Protein AF-0000000078080839 (afdb_homodimer)

InterPro domains:
  IPR000836 Phosphoribosyltransferase domain [cd06223] (186-315)
  IPR000842 Phosphoribosyl pyrophosphate synthetase, conserved site [PS00114] (167-182)
  IPR005946 Ribose-phosphate pyrophosphokinase [PF14572] (250-354)
  IPR005946 Ribose-phosphate pyrophosphokinase [PTHR10210] (42-354)
  IPR005946 Ribose-phosphate pyrophosphokinase [TIGR01251] (40-354)
  IPR029057 Phosphoribosyltransferase-like [G3DSA:3.40.50.2020] (42-343)
  IPR029057 Phosphoribosyltransferase-like [G3DSA:3.40.50.2020] (186-331)
  IPR029057 Phosphoribosyltransferase-like [SSF53271] (111-326)
  IPR029099 Ribose-phosphate pyrophosphokinase, N-terminal domain [PF13793] (40-159)

Structure (mmCIF, N/CA/C/O backbone):
data_AF-0000000078080839-model_v1
#
loop_
_entity.id
_entity.type
_entity.pdbx_description
1 polymer 'ribose-phosphate diphosphokinase'
#
loop_
_atom_site.group_PDB
_atom_site.id
_atom_site.type_symbol
_atom_site.label_atom_id
_atom_site.label_alt_id
_atom_site.label_comp_id
_atom_site.label_asym_id
_atom_site.label_entity_id
_atom_site.label_seq_id
_atom_site.pdbx_PDB_ins_code
_atom_site.Cartn_x
_atom_site.Cartn_y
_atom_site.Cartn_z
_atom_site.occupancy
_atom_site.B_iso_or_equiv
_atom_site.auth_seq_id
_atom_site.auth_comp_id
_atom_site.auth_asym_id
_atom_site.auth_atom_id
_atom_site.pdbx_PDB_model_num
ATOM 1 N N . MET A 1 1 ? 21.75 -36.938 -69.188 1 49.94 1 MET A N 1
ATOM 2 C CA . MET A 1 1 ? 20.797 -35.906 -68.812 1 49.94 1 MET A CA 1
ATOM 3 C C . MET A 1 1 ? 20.391 -36.031 -67.375 1 49.94 1 MET A C 1
ATOM 5 O O . MET A 1 1 ? 20.266 -35 -66.688 1 49.94 1 MET A O 1
ATOM 9 N N . ASN A 1 2 ? 20.297 -37.312 -66.875 1 67.62 2 ASN A N 1
ATOM 10 C CA . ASN A 1 2 ? 19.75 -37.594 -65.562 1 67.62 2 ASN A CA 1
ATOM 11 C C . ASN A 1 2 ? 20.75 -37.312 -64.438 1 67.62 2 ASN A C 1
ATOM 13 O O . ASN A 1 2 ? 20.375 -36.844 -63.375 1 67.62 2 ASN A O 1
ATOM 17 N N . SER A 1 3 ? 21.969 -37.281 -64.812 1 78.44 3 SER A N 1
ATOM 18 C CA . SER A 1 3 ? 23.031 -37.125 -63.812 1 78.44 3 SER A CA 1
ATOM 19 C C . SER A 1 3 ? 23.266 -35.656 -63.5 1 78.44 3 SER A C 1
ATOM 21 O O . SER A 1 3 ? 23.547 -35.312 -62.344 1 78.44 3 SER A O 1
ATOM 23 N N . SER A 1 4 ? 22.984 -34.875 -64.438 1 73.12 4 SER A N 1
ATOM 24 C CA . SER A 1 4 ? 23.188 -33.438 -64.25 1 73.12 4 SER A CA 1
ATOM 25 C C . SER A 1 4 ? 22.109 -32.844 -63.344 1 73.12 4 SER A C 1
ATOM 27 O O . SER A 1 4 ? 22.391 -32.031 -62.469 1 73.12 4 SER A O 1
ATOM 29 N N . ILE A 1 5 ? 20.984 -33.281 -63.562 1 73.06 5 ILE A N 1
ATOM 30 C CA . ILE A 1 5 ? 19.844 -32.812 -62.781 1 73.06 5 ILE A CA 1
ATOM 31 C C . ILE A 1 5 ? 19.969 -33.312 -61.344 1 73.06 5 ILE A C 1
ATOM 33 O O . ILE A 1 5 ? 19.672 -32.594 -60.406 1 73.06 5 ILE A O 1
ATOM 37 N N . GLU A 1 6 ? 20.484 -34.531 -61.281 1 68.25 6 GLU A N 1
ATOM 38 C CA . GLU A 1 6 ? 20.672 -35.094 -59.938 1 68.25 6 GLU A CA 1
ATOM 39 C C . GLU A 1 6 ? 21.719 -34.312 -59.156 1 68.25 6 GLU A C 1
ATOM 41 O O . GLU A 1 6 ? 21.531 -34.062 -57.969 1 68.25 6 GLU A O 1
ATOM 46 N N . LYS A 1 7 ? 22.656 -33.844 -59.719 1 74.5 7 LYS A N 1
ATOM 47 C CA . LYS A 1 7 ? 23.703 -33.062 -59.062 1 74.5 7 LYS A CA 1
ATOM 48 C C . LYS A 1 7 ? 23.188 -31.703 -58.656 1 74.5 7 LYS A C 1
ATOM 50 O O . LYS A 1 7 ? 23.531 -31.203 -57.562 1 74.5 7 LYS A O 1
ATOM 55 N N . GLU A 1 8 ? 22.422 -31.312 -59.656 1 69.75 8 GLU A N 1
ATOM 56 C CA . GLU A 1 8 ? 21.844 -30 -59.375 1 69.75 8 GLU A CA 1
ATOM 57 C C . GLU A 1 8 ? 20.891 -30.062 -58.188 1 69.75 8 GLU A C 1
ATOM 59 O O . GLU A 1 8 ? 20.859 -29.172 -57.344 1 69.75 8 GLU A O 1
ATOM 64 N N . ILE A 1 9 ? 20.203 -31.078 -58.094 1 73.62 9 ILE A N 1
ATOM 65 C CA . ILE A 1 9 ? 19.266 -31.297 -57 1 73.62 9 ILE A CA 1
ATOM 66 C C . ILE A 1 9 ? 20.031 -31.484 -55.688 1 73.62 9 ILE A C 1
ATOM 68 O O . ILE A 1 9 ? 19.672 -30.906 -54.656 1 73.62 9 ILE A O 1
ATOM 72 N N . ILE A 1 10 ? 21.047 -32.188 -55.75 1 73.94 10 ILE A N 1
ATOM 73 C CA . ILE A 1 10 ? 21.875 -32.406 -54.562 1 73.94 10 ILE A CA 1
ATOM 74 C C . ILE A 1 10 ? 22.516 -31.109 -54.125 1 73.94 10 ILE A C 1
ATOM 76 O O . ILE A 1 10 ? 22.562 -30.812 -52.906 1 73.94 10 ILE A O 1
ATOM 80 N N . ALA A 1 11 ? 22.984 -30.375 -55.031 1 70.38 11 ALA A N 1
ATOM 81 C CA . ALA A 1 11 ? 23.594 -29.078 -54.719 1 70.38 11 ALA A CA 1
ATOM 82 C C . ALA A 1 11 ? 22.578 -28.141 -54.094 1 70.38 11 ALA A C 1
ATOM 84 O O . ALA A 1 11 ? 22.891 -27.422 -53.125 1 70.38 11 ALA A O 1
ATOM 85 N N . LEU A 1 12 ? 21.406 -28.156 -54.594 1 71.56 12 LEU A N 1
ATOM 86 C CA . LEU A 1 12 ? 20.344 -27.344 -54.031 1 71.56 12 LEU A CA 1
ATOM 87 C C . LEU A 1 12 ? 20 -27.797 -52.594 1 71.56 12 LEU A C 1
ATOM 89 O O . LEU A 1 12 ? 19.734 -26.984 -51.719 1 71.56 12 LEU A O 1
ATOM 93 N N . TYR A 1 13 ? 20.016 -29.078 -52.406 1 71.31 13 TYR A N 1
ATOM 94 C CA . TYR A 1 13 ? 19.766 -29.641 -51.062 1 71.31 13 TYR A CA 1
ATOM 95 C C . TYR A 1 13 ? 20.844 -29.234 -50.094 1 71.31 13 TYR A C 1
ATOM 97 O O . TYR A 1 13 ? 20.547 -28.891 -48.938 1 71.31 13 TYR A O 1
ATOM 105 N N . GLU A 1 14 ? 22.016 -29.297 -50.562 1 72.75 14 GLU A N 1
ATOM 106 C CA . GLU A 1 14 ? 23.141 -28.906 -49.719 1 72.75 14 GLU A CA 1
ATOM 107 C C . GLU A 1 14 ? 23.109 -27.422 -49.375 1 72.75 14 GLU A C 1
ATOM 109 O O . GLU A 1 14 ? 23.359 -27.031 -48.25 1 72.75 14 GLU A O 1
ATOM 114 N N . GLU A 1 15 ? 22.766 -26.688 -50.344 1 72.88 15 GLU A N 1
ATOM 115 C CA . GLU A 1 15 ? 22.609 -25.25 -50.125 1 72.88 15 GLU A CA 1
ATOM 116 C C . GLU A 1 15 ? 21.484 -24.953 -49.156 1 72.88 15 GLU A C 1
ATOM 118 O O . GLU A 1 15 ? 21.625 -24.109 -48.25 1 72.88 15 GLU A O 1
ATOM 123 N N . ASN A 1 16 ? 20.375 -25.656 -49.375 1 73.81 16 ASN A N 1
ATOM 124 C CA . ASN A 1 16 ? 19.234 -25.5 -48.469 1 73.81 16 ASN A CA 1
ATOM 125 C C . ASN A 1 16 ? 19.594 -25.922 -47.062 1 73.81 16 ASN A C 1
ATOM 127 O O . ASN A 1 16 ? 19.172 -25.281 -46.094 1 73.81 16 ASN A O 1
ATOM 131 N N . ASN A 1 17 ? 20.375 -26.984 -46.969 1 75 17 ASN A N 1
ATOM 132 C CA . ASN A 1 17 ? 20.812 -27.438 -45.656 1 75 17 ASN A CA 1
ATOM 133 C C . ASN A 1 17 ? 21.75 -26.438 -44.969 1 75 17 ASN A C 1
ATOM 135 O O . ASN A 1 17 ? 21.672 -26.219 -43.75 1 75 17 ASN A O 1
ATOM 139 N N . GLU A 1 18 ? 22.578 -25.891 -45.781 1 74.44 18 GLU A N 1
ATOM 140 C CA . GLU A 1 18 ? 23.484 -24.859 -45.25 1 74.44 18 GLU A CA 1
ATOM 141 C C . GLU A 1 18 ? 22.703 -23.625 -44.812 1 74.44 18 GLU A C 1
ATOM 143 O O . GLU A 1 18 ? 22.984 -23.047 -43.75 1 74.44 18 GLU A O 1
ATOM 148 N N . LEU A 1 19 ? 21.703 -23.234 -45.625 1 76.25 19 LEU A N 1
ATOM 149 C CA . LEU A 1 19 ? 20.844 -22.109 -45.281 1 76.25 19 LEU A CA 1
ATOM 150 C C . LEU A 1 19 ? 20.047 -22.422 -44 1 76.25 19 LEU A C 1
ATOM 152 O O . LEU A 1 19 ? 19.906 -21.562 -43.125 1 76.25 19 LEU A O 1
ATOM 156 N N . LEU A 1 20 ? 19.531 -23.625 -43.844 1 77.25 20 LEU A N 1
ATOM 157 C CA . LEU A 1 20 ? 18.797 -24.031 -42.656 1 77.25 20 LEU A CA 1
ATOM 158 C C . LEU A 1 20 ? 19.688 -24.016 -41.438 1 77.25 20 LEU A C 1
ATOM 160 O O . LEU A 1 20 ? 19.266 -23.594 -40.344 1 77.25 20 LEU A O 1
ATOM 164 N N . ASN A 1 21 ? 20.891 -24.516 -41.688 1 76 21 ASN A N 1
ATOM 165 C CA . ASN A 1 21 ? 21.859 -24.469 -40.625 1 76 21 ASN A CA 1
ATOM 166 C C . ASN A 1 21 ? 22.188 -23.047 -40.188 1 76 21 ASN A C 1
ATOM 168 O O . ASN A 1 21 ? 22.312 -22.75 -39 1 76 21 ASN A O 1
ATOM 172 N N . ARG A 1 22 ? 22.25 -22.203 -41.156 1 74.31 22 ARG A N 1
ATOM 173 C CA . ARG A 1 22 ? 22.5 -20.797 -40.875 1 74.31 22 ARG A CA 1
ATOM 174 C C . ARG A 1 22 ? 21.328 -20.172 -40.156 1 74.31 22 ARG A C 1
ATOM 176 O O . ARG A 1 22 ? 21.5 -19.375 -39.219 1 74.31 22 ARG A O 1
ATOM 183 N N . ILE A 1 23 ? 20.188 -20.516 -40.594 1 73.31 23 ILE A N 1
ATOM 184 C CA . ILE A 1 23 ? 18.969 -20 -39.969 1 73.31 23 ILE A CA 1
ATOM 185 C C . ILE A 1 23 ? 18.891 -20.484 -38.531 1 73.31 23 ILE A C 1
ATOM 187 O O . ILE A 1 23 ? 18.594 -19.703 -37.625 1 73.31 23 ILE A O 1
ATOM 191 N N . THR A 1 24 ? 19.188 -21.75 -38.344 1 75.12 24 THR A N 1
ATOM 192 C CA . THR A 1 24 ? 19.172 -22.328 -37 1 75.12 24 THR A CA 1
ATOM 193 C C . THR A 1 24 ? 20.203 -21.641 -36.125 1 75.12 24 THR A C 1
ATOM 195 O O . THR A 1 24 ? 19.938 -21.375 -34.938 1 75.12 24 THR A O 1
ATOM 198 N N . ASN A 1 25 ? 21.344 -21.406 -36.75 1 74.25 25 ASN A N 1
ATOM 199 C CA . ASN A 1 25 ? 22.391 -20.719 -36 1 74.25 25 ASN A CA 1
ATOM 200 C C . ASN A 1 25 ? 21.984 -19.281 -35.656 1 74.25 25 ASN A C 1
ATOM 202 O O . ASN A 1 25 ? 22.25 -18.797 -34.562 1 74.25 25 ASN A O 1
ATOM 206 N N . LEU A 1 26 ? 21.375 -18.672 -36.625 1 70.88 26 LEU A N 1
ATOM 207 C CA . LEU A 1 26 ? 20.906 -17.312 -36.406 1 70.88 26 LEU A CA 1
ATOM 208 C C . LEU A 1 26 ? 19.812 -17.297 -35.312 1 70.88 26 LEU A C 1
ATOM 210 O O . LEU A 1 26 ? 19.797 -16.391 -34.469 1 70.88 26 LEU A O 1
ATOM 214 N N . GLU A 1 27 ? 18.953 -18.234 -35.344 1 69.56 27 GLU A N 1
ATOM 215 C CA . GLU A 1 27 ? 17.922 -18.344 -34.344 1 69.56 27 GLU A CA 1
ATOM 216 C C . GLU A 1 27 ? 18.531 -18.531 -32.938 1 69.56 27 GLU A C 1
ATOM 218 O O . GLU A 1 27 ? 18.047 -17.938 -31.969 1 69.56 27 GLU A O 1
ATOM 223 N N . LYS A 1 28 ? 19.5 -19.297 -32.938 1 72.94 28 LYS A N 1
ATOM 224 C CA . LYS A 1 28 ? 20.219 -19.5 -31.672 1 72.94 28 LYS A CA 1
ATOM 225 C C . LYS A 1 28 ? 20.875 -18.203 -31.203 1 72.94 28 LYS A C 1
ATOM 227 O O . LYS A 1 28 ? 20.859 -17.891 -30.016 1 72.94 28 LYS A O 1
ATOM 232 N N . ILE A 1 29 ? 21.422 -17.562 -32.094 1 69.81 29 ILE A N 1
ATOM 233 C CA . ILE A 1 29 ? 22.078 -16.312 -31.766 1 69.81 29 ILE A CA 1
ATOM 234 C C . ILE A 1 29 ? 21.047 -15.297 -31.266 1 69.81 29 ILE A C 1
ATOM 236 O O . ILE A 1 29 ? 21.25 -14.633 -30.25 1 69.81 29 ILE A O 1
ATOM 240 N N . VAL A 1 30 ? 20 -15.219 -31.969 1 67.5 30 VAL A N 1
ATOM 241 C CA . VAL A 1 30 ? 18.938 -14.297 -31.594 1 67.5 30 VAL A CA 1
ATOM 242 C C . VAL A 1 30 ? 18.391 -14.656 -30.203 1 67.5 30 VAL A C 1
ATOM 244 O O . VAL A 1 30 ? 18.188 -13.773 -29.375 1 67.5 30 VAL A O 1
ATOM 247 N N . LYS A 1 31 ? 18.234 -15.852 -30.062 1 72.25 31 LYS A N 1
ATOM 248 C CA . LYS A 1 31 ? 17.766 -16.344 -28.766 1 72.25 31 LYS A CA 1
ATOM 249 C C . LYS A 1 31 ? 18.75 -15.961 -27.656 1 72.25 31 LYS A C 1
ATOM 251 O O . LYS A 1 31 ? 18.328 -15.516 -26.578 1 72.25 31 LYS A O 1
ATOM 256 N N . ASN A 1 32 ? 19.938 -16.141 -27.953 1 72.94 32 ASN A N 1
ATOM 257 C CA . ASN A 1 32 ? 20.969 -15.812 -26.969 1 72.94 32 ASN A CA 1
ATOM 258 C C . ASN A 1 32 ? 21.016 -14.32 -26.672 1 72.94 32 ASN A C 1
ATOM 260 O O . ASN A 1 32 ? 21.203 -13.914 -25.531 1 72.94 32 ASN A O 1
ATOM 264 N N . ILE A 1 33 ? 20.828 -13.609 -27.688 1 71.5 33 ILE A N 1
ATOM 265 C CA . ILE A 1 33 ? 20.828 -12.156 -27.531 1 71.5 33 ILE A CA 1
ATOM 266 C C . ILE A 1 33 ? 19.625 -11.734 -26.672 1 71.5 33 ILE A C 1
ATOM 268 O O . ILE A 1 33 ? 19.781 -10.922 -25.75 1 71.5 33 ILE A O 1
ATOM 272 N N . LYS A 1 34 ? 18.547 -12.289 -26.953 1 76.25 34 LYS A N 1
ATOM 273 C CA . LYS A 1 34 ? 17.344 -11.953 -26.188 1 76.25 34 LYS A CA 1
ATOM 274 C C . LYS A 1 34 ? 17.5 -12.336 -24.719 1 76.25 34 LYS A C 1
ATOM 276 O O . LYS A 1 34 ? 17.109 -11.578 -23.828 1 76.25 34 LYS A O 1
ATOM 281 N N . GLN A 1 35 ? 18.047 -13.43 -24.641 1 79.5 35 GLN A N 1
ATOM 282 C CA . GLN A 1 35 ? 18.281 -13.898 -23.281 1 79.5 35 GLN A CA 1
ATOM 283 C C . GLN A 1 35 ? 19.281 -13 -22.547 1 79.5 35 GLN A C 1
ATOM 285 O O . GLN A 1 35 ? 19.109 -12.703 -21.375 1 79.5 35 GLN A O 1
ATOM 290 N N . ASN A 1 36 ? 20.203 -12.523 -23.344 1 80.06 36 ASN A N 1
ATOM 291 C CA . ASN A 1 36 ? 21.203 -11.641 -22.75 1 80.06 36 ASN A CA 1
ATOM 292 C C . ASN A 1 36 ? 20.625 -10.266 -22.438 1 80.06 36 ASN A C 1
ATOM 294 O O . ASN A 1 36 ? 21.156 -9.555 -21.578 1 80.06 36 ASN A O 1
ATOM 298 N N . ASP A 1 37 ? 19.562 -10.062 -23.047 1 91.31 37 ASP A N 1
ATOM 299 C CA . ASP A 1 37 ? 18.953 -8.758 -22.844 1 91.31 37 ASP A CA 1
ATOM 300 C C . ASP A 1 37 ? 17.766 -8.852 -21.875 1 91.31 37 ASP A C 1
ATOM 302 O O . ASP A 1 37 ? 16.953 -7.926 -21.781 1 91.31 37 ASP A O 1
ATOM 306 N N . SER A 1 38 ? 17.703 -9.953 -21.203 1 96.19 38 SER A N 1
ATOM 307 C CA . SER A 1 38 ? 16.641 -10.164 -20.234 1 96.19 38 SER A CA 1
ATOM 308 C C . SER A 1 38 ? 17.219 -10.422 -18.844 1 96.19 38 SER A C 1
ATOM 310 O O . SER A 1 38 ? 18.234 -11.094 -18.703 1 96.19 38 SER A O 1
ATOM 312 N N . VAL A 1 39 ? 16.547 -9.844 -17.891 1 97.81 39 VAL A N 1
ATOM 313 C CA . VAL A 1 39 ? 17.016 -10.039 -16.516 1 97.81 39 VAL A CA 1
ATOM 314 C C . VAL A 1 39 ? 15.828 -10.406 -15.625 1 97.81 39 VAL A C 1
ATOM 316 O O . VAL A 1 39 ? 14.672 -10.117 -15.953 1 97.81 39 VAL A O 1
ATOM 319 N N . VAL A 1 40 ? 16.172 -11.078 -14.516 1 98.31 40 VAL A N 1
ATOM 320 C CA . VAL A 1 40 ? 15.156 -11.445 -13.539 1 98.31 40 VAL A CA 1
ATOM 321 C C . VAL A 1 40 ? 15.492 -10.828 -12.18 1 98.31 40 VAL A C 1
ATOM 323 O O . VAL A 1 40 ? 16.656 -10.797 -11.773 1 98.31 40 VAL A O 1
ATOM 326 N N . ILE A 1 41 ? 14.508 -10.195 -11.578 1 98.5 41 ILE A N 1
ATOM 327 C CA . ILE A 1 41 ? 14.609 -9.617 -10.242 1 98.5 41 ILE A CA 1
ATOM 328 C C . ILE A 1 41 ? 13.633 -10.328 -9.305 1 98.5 41 ILE A C 1
ATOM 330 O O . ILE A 1 41 ? 12.453 -10.484 -9.625 1 98.5 41 ILE A O 1
ATOM 334 N N . VAL A 1 42 ? 14.164 -10.75 -8.172 1 98.38 42 VAL A N 1
ATOM 335 C CA . VAL A 1 42 ? 13.344 -11.445 -7.18 1 98.38 42 VAL A CA 1
ATOM 336 C C . VAL A 1 42 ? 13.117 -10.539 -5.969 1 98.38 42 VAL A C 1
ATOM 338 O O . VAL A 1 42 ? 14.078 -10.008 -5.398 1 98.38 42 VAL A O 1
ATOM 341 N N . LEU A 1 43 ? 11.867 -10.312 -5.629 1 98.25 43 LEU A N 1
ATOM 342 C CA . LEU A 1 43 ? 11.555 -9.508 -4.449 1 98.25 43 LEU A CA 1
ATOM 343 C C . LEU A 1 43 ? 11.586 -10.359 -3.186 1 98.25 43 LEU A C 1
ATOM 345 O O . LEU A 1 43 ? 11.477 -11.586 -3.256 1 98.25 43 LEU A O 1
ATOM 349 N N . ASP A 1 44 ? 11.656 -9.695 -2.057 1 95.44 44 ASP A N 1
ATOM 350 C CA . ASP A 1 44 ? 11.773 -10.375 -0.77 1 95.44 44 ASP A CA 1
ATOM 351 C C . ASP A 1 44 ? 10.484 -11.109 -0.413 1 95.44 44 ASP A C 1
ATOM 353 O O . ASP A 1 44 ? 10.5 -12.078 0.346 1 95.44 44 ASP A O 1
ATOM 357 N N . SER A 1 45 ? 9.383 -10.672 -0.933 1 96 45 SER A N 1
ATOM 358 C CA . SER A 1 45 ? 8.07 -11.211 -0.593 1 96 45 SER A CA 1
ATOM 359 C C . SER A 1 45 ? 7.973 -12.688 -0.946 1 96 45 SER A C 1
ATOM 361 O O . SER A 1 45 ? 7.09 -13.391 -0.453 1 96 45 SER A O 1
ATOM 363 N N . CYS A 1 46 ? 8.867 -13.172 -1.889 1 96.44 46 CYS A N 1
ATOM 364 C CA . CYS A 1 46 ? 8.758 -14.539 -2.391 1 96.44 46 CYS A CA 1
ATOM 365 C C . CYS A 1 46 ? 10.141 -15.148 -2.613 1 96.44 46 CYS A C 1
ATOM 367 O O . CYS A 1 46 ? 10.391 -15.758 -3.652 1 96.44 46 CYS A O 1
ATOM 369 N N . LYS A 1 47 ? 10.953 -15.031 -1.704 1 93.44 47 LYS A N 1
ATOM 370 C CA . LYS A 1 47 ? 12.352 -15.414 -1.871 1 93.44 47 LYS A CA 1
ATOM 371 C C . LYS A 1 47 ? 12.484 -16.875 -2.287 1 93.44 47 LYS A C 1
ATOM 373 O O . LYS A 1 47 ? 13.203 -17.203 -3.23 1 93.44 47 LYS A O 1
ATOM 378 N N . GLU A 1 48 ? 11.789 -17.797 -1.631 1 95.38 48 GLU A N 1
ATOM 379 C CA . GLU A 1 48 ? 11.883 -19.219 -1.938 1 95.38 48 GLU A CA 1
ATOM 380 C C . GLU A 1 48 ? 11.445 -19.5 -3.371 1 95.38 48 GLU A C 1
ATOM 382 O O . GLU A 1 48 ? 12.164 -20.156 -4.125 1 95.38 48 GLU A O 1
ATOM 387 N N . LEU A 1 49 ? 10.297 -19.047 -3.709 1 97.94 49 LEU A N 1
ATOM 388 C CA . LEU A 1 49 ? 9.805 -19.203 -5.074 1 97.94 49 LEU A CA 1
ATOM 389 C C . LEU A 1 49 ? 10.758 -18.562 -6.074 1 97.94 49 LEU A C 1
ATOM 391 O O . LEU A 1 49 ? 11.109 -19.172 -7.09 1 97.94 49 LEU A O 1
ATOM 395 N N . GLY A 1 50 ? 11.102 -17.297 -5.828 1 97.75 50 GLY A N 1
ATOM 396 C CA . GLY A 1 50 ? 11.969 -16.547 -6.727 1 97.75 50 GLY A CA 1
ATOM 397 C C . GLY A 1 50 ? 13.297 -17.234 -6.977 1 97.75 50 GLY A C 1
ATOM 398 O O . GLY A 1 50 ? 13.766 -17.281 -8.117 1 97.75 50 GLY A O 1
ATOM 399 N N . ASP A 1 51 ? 13.891 -17.734 -5.902 1 96.25 51 ASP A N 1
ATOM 400 C CA . ASP A 1 51 ? 15.148 -18.469 -6.039 1 96.25 51 ASP A CA 1
ATOM 401 C C . ASP A 1 51 ? 14.961 -19.734 -6.875 1 96.25 51 ASP A C 1
ATOM 403 O O . ASP A 1 51 ? 15.828 -20.078 -7.68 1 96.25 51 ASP A O 1
ATOM 407 N N . GLY A 1 52 ? 13.852 -20.422 -6.633 1 98.06 52 GLY A N 1
ATOM 408 C CA . GLY A 1 52 ? 13.531 -21.578 -7.461 1 98.06 52 GLY A CA 1
ATOM 409 C C . GLY A 1 52 ? 13.406 -21.234 -8.93 1 98.06 52 GLY A C 1
ATOM 410 O O . GLY A 1 52 ? 13.883 -21.984 -9.789 1 98.06 52 GLY A O 1
ATOM 411 N N . VAL A 1 53 ? 12.781 -20.125 -9.227 1 98.31 53 VAL A N 1
ATOM 412 C CA . VAL A 1 53 ? 12.625 -19.672 -10.602 1 98.31 53 VAL A CA 1
ATOM 413 C C . VAL A 1 53 ? 14 -19.422 -11.227 1 98.31 53 VAL A C 1
ATOM 415 O O . VAL A 1 53 ? 14.273 -19.891 -12.336 1 98.31 53 VAL A O 1
ATOM 418 N N . VAL A 1 54 ? 14.852 -18.703 -10.492 1 97.62 54 VAL A N 1
ATOM 419 C CA . VAL A 1 54 ? 16.188 -18.391 -10.969 1 97.62 54 VAL A CA 1
ATOM 420 C C . VAL A 1 54 ? 16.969 -19.672 -11.242 1 97.62 54 VAL A C 1
ATOM 422 O O . VAL A 1 54 ? 17.656 -19.797 -12.258 1 97.62 54 VAL A O 1
ATOM 425 N N . ASP A 1 55 ? 16.859 -20.625 -10.352 1 97.44 55 ASP A N 1
ATOM 426 C CA . ASP A 1 55 ? 17.531 -21.906 -10.516 1 97.44 55 ASP A CA 1
ATOM 427 C C . ASP A 1 55 ? 17.078 -22.625 -11.781 1 97.44 55 ASP A C 1
ATOM 429 O O . ASP A 1 55 ? 17.875 -23.219 -12.492 1 97.44 55 ASP A O 1
ATOM 433 N N . CYS A 1 56 ? 15.758 -22.594 -12.039 1 96.69 56 CYS A N 1
ATOM 434 C CA . CYS A 1 56 ? 15.18 -23.25 -13.203 1 96.69 56 CYS A CA 1
ATOM 435 C C . CYS A 1 56 ? 15.625 -22.578 -14.5 1 96.69 56 CYS A C 1
ATOM 437 O O . CYS A 1 56 ? 15.719 -23.219 -15.539 1 96.69 56 CYS A O 1
ATOM 439 N N . LEU A 1 57 ? 15.938 -21.297 -14.43 1 95.06 57 LEU A N 1
ATOM 440 C CA . LEU A 1 57 ? 16.359 -20.547 -15.609 1 95.06 57 LEU A CA 1
ATOM 441 C C . LEU A 1 57 ? 17.797 -20.859 -15.984 1 95.06 57 LEU A C 1
ATOM 443 O O . LEU A 1 57 ? 18.219 -20.609 -17.109 1 95.06 57 LEU A O 1
ATOM 447 N N . LYS A 1 58 ? 18.594 -21.562 -15.211 1 86.44 58 LYS A N 1
ATOM 448 C CA . LYS A 1 58 ? 19.922 -22.125 -15.477 1 86.44 58 LYS A CA 1
ATOM 449 C C . LYS A 1 58 ? 20.828 -21.078 -16.125 1 86.44 58 LYS A C 1
ATOM 451 O O . LYS A 1 58 ? 21.453 -21.344 -17.156 1 86.44 58 LYS A O 1
ATOM 456 N N . GLU A 1 59 ? 20.953 -19.938 -15.719 1 80.75 59 GLU A N 1
ATOM 457 C CA . GLU A 1 59 ? 21.844 -18.859 -16.125 1 80.75 59 GLU A CA 1
ATOM 458 C C . GLU A 1 59 ? 21.453 -18.312 -17.5 1 80.75 59 GLU A C 1
ATOM 460 O O . GLU A 1 59 ? 22.219 -17.578 -18.109 1 80.75 59 GLU A O 1
ATOM 465 N N . LYS A 1 60 ? 20.312 -18.781 -17.906 1 86.56 60 LYS A N 1
ATOM 466 C CA . LYS A 1 60 ? 19.828 -18.234 -19.172 1 86.56 60 LYS A CA 1
ATOM 467 C C . LYS A 1 60 ? 19.516 -16.75 -19.047 1 86.56 60 LYS A C 1
ATOM 469 O O . LYS A 1 60 ? 19.672 -15.992 -20 1 86.56 60 LYS A O 1
ATOM 474 N N . LEU A 1 61 ? 19.078 -16.391 -17.906 1 92.62 61 LEU A N 1
ATOM 475 C CA . LEU A 1 61 ? 18.875 -14.984 -17.609 1 92.62 61 LEU A CA 1
ATOM 476 C C . LEU A 1 61 ? 19.719 -14.547 -16.422 1 92.62 61 LEU A C 1
ATOM 478 O O . LEU A 1 61 ? 19.906 -15.305 -15.469 1 92.62 61 LEU A O 1
ATOM 482 N N . GLU A 1 62 ? 20.156 -13.336 -16.531 1 94.62 62 GLU A N 1
ATOM 483 C CA . GLU A 1 62 ? 20.875 -12.742 -15.422 1 94.62 62 GLU A CA 1
ATOM 484 C C . GLU A 1 62 ? 19.938 -12.383 -14.273 1 94.62 62 GLU A C 1
ATOM 486 O O . GLU A 1 62 ? 18.859 -11.82 -14.5 1 94.62 62 GLU A O 1
ATOM 491 N N . LYS A 1 63 ? 20.359 -12.742 -13.102 1 96.75 63 LYS A N 1
ATOM 492 C CA . LYS A 1 63 ? 19.641 -12.289 -11.906 1 96.75 63 LYS A CA 1
ATOM 493 C C . LYS A 1 63 ? 20.203 -10.953 -11.414 1 96.75 63 LYS A C 1
ATOM 495 O O . LYS A 1 63 ? 21.422 -10.812 -11.25 1 96.75 63 LYS A O 1
ATOM 500 N N . ILE A 1 64 ? 19.391 -10.023 -11.234 1 96.69 64 ILE A N 1
ATOM 501 C CA . ILE A 1 64 ? 19.766 -8.766 -10.594 1 96.69 64 ILE A CA 1
ATOM 502 C C . ILE A 1 64 ? 19.188 -8.719 -9.18 1 96.69 64 ILE A C 1
ATOM 504 O O . ILE A 1 64 ? 18 -8.977 -8.977 1 96.69 64 ILE A O 1
ATOM 508 N N . ASN A 1 65 ? 19.984 -8.375 -8.258 1 96.25 65 ASN A N 1
ATOM 509 C CA . ASN A 1 65 ? 19.562 -8.359 -6.859 1 96.25 65 ASN A CA 1
ATOM 510 C C . ASN A 1 65 ? 18.672 -7.152 -6.559 1 96.25 65 ASN A C 1
ATOM 512 O O . ASN A 1 65 ? 18.797 -6.105 -7.203 1 96.25 65 ASN A O 1
ATOM 516 N N . THR A 1 66 ? 17.844 -7.344 -5.574 1 96.88 66 THR A N 1
ATOM 517 C CA . THR A 1 66 ? 16.969 -6.285 -5.074 1 96.88 66 THR A CA 1
ATOM 518 C C . THR A 1 66 ? 17.656 -5.504 -3.957 1 96.88 66 THR A C 1
ATOM 520 O O . THR A 1 66 ? 18.172 -6.094 -3.002 1 96.88 66 THR A O 1
ATOM 523 N N . THR A 1 67 ? 17.719 -4.234 -4.102 1 96.75 67 THR A N 1
ATOM 524 C CA . THR A 1 67 ? 18.016 -3.373 -2.965 1 96.75 67 THR A CA 1
ATOM 525 C C . THR A 1 67 ? 16.734 -2.959 -2.248 1 96.75 67 THR A C 1
ATOM 527 O O . THR A 1 67 ? 15.836 -2.389 -2.861 1 96.75 67 THR A O 1
ATOM 530 N N . TYR A 1 68 ? 16.703 -3.289 -0.987 1 96.19 68 TYR A N 1
ATOM 531 C CA . TYR A 1 68 ? 15.492 -3.066 -0.191 1 96.19 68 TYR A CA 1
ATOM 532 C C . TYR A 1 68 ? 15.805 -2.227 1.042 1 96.19 68 TYR A C 1
ATOM 534 O O . TYR A 1 68 ? 16.672 -2.584 1.844 1 96.19 68 TYR A O 1
ATOM 542 N N . PHE A 1 69 ? 15.062 -1.079 1.201 1 94.69 69 PHE A N 1
ATOM 543 C CA . PHE A 1 69 ? 15.156 -0.238 2.389 1 94.69 69 PHE A CA 1
ATOM 544 C C . PHE A 1 69 ? 13.797 -0.075 3.047 1 94.69 69 PHE A C 1
ATOM 546 O O . PHE A 1 69 ? 12.805 0.23 2.375 1 94.69 69 PHE A O 1
ATOM 553 N N . ARG A 1 70 ? 13.734 -0.339 4.27 1 95.56 70 ARG A N 1
ATOM 554 C CA . ARG A 1 70 ? 12.594 0.029 5.098 1 95.56 70 ARG A CA 1
ATOM 555 C C . ARG A 1 70 ? 12.977 1.095 6.121 1 95.56 70 ARG A C 1
ATOM 557 O O . ARG A 1 70 ? 13.867 0.882 6.941 1 95.56 70 ARG A O 1
ATOM 564 N N . PHE A 1 71 ? 12.281 2.168 6.109 1 94.44 71 PHE A N 1
ATOM 565 C CA . PHE A 1 71 ? 12.586 3.277 7.004 1 94.44 71 PHE A CA 1
ATOM 566 C C . PHE A 1 71 ? 11.859 3.115 8.336 1 94.44 71 PHE A C 1
ATOM 568 O O . PHE A 1 71 ? 11 2.242 8.477 1 94.44 71 PHE A O 1
ATOM 575 N N . GLY A 1 72 ? 12.273 3.932 9.266 1 92.06 72 GLY A N 1
ATOM 576 C CA . GLY A 1 72 ? 11.727 3.848 10.617 1 92.06 72 GLY A CA 1
ATOM 577 C C . GLY A 1 72 ? 10.219 4.031 10.656 1 92.06 72 GLY A C 1
ATOM 578 O O . GLY A 1 72 ? 9.547 3.475 11.531 1 92.06 72 GLY A O 1
ATOM 579 N N . ASN A 1 73 ? 9.695 4.766 9.75 1 94.56 73 ASN A N 1
ATOM 580 C CA . ASN A 1 73 ? 8.25 4.992 9.703 1 94.56 73 ASN A CA 1
ATOM 581 C C . ASN A 1 73 ? 7.551 3.977 8.805 1 94.56 73 ASN A C 1
ATOM 583 O O . ASN A 1 73 ? 6.395 4.168 8.43 1 94.56 73 ASN A O 1
ATOM 587 N N . ASN A 1 74 ? 8.281 2.945 8.289 1 96.69 74 ASN A N 1
ATOM 588 C CA . ASN A 1 74 ? 7.805 1.795 7.531 1 96.69 74 ASN A CA 1
ATOM 589 C C . ASN A 1 74 ? 7.617 2.137 6.055 1 96.69 74 ASN A C 1
ATOM 591 O O . ASN A 1 74 ? 7.047 1.349 5.297 1 96.69 74 ASN A O 1
ATOM 595 N N . GLU A 1 75 ? 8.023 3.334 5.664 1 97.88 75 GLU A N 1
ATOM 596 C CA . GLU A 1 75 ? 8.133 3.562 4.227 1 97.88 75 GLU A CA 1
ATOM 597 C C . GLU A 1 75 ? 9.172 2.637 3.596 1 97.88 75 GLU A C 1
ATOM 599 O O . GLU A 1 75 ? 10.133 2.24 4.25 1 97.88 75 GLU A O 1
ATOM 604 N N . ILE A 1 76 ? 8.93 2.295 2.361 1 97.81 76 ILE A N 1
ATOM 605 C CA . ILE A 1 76 ? 9.758 1.279 1.718 1 97.81 76 ILE A CA 1
ATOM 606 C C . ILE A 1 76 ? 10.289 1.812 0.39 1 97.81 76 ILE A C 1
ATOM 608 O O . ILE A 1 76 ? 9.57 2.508 -0.337 1 97.81 76 ILE A O 1
ATOM 612 N N . ASN A 1 77 ? 11.562 1.537 0.152 1 96.75 77 ASN A N 1
ATOM 613 C CA . ASN A 1 77 ? 12.188 1.807 -1.137 1 96.75 77 ASN A CA 1
ATOM 614 C C . ASN A 1 77 ? 12.844 0.555 -1.714 1 96.75 77 ASN A C 1
ATOM 616 O O . ASN A 1 77 ? 13.578 -0.145 -1.015 1 96.75 77 ASN A O 1
ATOM 620 N N . THR A 1 78 ? 12.516 0.239 -2.912 1 97.88 78 THR A N 1
ATOM 621 C CA . THR A 1 78 ? 13.078 -0.919 -3.592 1 97.88 78 THR A CA 1
ATOM 622 C C . THR A 1 78 ? 13.602 -0.533 -4.977 1 97.88 78 THR A C 1
ATOM 624 O O . THR A 1 78 ? 12.93 0.191 -5.715 1 97.88 78 THR A O 1
ATOM 627 N N . PHE A 1 79 ? 14.781 -0.98 -5.34 1 97.94 79 PHE A N 1
ATOM 628 C CA . PHE A 1 79 ? 15.336 -0.714 -6.66 1 97.94 79 PHE A CA 1
ATOM 629 C C . PHE A 1 79 ? 16.391 -1.752 -7.016 1 97.94 79 PHE A C 1
ATOM 631 O O . PHE A 1 79 ? 16.891 -2.477 -6.148 1 97.94 79 PHE A O 1
ATOM 638 N N . PRO A 1 80 ? 16.703 -1.921 -8.305 1 98.19 80 PRO A N 1
ATOM 639 C CA . PRO A 1 80 ? 17.688 -2.928 -8.711 1 98.19 80 PRO A CA 1
ATOM 640 C C . PRO A 1 80 ? 19.125 -2.545 -8.328 1 98.19 80 PRO A C 1
ATOM 642 O O . PRO A 1 80 ? 19.484 -1.364 -8.367 1 98.19 80 PRO A O 1
ATOM 645 N N . SER A 1 81 ? 19.922 -3.504 -8.07 1 97.06 81 SER A N 1
ATOM 646 C CA . SER A 1 81 ? 21.312 -3.295 -7.648 1 97.06 81 SER A CA 1
ATOM 647 C C . SER A 1 81 ? 22.188 -2.92 -8.836 1 97.06 81 SER A C 1
ATOM 649 O O . SER A 1 81 ? 23.297 -2.406 -8.648 1 97.06 81 SER A O 1
ATOM 651 N N . LYS A 1 82 ? 21.75 -3.281 -10.031 1 96.38 82 LYS A N 1
ATOM 652 C CA . LYS A 1 82 ? 22.484 -2.992 -11.258 1 96.38 82 LYS A CA 1
ATOM 653 C C . LYS A 1 82 ? 21.578 -2.332 -12.297 1 96.38 82 LYS A C 1
ATOM 655 O O . LYS A 1 82 ? 20.359 -2.305 -12.133 1 96.38 82 LYS A O 1
ATOM 660 N N . SER A 1 83 ? 22.219 -1.818 -13.32 1 96.06 83 SER A N 1
ATOM 661 C CA . SER A 1 83 ? 21.484 -1.151 -14.391 1 96.06 83 SER A CA 1
ATOM 662 C C . SER A 1 83 ? 20.578 -2.131 -15.141 1 96.06 83 SER A C 1
ATOM 664 O O . SER A 1 83 ? 20.984 -3.271 -15.391 1 96.06 83 SER A O 1
ATOM 666 N N . VAL A 1 84 ? 19.406 -1.598 -15.531 1 97.5 84 VAL A N 1
ATOM 667 C CA . VAL A 1 84 ? 18.469 -2.404 -16.297 1 97.5 84 VAL A CA 1
ATOM 668 C C . VAL A 1 84 ? 18.141 -1.704 -17.625 1 97.5 84 VAL A C 1
ATOM 670 O O . VAL A 1 84 ? 17.125 -1.993 -18.25 1 97.5 84 VAL A O 1
ATOM 673 N N . ARG A 1 85 ? 18.938 -0.729 -18 1 96.19 85 ARG A N 1
ATOM 674 C CA . ARG A 1 85 ? 18.703 0.075 -19.203 1 96.19 85 ARG A CA 1
ATOM 675 C C . ARG A 1 85 ? 18.594 -0.807 -20.438 1 96.19 85 ARG A C 1
ATOM 677 O O . ARG A 1 85 ? 19.453 -1.659 -20.688 1 96.19 85 ARG A O 1
ATOM 684 N N . SER A 1 86 ? 17.516 -0.677 -21.172 1 96.31 86 SER A N 1
ATOM 685 C CA . SER A 1 86 ? 17.25 -1.319 -22.453 1 96.31 86 SER A CA 1
ATOM 686 C C . SER A 1 86 ? 17.078 -2.826 -22.297 1 96.31 86 SER A C 1
ATOM 688 O O . SER A 1 86 ? 17.219 -3.58 -23.25 1 96.31 86 SER A O 1
ATOM 690 N N . LYS A 1 87 ? 16.812 -3.262 -21.062 1 96.94 87 LYS A N 1
ATOM 691 C CA . LYS A 1 87 ? 16.609 -4.684 -20.797 1 96.94 87 LYS A CA 1
ATOM 692 C C . LYS A 1 87 ? 15.133 -5.016 -20.672 1 96.94 87 LYS A C 1
ATOM 694 O O . LYS A 1 87 ? 14.328 -4.16 -20.281 1 96.94 87 LYS A O 1
ATOM 699 N N . ASP A 1 88 ? 14.82 -6.273 -21.031 1 97.5 88 ASP A N 1
ATOM 700 C CA . ASP A 1 88 ? 13.562 -6.863 -20.594 1 97.5 88 ASP A CA 1
ATOM 701 C C . ASP A 1 88 ? 13.648 -7.367 -19.156 1 97.5 88 ASP A C 1
ATOM 703 O O . ASP A 1 88 ? 14.484 -8.219 -18.844 1 97.5 88 ASP A O 1
ATOM 707 N N . VAL A 1 89 ? 12.781 -6.809 -18.312 1 98.62 89 VAL A N 1
ATOM 708 C CA . VAL A 1 89 ? 12.914 -7.082 -16.891 1 98.62 89 VAL A CA 1
ATOM 709 C C . VAL A 1 89 ? 11.719 -7.914 -16.406 1 98.62 89 VAL A C 1
ATOM 711 O O . VAL A 1 89 ? 10.57 -7.562 -16.672 1 98.62 89 VAL A O 1
ATOM 714 N N . TYR A 1 90 ? 12 -9.016 -15.766 1 98.75 90 TYR A N 1
ATOM 715 C CA . TYR A 1 90 ? 11.008 -9.859 -15.117 1 98.75 90 TYR A CA 1
ATOM 716 C C . TYR A 1 90 ? 11.117 -9.758 -13.594 1 98.75 90 TYR A C 1
ATOM 718 O O . TYR A 1 90 ? 12.125 -10.172 -13.016 1 98.75 90 TYR A O 1
ATOM 726 N N . ILE A 1 91 ? 10.109 -9.18 -12.984 1 98.88 91 ILE A N 1
ATOM 727 C CA . ILE A 1 91 ? 10.102 -8.984 -11.539 1 98.88 91 ILE A CA 1
ATOM 728 C C . ILE A 1 91 ? 9.195 -10.031 -10.883 1 98.88 91 ILE A C 1
ATOM 730 O O . ILE A 1 91 ? 7.988 -10.055 -11.125 1 98.88 91 ILE A O 1
ATOM 734 N N . VAL A 1 92 ? 9.797 -10.906 -10.039 1 98.81 92 VAL A N 1
ATOM 735 C CA . VAL A 1 92 ? 9.047 -11.977 -9.383 1 98.81 92 VAL A CA 1
ATOM 736 C C . VAL A 1 92 ? 8.695 -11.562 -7.957 1 98.81 92 VAL A C 1
ATOM 738 O O . VAL A 1 92 ? 9.594 -11.273 -7.152 1 98.81 92 VAL A O 1
ATOM 741 N N . GLY A 1 93 ? 7.449 -11.438 -7.688 1 98.56 93 GLY A N 1
ATOM 742 C CA . GLY A 1 93 ? 6.922 -11.141 -6.363 1 98.56 93 GLY A CA 1
ATOM 743 C C . GLY A 1 93 ? 5.621 -11.867 -6.062 1 98.56 93 GLY A C 1
ATOM 744 O O . GLY A 1 93 ? 5.188 -12.719 -6.844 1 98.56 93 GLY A O 1
ATOM 745 N N . THR A 1 94 ? 5.062 -11.648 -4.871 1 98.5 94 THR A N 1
ATOM 746 C CA . THR A 1 94 ? 3.785 -12.242 -4.492 1 98.5 94 THR A CA 1
ATOM 747 C C . THR A 1 94 ? 3.092 -11.398 -3.424 1 98.5 94 THR A C 1
ATOM 749 O O . THR A 1 94 ? 3.74 -10.625 -2.719 1 98.5 94 THR A O 1
ATOM 752 N N . GLY A 1 95 ? 1.772 -11.445 -3.428 1 97.62 95 GLY A N 1
ATOM 753 C CA . GLY A 1 95 ? 0.995 -10.781 -2.393 1 97.62 95 GLY A CA 1
ATOM 754 C C . GLY A 1 95 ? 1.037 -11.508 -1.061 1 97.62 95 GLY A C 1
ATOM 755 O O . GLY A 1 95 ? 0.058 -12.148 -0.662 1 97.62 95 GLY A O 1
ATOM 756 N N . SER A 1 96 ? 2.109 -11.359 -0.32 1 97.25 96 SER A N 1
ATOM 757 C CA . SER A 1 96 ? 2.295 -12.07 0.941 1 97.25 96 SER A CA 1
ATOM 758 C C . SER A 1 96 ? 2.479 -11.102 2.102 1 97.25 96 SER A C 1
ATOM 760 O O . SER A 1 96 ? 2.594 -9.891 1.896 1 97.25 96 SER A O 1
ATOM 762 N N . ASN A 1 97 ? 2.48 -11.664 3.305 1 96.62 97 ASN A N 1
ATOM 763 C CA . ASN A 1 97 ? 2.732 -10.898 4.523 1 96.62 97 ASN A CA 1
ATOM 764 C C . ASN A 1 97 ? 4.168 -11.078 5.012 1 96.62 97 ASN A C 1
ATOM 766 O O . ASN A 1 97 ? 4.449 -10.906 6.199 1 96.62 97 ASN A O 1
ATOM 770 N N . TYR A 1 98 ? 4.996 -11.469 4.133 1 94.75 98 TYR A N 1
ATOM 771 C CA . TYR A 1 98 ? 6.383 -11.688 4.523 1 94.75 98 TYR A CA 1
ATOM 772 C C . TYR A 1 98 ? 7.039 -10.375 4.945 1 94.75 98 TYR A C 1
ATOM 774 O O . TYR A 1 98 ? 6.98 -9.383 4.223 1 94.75 98 TYR A O 1
ATOM 782 N N . ASN A 1 99 ? 7.715 -10.391 6.094 1 93.38 99 ASN A N 1
ATOM 783 C CA . ASN A 1 99 ? 8.438 -9.242 6.617 1 93.38 99 ASN A CA 1
ATOM 784 C C . ASN A 1 99 ? 7.602 -7.969 6.547 1 93.38 99 ASN A C 1
ATOM 786 O O . ASN A 1 99 ? 8.086 -6.922 6.117 1 93.38 99 ASN A O 1
ATOM 790 N N . GLY A 1 100 ? 6.387 -8.031 6.84 1 96.19 100 GLY A N 1
ATOM 791 C CA . GLY A 1 100 ? 5.426 -6.941 6.801 1 96.19 100 GLY A CA 1
ATOM 792 C C . GLY A 1 100 ? 4.027 -7.395 6.418 1 96.19 100 GLY A C 1
ATOM 793 O O . GLY A 1 100 ? 3.623 -8.516 6.742 1 96.19 100 GLY A O 1
ATOM 794 N N . THR A 1 101 ? 3.248 -6.527 5.875 1 97.75 101 THR A N 1
ATOM 795 C CA . THR A 1 101 ? 1.903 -6.852 5.414 1 97.75 101 THR A CA 1
ATOM 796 C C . THR A 1 101 ? 1.878 -7.023 3.896 1 97.75 101 THR A C 1
ATOM 798 O O . THR A 1 101 ? 2.857 -6.711 3.215 1 97.75 101 THR A O 1
ATOM 801 N N . ILE A 1 102 ? 0.785 -7.535 3.422 1 98.31 102 ILE A N 1
ATOM 802 C CA . ILE A 1 102 ? 0.589 -7.664 1.982 1 98.31 102 ILE A CA 1
ATOM 803 C C . ILE A 1 102 ? 0.706 -6.293 1.321 1 98.31 102 ILE A C 1
ATOM 805 O O . ILE A 1 102 ? 1.212 -6.176 0.203 1 98.31 102 ILE A O 1
ATOM 809 N N . ASN A 1 103 ? 0.344 -5.227 2.025 1 98.69 103 ASN A N 1
ATOM 810 C CA . ASN A 1 103 ? 0.387 -3.873 1.483 1 98.69 103 ASN A CA 1
ATOM 811 C C . ASN A 1 103 ? 1.813 -3.334 1.435 1 98.69 103 ASN A C 1
ATOM 813 O O . ASN A 1 103 ? 2.17 -2.594 0.516 1 98.69 103 ASN A O 1
ATOM 817 N N . ASP A 1 104 ? 2.627 -3.693 2.414 1 98.62 104 ASP A N 1
ATOM 818 C CA . ASP A 1 104 ? 4.051 -3.373 2.346 1 98.62 104 ASP A CA 1
ATOM 819 C C . ASP A 1 104 ? 4.691 -3.979 1.099 1 98.62 104 ASP A C 1
ATOM 821 O O . ASP A 1 104 ? 5.418 -3.295 0.375 1 98.62 104 ASP A O 1
ATOM 825 N N . ASN A 1 105 ? 4.383 -5.223 0.887 1 98.5 105 ASN A N 1
ATOM 826 C CA . ASN A 1 105 ? 4.996 -5.941 -0.228 1 98.5 105 ASN A CA 1
ATOM 827 C C . ASN A 1 105 ? 4.461 -5.449 -1.57 1 98.5 105 ASN A C 1
ATOM 829 O O . ASN A 1 105 ? 5.184 -5.453 -2.568 1 98.5 105 ASN A O 1
ATOM 833 N N . LEU A 1 106 ? 3.238 -5.016 -1.58 1 98.62 106 LEU A N 1
ATOM 834 C CA . LEU A 1 106 ? 2.662 -4.414 -2.779 1 98.62 106 LEU A CA 1
ATOM 835 C C . LEU A 1 106 ? 3.371 -3.111 -3.131 1 98.62 106 LEU A C 1
ATOM 837 O O . LEU A 1 106 ? 3.729 -2.889 -4.289 1 98.62 106 LEU A O 1
ATOM 841 N N . ILE A 1 107 ? 3.613 -2.283 -2.131 1 98.75 107 ILE A N 1
ATOM 842 C CA . ILE A 1 107 ? 4.309 -1.02 -2.359 1 98.75 107 ILE A CA 1
ATOM 843 C C . ILE A 1 107 ? 5.742 -1.293 -2.811 1 98.75 107 ILE A C 1
ATOM 845 O O . ILE A 1 107 ? 6.266 -0.604 -3.689 1 98.75 107 ILE A O 1
ATOM 849 N N . ALA A 1 108 ? 6.387 -2.289 -2.221 1 98.62 108 ALA A N 1
ATOM 850 C CA . ALA A 1 108 ? 7.73 -2.676 -2.641 1 98.62 108 ALA A CA 1
ATOM 851 C C . ALA A 1 108 ? 7.754 -3.072 -4.113 1 98.62 108 ALA A C 1
ATOM 853 O O . ALA A 1 108 ? 8.68 -2.707 -4.848 1 98.62 108 ALA A O 1
ATOM 854 N N . MET A 1 109 ? 6.773 -3.805 -4.539 1 98.69 109 MET A N 1
ATOM 855 C CA . MET A 1 109 ? 6.66 -4.219 -5.934 1 98.69 109 MET A CA 1
ATOM 856 C C . MET A 1 109 ? 6.492 -3.014 -6.848 1 98.69 109 MET A C 1
ATOM 858 O O . MET A 1 109 ? 7.184 -2.898 -7.863 1 98.69 109 MET A O 1
ATOM 862 N N . PHE A 1 110 ? 5.629 -2.111 -6.465 1 98.88 110 PHE A N 1
ATOM 863 C CA . PHE A 1 110 ? 5.406 -0.913 -7.266 1 98.88 110 PHE A CA 1
ATOM 864 C C . PHE A 1 110 ? 6.672 -0.067 -7.34 1 98.88 110 PHE A C 1
ATOM 866 O O . PHE A 1 110 ? 6.996 0.483 -8.391 1 98.88 110 PHE A O 1
ATOM 873 N N . GLY A 1 111 ? 7.32 0.024 -6.191 1 98.69 111 GLY A N 1
ATOM 874 C CA . GLY A 1 111 ? 8.57 0.763 -6.18 1 98.69 111 GLY A CA 1
ATOM 875 C C . GLY A 1 111 ? 9.609 0.2 -7.133 1 98.69 111 GLY A C 1
ATOM 876 O O . GLY A 1 111 ? 10.25 0.949 -7.871 1 98.69 111 GLY A O 1
ATOM 877 N N . MET A 1 112 ? 9.734 -1.077 -7.164 1 98.81 112 MET A N 1
ATOM 878 C CA . MET A 1 112 ? 10.68 -1.733 -8.055 1 98.81 112 MET A CA 1
ATOM 879 C C . MET A 1 112 ? 10.305 -1.499 -9.516 1 98.81 112 MET A C 1
ATOM 881 O O . MET A 1 112 ? 11.164 -1.169 -10.336 1 98.81 112 MET A O 1
ATOM 885 N N . ILE A 1 113 ? 9.055 -1.655 -9.844 1 98.88 113 ILE A N 1
ATOM 886 C CA . ILE A 1 113 ? 8.578 -1.451 -11.203 1 98.88 113 ILE A CA 1
ATOM 887 C C . ILE A 1 113 ? 8.883 -0.024 -11.656 1 98.88 113 ILE A C 1
ATOM 889 O O . ILE A 1 113 ? 9.422 0.189 -12.742 1 98.88 113 ILE A O 1
ATOM 893 N N . ARG A 1 114 ? 8.555 0.894 -10.789 1 98.81 114 ARG A N 1
ATOM 894 C CA . ARG A 1 114 ? 8.781 2.299 -11.117 1 98.81 114 ARG A CA 1
ATOM 895 C C . ARG A 1 114 ? 10.266 2.59 -11.297 1 98.81 114 ARG A C 1
ATOM 897 O O . ARG A 1 114 ? 10.656 3.309 -12.219 1 98.81 114 ARG A O 1
ATOM 904 N N . SER A 1 115 ? 11.07 2.062 -10.422 1 98.56 115 SER A N 1
ATOM 905 C CA . SER A 1 115 ? 12.516 2.24 -10.531 1 98.56 115 SER A CA 1
ATOM 906 C C . SER A 1 115 ? 13.031 1.733 -11.867 1 98.56 115 SER A C 1
ATOM 908 O O . SER A 1 115 ? 13.836 2.402 -12.523 1 98.56 115 SER A O 1
ATOM 910 N N . CYS A 1 116 ? 12.555 0.574 -12.266 1 98.62 116 CYS A N 1
ATOM 911 C CA . CYS A 1 116 ? 12.977 -0.001 -13.547 1 98.62 116 CYS A CA 1
ATOM 912 C C . CYS A 1 116 ? 12.523 0.87 -14.711 1 98.62 116 CYS A C 1
ATOM 914 O O . CYS A 1 116 ? 13.281 1.099 -15.648 1 98.62 116 CYS A O 1
ATOM 916 N N . ARG A 1 117 ? 11.312 1.324 -14.656 1 98.31 117 ARG A N 1
ATOM 917 C CA . ARG A 1 117 ? 10.789 2.193 -15.703 1 98.31 117 ARG A CA 1
ATOM 918 C C . ARG A 1 117 ? 11.641 3.455 -15.844 1 98.31 117 ARG A C 1
ATOM 920 O O . ARG A 1 117 ? 12.062 3.801 -16.953 1 98.31 117 ARG A O 1
ATOM 927 N N . ASP A 1 118 ? 11.891 4.07 -14.703 1 97.19 118 ASP A N 1
ATOM 928 C CA . ASP A 1 118 ? 12.641 5.324 -14.703 1 97.19 118 ASP A CA 1
ATOM 929 C C . ASP A 1 118 ? 14.094 5.102 -15.117 1 97.19 118 ASP A C 1
ATOM 931 O O . ASP A 1 118 ? 14.766 6.035 -15.555 1 97.19 118 ASP A O 1
ATOM 935 N N . ALA A 1 119 ? 14.547 3.889 -14.984 1 96.94 119 ALA A N 1
ATOM 936 C CA . ALA A 1 119 ? 15.906 3.531 -15.383 1 96.94 119 ALA A CA 1
ATOM 937 C C . ALA A 1 119 ? 15.945 3.055 -16.828 1 96.94 119 ALA A C 1
ATOM 939 O O . ALA A 1 119 ? 16.922 2.424 -17.25 1 96.94 119 ALA A O 1
ATOM 940 N N . SER A 1 120 ? 14.852 3.219 -17.578 1 96.94 120 SER A N 1
ATOM 941 C CA . SER A 1 120 ? 14.758 3.023 -19.016 1 96.94 120 SER A CA 1
ATOM 942 C C . SER A 1 120 ? 14.773 1.542 -19.375 1 96.94 120 SER A C 1
ATOM 944 O O . SER A 1 120 ? 15.375 1.146 -20.375 1 96.94 120 SER A O 1
ATOM 946 N N . ALA A 1 121 ? 14.211 0.705 -18.5 1 98.19 121 ALA A N 1
ATOM 947 C CA . ALA A 1 121 ? 13.953 -0.67 -18.922 1 98.19 121 ALA A CA 1
ATOM 948 C C . ALA A 1 121 ? 13.102 -0.708 -20.188 1 98.19 121 ALA A C 1
ATOM 950 O O . ALA A 1 121 ? 12.242 0.151 -20.391 1 98.19 121 ALA A O 1
ATOM 951 N N . LYS A 1 122 ? 13.383 -1.661 -21.062 1 97.12 122 LYS A N 1
ATOM 952 C CA . LYS A 1 122 ? 12.656 -1.771 -22.328 1 97.12 122 LYS A CA 1
ATOM 953 C C . LYS A 1 122 ? 11.234 -2.273 -22.094 1 97.12 122 LYS A C 1
ATOM 955 O O . LYS A 1 122 ? 10.266 -1.635 -22.516 1 97.12 122 LYS A O 1
ATOM 960 N N . HIS A 1 123 ? 11.094 -3.439 -21.484 1 97.62 123 HIS A N 1
ATOM 961 C CA . HIS A 1 123 ? 9.82 -4.031 -21.109 1 97.62 123 HIS A CA 1
ATOM 962 C C . HIS A 1 123 ? 9.859 -4.57 -19.688 1 97.62 123 HIS A C 1
ATOM 964 O O . HIS A 1 123 ? 10.859 -5.176 -19.281 1 97.62 123 HIS A O 1
ATOM 970 N N . ILE A 1 124 ? 8.805 -4.27 -18.938 1 98.81 124 ILE A N 1
ATOM 971 C CA . ILE A 1 124 ? 8.734 -4.719 -17.547 1 98.81 124 ILE A CA 1
ATOM 972 C C . ILE A 1 124 ? 7.559 -5.684 -17.375 1 98.81 124 ILE A C 1
ATOM 974 O O . ILE A 1 124 ? 6.402 -5.305 -17.578 1 98.81 124 ILE A O 1
ATOM 978 N N . THR A 1 125 ? 7.844 -6.914 -17.016 1 98.81 125 THR A N 1
ATOM 979 C CA . THR A 1 125 ? 6.844 -7.922 -16.688 1 98.81 125 THR A CA 1
ATOM 980 C C . THR A 1 125 ? 6.805 -8.164 -15.18 1 98.81 125 THR A C 1
ATOM 982 O O . THR A 1 125 ? 7.809 -8.555 -14.586 1 98.81 125 THR A O 1
ATOM 985 N N . ALA A 1 126 ? 5.664 -7.871 -14.602 1 98.88 126 ALA A N 1
ATOM 986 C CA . ALA A 1 126 ? 5.469 -8.164 -13.18 1 98.88 126 ALA A CA 1
ATOM 987 C C . ALA A 1 126 ? 4.824 -9.539 -12.992 1 98.88 126 ALA A C 1
ATOM 989 O O . ALA A 1 126 ? 3.746 -9.805 -13.523 1 98.88 126 ALA A O 1
ATOM 990 N N . ILE A 1 127 ? 5.5 -10.391 -12.305 1 98.81 127 ILE A N 1
ATOM 991 C CA . ILE A 1 127 ? 5 -11.711 -11.945 1 98.81 127 ILE A CA 1
ATOM 992 C C . ILE A 1 127 ? 4.555 -11.711 -10.484 1 98.81 127 ILE A C 1
ATOM 994 O O . ILE A 1 127 ? 5.367 -11.508 -9.578 1 98.81 127 ILE A O 1
ATOM 998 N N . THR A 1 128 ? 3.318 -11.836 -10.258 1 98.5 128 THR A N 1
ATOM 999 C CA . THR A 1 128 ? 2.744 -11.93 -8.922 1 98.5 128 THR A CA 1
ATOM 1000 C C . THR A 1 128 ? 2.139 -13.312 -8.688 1 98.5 128 THR A C 1
ATOM 1002 O O . THR A 1 128 ? 0.99 -13.562 -9.062 1 98.5 128 THR A O 1
ATOM 1005 N N . ALA A 1 129 ? 2.824 -14.164 -7.984 1 98.62 129 ALA A N 1
ATOM 1006 C CA . ALA A 1 129 ? 2.406 -15.555 -7.812 1 98.62 129 ALA A CA 1
ATOM 1007 C C . ALA A 1 129 ? 1.035 -15.633 -7.145 1 98.62 129 ALA A C 1
ATOM 1009 O O . ALA A 1 129 ? 0.154 -16.359 -7.613 1 98.62 129 ALA A O 1
ATOM 1010 N N . TYR A 1 130 ? 0.832 -15.023 -6.082 1 98.75 130 TYR A N 1
ATOM 1011 C CA . TYR A 1 130 ? -0.484 -14.719 -5.531 1 98.75 130 TYR A CA 1
ATOM 1012 C C . TYR A 1 130 ? -0.876 -13.281 -5.824 1 98.75 130 TYR A C 1
ATOM 1014 O O . TYR A 1 130 ? -0.214 -12.344 -5.367 1 98.75 130 TYR A O 1
ATOM 1022 N N . TYR A 1 131 ? -1.884 -13.055 -6.602 1 98.69 131 TYR A N 1
ATOM 1023 C CA . TYR A 1 131 ? -2.309 -11.711 -6.984 1 98.69 131 TYR A CA 1
ATOM 1024 C C . TYR A 1 131 ? -3.041 -11.023 -5.84 1 98.69 131 TYR A C 1
ATOM 1026 O O . TYR A 1 131 ? -4.129 -11.453 -5.445 1 98.69 131 TYR A O 1
ATOM 1034 N N . PRO A 1 132 ? -2.498 -9.922 -5.332 1 98.06 132 PRO A N 1
ATOM 1035 C CA . PRO A 1 132 ? -3.117 -9.227 -4.199 1 98.06 132 PRO A CA 1
ATOM 1036 C C . PRO A 1 132 ? -4.516 -8.711 -4.516 1 98.06 132 PRO A C 1
ATOM 1038 O O . PRO A 1 132 ? -4.754 -8.203 -5.617 1 98.06 132 PRO A O 1
ATOM 1041 N N . TYR A 1 133 ? -5.457 -8.891 -3.557 1 98.19 133 TYR A N 1
ATOM 1042 C CA . TYR A 1 133 ? -6.824 -8.383 -3.625 1 98.19 133 TYR A CA 1
ATOM 1043 C C . TYR A 1 133 ? -7.621 -9.094 -4.711 1 98.19 133 TYR A C 1
ATOM 1045 O O . TYR A 1 133 ? -8.586 -8.539 -5.246 1 98.19 133 TYR A O 1
ATOM 1053 N N . SER A 1 134 ? -7.246 -10.289 -5.082 1 97.31 134 SER A N 1
ATOM 1054 C CA . SER A 1 134 ? -7.914 -11.039 -6.141 1 97.31 134 SER A CA 1
ATOM 1055 C C . SER A 1 134 ? -9.352 -11.383 -5.758 1 97.31 134 SER A C 1
ATOM 1057 O O . SER A 1 134 ? -10.211 -11.523 -6.629 1 97.31 134 SER A O 1
ATOM 1059 N N . ARG A 1 135 ? -9.664 -11.438 -4.445 1 95.56 135 ARG A N 1
ATOM 1060 C CA . ARG A 1 135 ? -11.008 -11.805 -4.004 1 95.56 135 ARG A CA 1
ATOM 1061 C C . ARG A 1 135 ? -11.922 -10.578 -3.982 1 95.56 135 ARG A C 1
ATOM 1063 O O . ARG A 1 135 ? -13.133 -10.711 -3.775 1 95.56 135 ARG A O 1
ATOM 1070 N N . SER A 1 136 ? -11.359 -9.383 -4.148 1 96.56 136 SER A N 1
ATOM 1071 C CA . SER A 1 136 ? -12.125 -8.148 -4.285 1 96.56 136 SER A CA 1
ATOM 1072 C C . SER A 1 136 ? -12.32 -7.781 -5.754 1 96.56 136 SER A C 1
ATOM 1074 O O . SER A 1 136 ? -11.961 -6.68 -6.176 1 96.56 136 SER A O 1
ATOM 1076 N N . ASP A 1 137 ? -12.93 -8.719 -6.574 1 95.06 137 ASP A N 1
ATOM 1077 C CA . ASP A 1 137 ? -13.008 -8.602 -8.023 1 95.06 137 ASP A CA 1
ATOM 1078 C C . ASP A 1 137 ? -14.391 -8.102 -8.453 1 95.06 137 ASP A C 1
ATOM 1080 O O . ASP A 1 137 ? -14.617 -7.828 -9.641 1 95.06 137 ASP A O 1
ATOM 1084 N N . LYS A 1 138 ? -15.273 -8 -7.512 1 92.38 138 LYS A N 1
ATOM 1085 C CA . LYS A 1 138 ? -16.625 -7.488 -7.75 1 92.38 138 LYS A CA 1
ATOM 1086 C C . LYS A 1 138 ? -17.141 -6.73 -6.531 1 92.38 138 LYS A C 1
ATOM 1088 O O . LYS A 1 138 ? -16.531 -6.758 -5.465 1 92.38 138 LYS A O 1
ATOM 1093 N N . LYS A 1 139 ? -18.234 -6.008 -6.742 1 89.25 139 LYS A N 1
ATOM 1094 C CA . LYS A 1 139 ? -18.906 -5.348 -5.621 1 89.25 139 LYS A CA 1
ATOM 1095 C C . LYS A 1 139 ? -19.75 -6.336 -4.832 1 89.25 139 LYS A C 1
ATOM 1097 O O . LYS A 1 139 ? -20.75 -6.852 -5.34 1 89.25 139 LYS A O 1
ATOM 1102 N N . ASP A 1 140 ? -19.328 -6.625 -3.625 1 82.81 140 ASP A N 1
ATOM 1103 C CA . ASP A 1 140 ? -20.094 -7.547 -2.785 1 82.81 140 ASP A CA 1
ATOM 1104 C C . ASP A 1 140 ? -21.188 -6.809 -2.014 1 82.81 140 ASP A C 1
ATOM 1106 O O . ASP A 1 140 ? -22.188 -7.41 -1.621 1 82.81 140 ASP A O 1
ATOM 1110 N N . GLN A 1 141 ? -20.906 -5.598 -1.73 1 86.62 141 GLN A N 1
ATOM 1111 C CA . GLN A 1 141 ? -21.891 -4.734 -1.089 1 86.62 141 GLN A CA 1
ATOM 1112 C C . GLN A 1 141 ? -21.891 -3.34 -1.706 1 86.62 141 GLN A C 1
ATOM 1114 O O . GLN A 1 141 ? -20.984 -2.992 -2.459 1 86.62 141 GLN A O 1
ATOM 1119 N N . SER A 1 142 ? -22.875 -2.619 -1.261 1 86.75 142 SER A N 1
ATOM 1120 C CA . SER A 1 142 ? -23.016 -1.277 -1.815 1 86.75 142 SER A CA 1
ATOM 1121 C C . SER A 1 142 ? -21.812 -0.404 -1.467 1 86.75 142 SER A C 1
ATOM 1123 O O . SER A 1 142 ? -21.328 -0.427 -0.333 1 86.75 142 SER A O 1
ATOM 1125 N N . ARG A 1 143 ? -21.203 0.261 -2.475 1 90.25 143 ARG A N 1
ATOM 1126 C CA . ARG A 1 143 ? -20.188 1.305 -2.355 1 90.25 143 ARG A CA 1
ATOM 1127 C C . ARG A 1 143 ? -18.812 0.702 -2.148 1 90.25 143 ARG A C 1
ATOM 1129 O O . ARG A 1 143 ? -17.812 1.43 -2.039 1 90.25 143 ARG A O 1
ATOM 1136 N N . THR A 1 144 ? -18.703 -0.586 -2.109 1 93.5 144 THR A N 1
ATOM 1137 C CA . THR A 1 144 ? -17.391 -1.189 -1.969 1 93.5 144 THR A CA 1
ATOM 1138 C C . THR A 1 144 ? -16.578 -1.021 -3.25 1 93.5 144 THR A C 1
ATOM 1140 O O . THR A 1 144 ? -17.109 -1.181 -4.352 1 93.5 144 THR A O 1
ATOM 1143 N N . PRO A 1 145 ? -15.352 -0.725 -3.061 1 95.88 145 PRO A N 1
ATOM 1144 C CA . PRO A 1 145 ? -14.516 -0.631 -4.258 1 95.88 145 PRO A CA 1
ATOM 1145 C C . PRO A 1 145 ? -14.102 -1.999 -4.797 1 95.88 145 PRO A C 1
ATOM 1147 O O . PRO A 1 145 ? -14.055 -2.975 -4.043 1 95.88 145 PRO A O 1
ATOM 1150 N N . ILE A 1 146 ? -13.898 -2.062 -6.094 1 97.69 146 ILE A N 1
ATOM 1151 C CA . ILE A 1 146 ? -13.258 -3.227 -6.699 1 97.69 146 ILE A CA 1
ATOM 1152 C C . ILE A 1 146 ? -11.734 -3.092 -6.59 1 97.69 146 ILE A C 1
ATOM 1154 O O . ILE A 1 146 ? -11.078 -2.623 -7.523 1 97.69 146 ILE A O 1
ATOM 1158 N N . MET A 1 147 ? -11.242 -3.553 -5.523 1 98.31 147 MET A N 1
ATOM 1159 C CA . MET A 1 147 ? -9.828 -3.334 -5.207 1 98.31 147 MET A CA 1
ATOM 1160 C C . MET A 1 147 ? -8.93 -4.023 -6.227 1 98.31 147 MET A C 1
ATOM 1162 O O . MET A 1 147 ? -7.848 -3.525 -6.539 1 98.31 147 MET A O 1
ATOM 1166 N N . SER A 1 148 ? -9.383 -5.18 -6.742 1 98.38 148 SER A N 1
ATOM 1167 C CA . SER A 1 148 ? -8.578 -5.879 -7.738 1 98.38 148 SER A CA 1
ATOM 1168 C C . SER A 1 148 ? -8.336 -5.008 -8.969 1 98.38 148 SER A C 1
ATOM 1170 O O . SER A 1 148 ? -7.258 -5.043 -9.555 1 98.38 148 SER A O 1
ATOM 1172 N N . LYS A 1 149 ? -9.344 -4.262 -9.359 1 98.38 149 LYS A N 1
ATOM 1173 C CA . LYS A 1 149 ? -9.203 -3.338 -10.477 1 98.38 149 LYS A CA 1
ATOM 1174 C C . LYS A 1 149 ? -8.266 -2.189 -10.125 1 98.38 149 LYS A C 1
ATOM 1176 O O . LYS A 1 149 ? -7.398 -1.815 -10.922 1 98.38 149 LYS A O 1
ATOM 1181 N N . LEU A 1 150 ? -8.438 -1.634 -8.945 1 98.69 150 LEU A N 1
ATOM 1182 C CA . LEU A 1 150 ? -7.57 -0.546 -8.5 1 98.69 150 LEU A CA 1
ATOM 1183 C C . LEU A 1 150 ? -6.113 -0.987 -8.484 1 98.69 150 LEU A C 1
ATOM 1185 O O . LEU A 1 150 ? -5.234 -0.264 -8.969 1 98.69 150 LEU A O 1
ATOM 1189 N N . VAL A 1 151 ? -5.867 -2.156 -7.969 1 98.81 151 VAL A N 1
ATOM 1190 C CA . VAL A 1 151 ? -4.516 -2.701 -7.902 1 98.81 151 VAL A CA 1
ATOM 1191 C C . VAL A 1 151 ? -3.961 -2.887 -9.312 1 98.81 151 VAL A C 1
ATOM 1193 O O . VAL A 1 151 ? -2.799 -2.566 -9.578 1 98.81 151 VAL A O 1
ATOM 1196 N N . SER A 1 152 ? -4.785 -3.387 -10.203 1 98.75 152 SER A N 1
ATOM 1197 C CA . SER A 1 152 ? -4.387 -3.514 -11.602 1 98.75 152 SER A CA 1
ATOM 1198 C C . SER A 1 152 ? -3.986 -2.162 -12.188 1 98.75 152 SER A C 1
ATOM 1200 O O . SER A 1 152 ? -2.969 -2.055 -12.875 1 98.75 152 SER A O 1
ATOM 1202 N N . ASP A 1 153 ? -4.773 -1.131 -11.898 1 98.81 153 ASP A N 1
ATOM 1203 C CA . ASP A 1 153 ? -4.465 0.224 -12.352 1 98.81 153 ASP A CA 1
ATOM 1204 C C . ASP A 1 153 ? -3.133 0.703 -11.781 1 98.81 153 ASP A C 1
ATOM 1206 O O . ASP A 1 153 ? -2.375 1.396 -12.461 1 98.81 153 ASP A O 1
ATOM 1210 N N . PHE A 1 154 ? -2.863 0.344 -10.586 1 98.88 154 PHE A N 1
ATOM 1211 C CA . PHE A 1 154 ? -1.617 0.747 -9.945 1 98.88 154 PHE A CA 1
ATOM 1212 C C . PHE A 1 154 ? -0.424 0.079 -10.617 1 98.88 154 PHE A C 1
ATOM 1214 O O . PHE A 1 154 ? 0.626 0.701 -10.789 1 98.88 154 PHE A O 1
ATOM 1221 N N . PHE A 1 155 ? -0.58 -1.21 -10.977 1 98.88 155 PHE A N 1
ATOM 1222 C CA . PHE A 1 155 ? 0.498 -1.884 -11.688 1 98.88 155 PHE A CA 1
ATOM 1223 C C . PHE A 1 155 ? 0.844 -1.139 -12.969 1 98.88 155 PHE A C 1
ATOM 1225 O O . PHE A 1 155 ? 2.02 -0.905 -13.266 1 98.88 155 PHE A O 1
ATOM 1232 N N . LYS A 1 156 ? -0.156 -0.755 -13.711 1 98.81 156 LYS A N 1
ATOM 1233 C CA . LYS A 1 156 ? 0.05 -0.016 -14.953 1 98.81 156 LYS A CA 1
ATOM 1234 C C . LYS A 1 156 ? 0.685 1.346 -14.68 1 98.81 156 LYS A C 1
ATOM 1236 O O . LYS A 1 156 ? 1.64 1.735 -15.359 1 98.81 156 LYS A O 1
ATOM 1241 N N . THR A 1 157 ? 0.205 2.025 -13.672 1 98.75 157 THR A N 1
ATOM 1242 C CA . THR A 1 157 ? 0.693 3.35 -13.305 1 98.75 157 THR A CA 1
ATOM 1243 C C . THR A 1 157 ? 2.158 3.289 -12.875 1 98.75 157 THR A C 1
ATOM 1245 O O . THR A 1 157 ? 2.938 4.191 -13.188 1 98.75 157 THR A O 1
ATOM 1248 N N . ALA A 1 158 ? 2.473 2.225 -12.188 1 98.81 158 ALA A N 1
ATOM 1249 C CA . ALA A 1 158 ? 3.854 2.057 -11.734 1 98.81 158 ALA A CA 1
ATOM 1250 C C . ALA A 1 158 ? 4.789 1.834 -12.922 1 98.81 158 ALA A C 1
ATOM 1252 O O . ALA A 1 158 ? 5.973 2.172 -12.852 1 98.81 158 ALA A O 1
ATOM 1253 N N . GLY A 1 159 ? 4.266 1.141 -14 1 98.81 159 GLY A N 1
ATOM 1254 C CA . GLY A 1 159 ? 5.082 1.033 -15.203 1 98.81 159 GLY A CA 1
ATOM 1255 C C . GLY A 1 159 ? 5.102 -0.366 -15.789 1 98.81 159 GLY A C 1
ATOM 1256 O O . GLY A 1 159 ? 5.797 -0.624 -16.766 1 98.81 159 GLY A O 1
ATOM 1257 N N . ALA A 1 160 ? 4.32 -1.285 -15.25 1 98.88 160 ALA A N 1
ATOM 1258 C CA . ALA A 1 160 ? 4.309 -2.652 -15.766 1 98.88 160 ALA A CA 1
ATOM 1259 C C . ALA A 1 160 ? 3.721 -2.703 -17.172 1 98.88 160 ALA A C 1
ATOM 1261 O O . ALA A 1 160 ? 2.713 -2.055 -17.453 1 98.88 160 ALA A O 1
ATOM 1262 N N . ASN A 1 161 ? 4.34 -3.518 -18.016 1 98.69 161 ASN A N 1
ATOM 1263 C CA . ASN A 1 161 ? 3.85 -3.73 -19.375 1 98.69 161 ASN A CA 1
ATOM 1264 C C . ASN A 1 161 ? 3.02 -5.008 -19.469 1 98.69 161 ASN A C 1
ATOM 1266 O O . ASN A 1 161 ? 2.15 -5.117 -20.344 1 98.69 161 ASN A O 1
ATOM 1270 N N . ARG A 1 162 ? 3.312 -5.93 -18.625 1 98.56 162 ARG A N 1
ATOM 1271 C CA . ARG A 1 162 ? 2.689 -7.25 -18.625 1 98.56 162 ARG A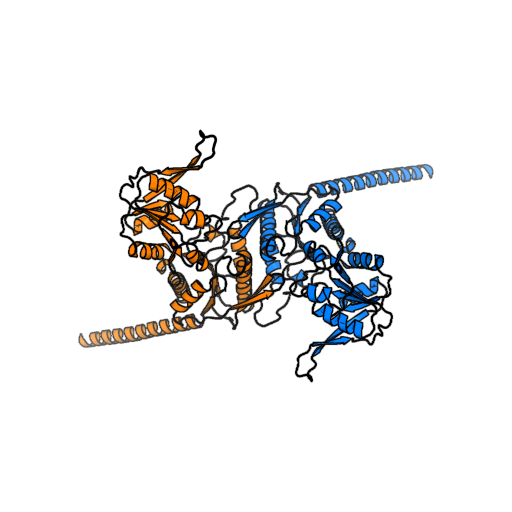 CA 1
ATOM 1272 C C . ARG A 1 162 ? 2.574 -7.797 -17.203 1 98.56 162 ARG A C 1
ATOM 1274 O O . ARG A 1 162 ? 3.445 -7.555 -16.359 1 98.56 162 ARG A O 1
ATOM 1281 N N . LEU A 1 163 ? 1.478 -8.492 -16.953 1 98.69 163 LEU A N 1
ATOM 1282 C CA . LEU A 1 163 ? 1.302 -9.211 -15.695 1 98.69 163 LEU A CA 1
ATOM 1283 C C . LEU A 1 163 ? 1.233 -10.711 -15.93 1 98.69 163 LEU A C 1
ATOM 1285 O O . LEU A 1 163 ? 0.641 -11.164 -16.922 1 98.69 163 LEU A O 1
ATOM 1289 N N . ILE A 1 164 ? 1.882 -11.477 -15.062 1 98.5 164 ILE A N 1
ATOM 1290 C CA . ILE A 1 164 ? 1.76 -12.93 -15.023 1 98.5 164 ILE A CA 1
ATOM 1291 C C . ILE A 1 164 ? 1.398 -13.383 -13.609 1 98.5 164 ILE A C 1
ATOM 1293 O O . ILE A 1 164 ? 1.983 -12.906 -12.633 1 98.5 164 ILE A O 1
ATOM 1297 N N . THR A 1 165 ? 0.437 -14.188 -13.492 1 98.5 165 THR A N 1
ATOM 1298 C CA . THR A 1 165 ? 0.031 -14.75 -12.211 1 98.5 165 THR A CA 1
ATOM 1299 C C . THR A 1 165 ? -0.377 -16.219 -12.375 1 98.5 165 THR A C 1
ATOM 1301 O O . THR A 1 165 ? -0.111 -16.828 -13.406 1 98.5 165 THR A O 1
ATOM 1304 N N . VAL A 1 166 ? -0.825 -16.844 -11.297 1 98.31 166 VAL A N 1
ATOM 1305 C CA . VAL A 1 166 ? -1.254 -18.234 -11.352 1 98.31 166 VAL A CA 1
ATOM 1306 C C . VAL A 1 166 ? -2.559 -18.406 -10.57 1 98.31 166 VAL A C 1
ATOM 1308 O O . VAL A 1 166 ? -2.723 -17.844 -9.492 1 98.31 166 VAL A O 1
ATOM 1311 N N . ASP A 1 167 ? -3.504 -19.062 -11.203 1 97.06 167 ASP A N 1
ATOM 1312 C CA . ASP A 1 167 ? -4.785 -19.438 -10.617 1 97.06 167 ASP A CA 1
ATOM 1313 C C . ASP A 1 167 ? -5.465 -18.234 -9.961 1 97.06 167 ASP A C 1
ATOM 1315 O O . ASP A 1 167 ? -5.762 -18.266 -8.766 1 97.06 167 ASP A O 1
ATOM 1319 N N . LEU A 1 168 ? -5.777 -17.25 -10.805 1 96.69 168 LEU A N 1
ATOM 1320 C CA . LEU A 1 168 ? -6.559 -16.109 -10.344 1 96.69 168 LEU A CA 1
ATOM 1321 C C . LEU A 1 168 ? -7.887 -16.562 -9.75 1 96.69 168 LEU A C 1
ATOM 1323 O O . LEU A 1 168 ? -8.523 -17.484 -10.273 1 96.69 168 LEU A O 1
ATOM 1327 N N . HIS A 1 169 ? -8.297 -15.898 -8.695 1 95.75 169 HIS A N 1
ATOM 1328 C CA . HIS A 1 169 ? -9.586 -16.203 -8.078 1 95.75 169 HIS A CA 1
ATOM 1329 C C . HIS A 1 169 ? -10.727 -16.078 -9.094 1 95.75 169 HIS A C 1
ATOM 1331 O O . HIS A 1 169 ? -11.656 -16.875 -9.078 1 95.75 169 HIS A O 1
ATOM 1337 N N . ALA A 1 170 ? -10.625 -15.117 -9.922 1 94.75 170 ALA A N 1
ATOM 1338 C CA . ALA A 1 170 ? -11.562 -14.898 -11.031 1 94.75 170 ALA A CA 1
ATOM 1339 C C . ALA A 1 170 ? -10.812 -14.508 -12.305 1 94.75 170 ALA A C 1
ATOM 1341 O O . ALA A 1 170 ? -10.109 -13.492 -12.328 1 94.75 170 ALA A O 1
ATOM 1342 N N . ALA A 1 171 ? -11.062 -15.219 -13.344 1 92.75 171 ALA A N 1
ATOM 1343 C CA . ALA A 1 171 ? -10.336 -15 -14.594 1 92.75 171 ALA A CA 1
ATOM 1344 C C . ALA A 1 171 ? -10.641 -13.625 -15.172 1 92.75 171 ALA A C 1
ATOM 1346 O O . ALA A 1 171 ? -9.828 -13.047 -15.898 1 92.75 171 ALA A O 1
ATOM 1347 N N . GLN A 1 172 ? -11.805 -13.07 -14.852 1 94.12 172 GLN A N 1
ATOM 1348 C CA . GLN A 1 172 ? -12.25 -11.781 -15.375 1 94.12 172 GLN A CA 1
ATOM 1349 C C . GLN A 1 172 ? -11.305 -10.656 -14.953 1 94.12 172 GLN A C 1
ATOM 1351 O O . GLN A 1 172 ? -11.266 -9.602 -15.586 1 94.12 172 GLN A O 1
ATOM 1356 N N . ILE A 1 173 ? -10.531 -10.898 -13.906 1 97.12 173 ILE A N 1
ATOM 1357 C CA . ILE A 1 173 ? -9.602 -9.906 -13.383 1 97.12 173 ILE A CA 1
ATOM 1358 C C . ILE A 1 173 ? -8.578 -9.547 -14.461 1 97.12 173 ILE A C 1
ATOM 1360 O O . ILE A 1 173 ? -8.078 -8.422 -14.5 1 97.12 173 ILE A O 1
ATOM 1364 N N . GLN A 1 174 ? -8.281 -10.484 -15.336 1 97.25 174 GLN A N 1
ATOM 1365 C CA . GLN A 1 174 ? -7.344 -10.242 -16.438 1 97.25 174 GLN A CA 1
ATOM 1366 C C . GLN A 1 174 ? -7.777 -9.047 -17.266 1 97.25 174 GLN A C 1
ATOM 1368 O O . GLN A 1 174 ? -6.938 -8.344 -17.844 1 97.25 174 GLN A O 1
ATOM 1373 N N . GLY A 1 175 ? -9.023 -8.75 -17.344 1 97.81 175 GLY A N 1
ATOM 1374 C CA . GLY A 1 175 ? -9.555 -7.645 -18.125 1 97.81 175 GLY A CA 1
ATOM 1375 C C . GLY A 1 175 ? -9.336 -6.293 -17.469 1 97.81 175 GLY A C 1
ATOM 1376 O O . GLY A 1 175 ? -9.508 -5.254 -18.109 1 97.81 175 GLY A O 1
ATOM 1377 N N . PHE A 1 176 ? -9 -6.305 -16.188 1 98.12 176 PHE A N 1
ATOM 1378 C CA . PHE A 1 176 ? -8.812 -5.051 -15.469 1 98.12 176 PHE A CA 1
ATOM 1379 C C . PHE A 1 176 ? -7.512 -4.371 -15.898 1 98.12 176 PHE A C 1
ATOM 1381 O O . PHE A 1 176 ? -7.395 -3.146 -15.836 1 98.12 176 PHE A O 1
ATOM 1388 N N . PHE A 1 177 ? -6.516 -5.148 -16.297 1 98.62 177 PHE A N 1
ATOM 1389 C CA . PHE A 1 177 ? -5.195 -4.613 -16.609 1 98.62 177 PHE A CA 1
ATOM 1390 C C . PHE A 1 177 ? -5.148 -4.105 -18.047 1 98.62 177 PHE A C 1
ATOM 1392 O O . PHE A 1 177 ? -5.605 -4.789 -18.969 1 98.62 177 PHE A O 1
ATOM 1399 N N . LYS A 1 178 ? -4.68 -2.891 -18.266 1 97.06 178 LYS A N 1
ATOM 1400 C CA . LYS A 1 178 ? -4.492 -2.328 -19.609 1 97.06 178 LYS A CA 1
ATOM 1401 C C . LYS A 1 178 ? -3.193 -2.828 -20.234 1 97.06 178 LYS A C 1
ATOM 1403 O O . LYS A 1 178 ? -2.256 -2.053 -20.438 1 97.06 178 LYS A O 1
ATOM 1408 N N . GLY A 1 179 ? -3.064 -4.062 -20.656 1 97.5 179 GLY A N 1
ATOM 1409 C CA . GLY A 1 179 ? -1.946 -4.805 -21.219 1 97.5 179 GLY A CA 1
ATOM 1410 C C . GLY A 1 179 ? -2.115 -6.309 -21.109 1 97.5 179 GLY A C 1
ATOM 1411 O O . GLY A 1 179 ? -3.137 -6.789 -20.625 1 97.5 179 GLY A O 1
ATOM 1412 N N . PRO A 1 180 ? -1.17 -7.039 -21.641 1 97.19 180 PRO A N 1
ATOM 1413 C CA . PRO A 1 180 ? -1.245 -8.5 -21.516 1 97.19 180 PRO A CA 1
ATOM 1414 C C . PRO A 1 180 ? -1.226 -8.977 -20.078 1 97.19 180 PRO A C 1
ATOM 1416 O O . PRO A 1 180 ? -0.438 -8.477 -19.266 1 97.19 180 PRO A O 1
ATOM 1419 N N . PHE A 1 181 ? -2.102 -9.789 -19.75 1 98.06 181 PHE A N 1
ATOM 1420 C CA . PHE A 1 181 ? -2.221 -10.383 -18.422 1 98.06 181 PHE A CA 1
ATOM 1421 C C . PHE A 1 181 ? -2.406 -11.898 -18.531 1 98.06 181 PHE A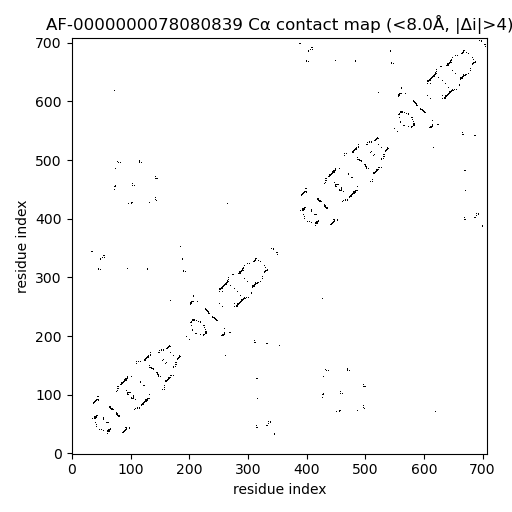 C 1
ATOM 1423 O O . PHE A 1 181 ? -3.488 -12.367 -18.875 1 98.06 181 PHE A O 1
ATOM 1430 N N . ASP A 1 182 ? -1.397 -12.695 -18.156 1 97.12 182 ASP A N 1
ATOM 1431 C CA . ASP A 1 182 ? -1.421 -14.148 -18.281 1 97.12 182 ASP A CA 1
ATOM 1432 C C . ASP A 1 182 ? -1.743 -14.82 -16.953 1 97.12 182 ASP A C 1
ATOM 1434 O O . ASP A 1 182 ? -1.105 -14.531 -15.938 1 97.12 182 ASP A O 1
ATOM 1438 N N . ASN A 1 183 ? -2.719 -15.633 -16.953 1 97.12 183 ASN A N 1
ATOM 1439 C CA . ASN A 1 183 ? -3.084 -16.453 -15.805 1 97.12 183 ASN A CA 1
ATOM 1440 C C . ASN A 1 183 ? -2.639 -17.906 -15.992 1 97.12 183 ASN A C 1
ATOM 1442 O O . ASN A 1 183 ? -3.27 -18.656 -16.734 1 97.12 183 ASN A O 1
ATOM 1446 N N . LEU A 1 184 ? -1.616 -18.281 -15.312 1 96.94 184 LEU A N 1
ATOM 1447 C CA . LEU A 1 184 ? -1.117 -19.656 -15.383 1 96.94 184 LEU A CA 1
ATOM 1448 C C . LEU A 1 184 ? -1.933 -20.578 -14.477 1 96.94 184 LEU A C 1
ATOM 1450 O O . LEU A 1 184 ? -2.791 -20.109 -13.719 1 96.94 184 LEU A O 1
ATOM 1454 N N . TYR A 1 185 ? -1.686 -21.906 -14.609 1 95.94 185 TYR A N 1
ATOM 1455 C CA . TYR A 1 185 ? -2.416 -22.891 -13.812 1 95.94 185 TYR A CA 1
ATOM 1456 C C . TYR A 1 185 ? -1.464 -23.891 -13.172 1 95.94 185 TYR A C 1
ATOM 1458 O O . TYR A 1 185 ? -0.609 -24.469 -13.844 1 95.94 185 TYR A O 1
ATOM 1466 N N . ALA A 1 186 ? -1.667 -24.094 -11.922 1 96.94 186 ALA A N 1
ATOM 1467 C CA . ALA A 1 186 ? -0.769 -24.953 -11.164 1 96.94 186 ALA A CA 1
ATOM 1468 C C . ALA A 1 186 ? -1.319 -26.375 -11.086 1 96.94 186 ALA A C 1
ATOM 1470 O O . ALA A 1 186 ? -0.715 -27.25 -10.453 1 96.94 186 ALA A O 1
ATOM 1471 N N . THR A 1 187 ? -2.408 -26.703 -11.703 1 96.06 187 THR A N 1
ATOM 1472 C CA . THR A 1 187 ? -3.152 -27.953 -11.578 1 96.06 187 THR A CA 1
ATOM 1473 C C . THR A 1 187 ? -2.24 -29.141 -11.836 1 96.06 187 THR A C 1
ATOM 1475 O O . THR A 1 187 ? -2.197 -30.078 -11.031 1 96.06 187 THR A O 1
ATOM 1478 N N . LYS A 1 188 ? -1.478 -29.141 -12.867 1 95.06 188 LYS A N 1
ATOM 1479 C CA . LYS A 1 188 ? -0.641 -30.266 -13.25 1 95.06 188 LYS A CA 1
ATOM 1480 C C . LYS A 1 188 ? 0.387 -30.578 -12.164 1 95.06 188 LYS A C 1
ATOM 1482 O O . LYS A 1 188 ? 0.707 -31.75 -11.93 1 95.06 188 LYS A O 1
ATOM 1487 N N . TYR A 1 189 ? 0.906 -29.531 -11.531 1 97.06 189 TYR A N 1
ATOM 1488 C CA . TYR A 1 189 ? 1.91 -29.719 -10.484 1 97.06 189 TYR A CA 1
ATOM 1489 C C . TYR A 1 189 ? 1.289 -30.312 -9.234 1 97.06 189 TYR A C 1
ATOM 1491 O O . TYR A 1 189 ? 1.843 -31.25 -8.648 1 97.06 189 TYR A O 1
ATOM 1499 N N . LEU A 1 190 ? 0.161 -29.781 -8.852 1 98.19 190 LEU A N 1
ATOM 1500 C CA . LEU A 1 190 ? -0.546 -30.297 -7.688 1 98.19 190 LEU A CA 1
ATOM 1501 C C . LEU A 1 190 ? -0.999 -31.734 -7.914 1 98.19 190 LEU A C 1
ATOM 1503 O O . LEU A 1 190 ? -0.803 -32.594 -7.055 1 98.19 190 LEU A O 1
ATOM 1507 N N . LEU A 1 191 ? -1.536 -32.031 -9.086 1 96.88 191 LEU A N 1
ATOM 1508 C CA . LEU A 1 191 ? -2.021 -33.344 -9.43 1 96.88 191 LEU A CA 1
ATOM 1509 C C . LEU A 1 191 ? -0.88 -34.375 -9.438 1 96.88 191 LEU A C 1
ATOM 1511 O O . LEU A 1 191 ? -1.021 -35.469 -8.906 1 96.88 191 LEU A O 1
ATOM 1515 N N . LYS A 1 192 ? 0.188 -33.969 -10.055 1 96.94 192 LYS A N 1
ATOM 1516 C CA . LYS A 1 192 ? 1.345 -34.844 -10.109 1 96.94 192 LYS A CA 1
ATOM 1517 C C . LYS A 1 192 ? 1.768 -35.281 -8.703 1 96.94 192 LYS A C 1
ATOM 1519 O O . LYS A 1 192 ? 1.979 -36.469 -8.453 1 96.94 192 LYS A O 1
ATOM 1524 N N . LYS A 1 193 ? 1.872 -34.344 -7.809 1 98.19 193 LYS A N 1
ATOM 1525 C CA . LYS A 1 193 ? 2.305 -34.656 -6.449 1 98.19 193 LYS A CA 1
ATOM 1526 C C . LYS A 1 193 ? 1.276 -35.531 -5.73 1 98.19 193 LYS A C 1
ATOM 1528 O O . LYS A 1 193 ? 1.638 -36.469 -5.035 1 98.19 193 LYS A O 1
ATOM 1533 N N . ILE A 1 194 ? 0.013 -35.219 -5.84 1 97.94 194 ILE A N 1
ATOM 1534 C CA . ILE A 1 194 ? -1.059 -35.969 -5.191 1 97.94 194 ILE A CA 1
ATOM 1535 C C . ILE A 1 194 ? -1.056 -37.406 -5.684 1 97.94 194 ILE A C 1
ATOM 1537 O O . ILE A 1 194 ? -1.16 -38.344 -4.887 1 97.94 194 ILE A O 1
ATOM 1541 N N . LEU A 1 195 ? -0.833 -37.625 -6.965 1 96.56 195 LEU A N 1
ATOM 1542 C CA . LEU A 1 195 ? -0.885 -38.938 -7.566 1 96.56 195 LEU A CA 1
ATOM 1543 C C . LEU A 1 195 ? 0.395 -39.719 -7.277 1 96.56 195 LEU A C 1
ATOM 1545 O O . LEU A 1 195 ? 0.429 -40.938 -7.426 1 96.56 195 LEU A O 1
ATOM 1549 N N . GLU A 1 196 ? 1.418 -39.031 -6.914 1 97.38 196 GLU A N 1
ATOM 1550 C CA . GLU A 1 196 ? 2.604 -39.719 -6.395 1 97.38 196 GLU A CA 1
ATOM 1551 C C . GLU A 1 196 ? 2.344 -40.281 -5.004 1 97.38 196 GLU A C 1
ATOM 1553 O O . GLU A 1 196 ? 2.896 -41.344 -4.648 1 97.38 196 GLU A O 1
ATOM 1558 N N . ASP A 1 197 ? 1.476 -39.562 -4.277 1 96.81 197 ASP A N 1
ATOM 1559 C CA . ASP A 1 197 ? 1.25 -39.938 -2.881 1 96.81 197 ASP A CA 1
ATOM 1560 C C . ASP A 1 197 ? 0.062 -40.875 -2.744 1 96.81 197 ASP A C 1
ATOM 1562 O O . ASP A 1 197 ? -0.007 -41.656 -1.796 1 96.81 197 ASP A O 1
ATOM 1566 N N . TYR A 1 198 ? -0.9 -40.781 -3.693 1 95.31 198 TYR A N 1
ATOM 1567 C CA . TYR A 1 198 ? -2.133 -41.562 -3.6 1 95.31 198 TYR A CA 1
ATOM 1568 C C . TYR A 1 198 ? -2.465 -42.219 -4.934 1 95.31 198 TYR A C 1
ATOM 1570 O O . TYR A 1 198 ? -2.221 -41.656 -5.996 1 95.31 198 TYR A O 1
ATOM 1578 N N . PRO A 1 199 ? -3.139 -43.438 -4.836 1 92.5 199 PRO A N 1
ATOM 1579 C CA . PRO A 1 199 ? -3.75 -43.938 -6.059 1 92.5 199 PRO A CA 1
ATOM 1580 C C . PRO A 1 199 ? -4.906 -43.094 -6.559 1 92.5 199 PRO A C 1
ATOM 1582 O O . PRO A 1 199 ? -5.582 -42.438 -5.762 1 92.5 199 PRO A O 1
ATOM 1585 N N . ASN A 1 200 ? -5.121 -43.125 -7.84 1 89.69 200 ASN A N 1
ATOM 1586 C CA . ASN A 1 200 ? -6.152 -42.312 -8.461 1 89.69 200 ASN A CA 1
ATOM 1587 C C . ASN A 1 200 ? -7.543 -42.906 -8.25 1 89.69 200 ASN A C 1
ATOM 1589 O O . ASN A 1 200 ? -8.195 -43.312 -9.211 1 89.69 200 ASN A O 1
ATOM 1593 N N . ASP A 1 201 ? -8.047 -42.938 -7.121 1 90.06 201 ASP A N 1
ATOM 1594 C CA . ASP A 1 201 ? -9.398 -43.375 -6.777 1 90.06 201 ASP A CA 1
ATOM 1595 C C . ASP A 1 201 ? -10.164 -42.281 -6.047 1 90.06 201 ASP A C 1
ATOM 1597 O O . ASP A 1 201 ? -10.742 -42.531 -4.984 1 90.06 201 ASP A O 1
ATOM 1601 N N . PHE A 1 202 ? -10.117 -41.094 -6.664 1 94.25 202 PHE A N 1
ATOM 1602 C CA . PHE A 1 202 ? -10.695 -39.938 -6.023 1 94.25 202 PHE A CA 1
ATOM 1603 C C . PHE A 1 202 ? -12.039 -39.562 -6.652 1 94.25 202 PHE A C 1
ATOM 1605 O O . PHE A 1 202 ? -12.297 -39.906 -7.812 1 94.25 202 PHE A O 1
ATOM 1612 N N . VAL A 1 203 ? -12.852 -39.031 -5.859 1 94.44 203 VAL A N 1
ATOM 1613 C CA . VAL A 1 203 ? -13.914 -38.156 -6.34 1 94.44 203 VAL A CA 1
ATOM 1614 C C . VAL A 1 203 ? -13.531 -36.688 -6.105 1 94.44 203 VAL A C 1
ATOM 1616 O O . VAL A 1 203 ? -13.188 -36.312 -4.984 1 94.44 203 VAL A O 1
ATOM 1619 N N . VAL A 1 204 ? -13.547 -35.875 -7.18 1 95.88 204 VAL A N 1
ATOM 1620 C CA . VAL A 1 204 ? -13.141 -34.469 -7.066 1 95.88 204 VAL A CA 1
ATOM 1621 C C . VAL A 1 204 ? -14.352 -33.625 -6.684 1 95.88 204 VAL A C 1
ATOM 1623 O O . VAL A 1 204 ? -15.422 -33.75 -7.266 1 95.88 204 VAL A O 1
ATOM 1626 N N . ILE A 1 205 ? -14.141 -32.781 -5.672 1 95.69 205 ILE A N 1
ATOM 1627 C CA . ILE A 1 205 ? -15.266 -32.031 -5.117 1 95.69 205 ILE A CA 1
ATOM 1628 C C . ILE A 1 205 ? -14.914 -30.547 -5.066 1 95.69 205 ILE A C 1
ATOM 1630 O O . ILE A 1 205 ? -13.805 -30.188 -4.676 1 95.69 205 ILE A O 1
ATOM 1634 N N . SER A 1 206 ? -15.828 -29.75 -5.5 1 95.44 206 SER A N 1
ATOM 1635 C CA . SER A 1 206 ? -15.75 -28.312 -5.227 1 95.44 206 SER A CA 1
ATOM 1636 C C . SER A 1 206 ? -16.547 -27.938 -3.979 1 95.44 206 SER A C 1
ATOM 1638 O O . SER A 1 206 ? -17.672 -28.422 -3.789 1 95.44 206 SER A O 1
ATOM 1640 N N . PRO A 1 207 ? -15.922 -27.125 -3.113 1 92.56 207 PRO A N 1
ATOM 1641 C CA . PRO A 1 207 ? -16.656 -26.766 -1.893 1 92.56 207 PRO A CA 1
ATOM 1642 C C . PRO A 1 207 ? -17.859 -25.875 -2.164 1 92.56 207 PRO A C 1
ATOM 1644 O O . PRO A 1 207 ? -18.766 -25.781 -1.32 1 92.56 207 PRO A O 1
ATOM 1647 N N . ASP A 1 208 ? -17.844 -25.172 -3.332 1 86.38 208 ASP A N 1
ATOM 1648 C CA . ASP A 1 208 ? -18.984 -24.344 -3.689 1 86.38 208 ASP A CA 1
ATOM 1649 C C . ASP A 1 208 ? -19.219 -24.344 -5.199 1 86.38 208 ASP A C 1
ATOM 1651 O O . ASP A 1 208 ? -18.453 -24.953 -5.949 1 86.38 208 ASP A O 1
ATOM 1655 N N . ALA A 1 209 ? -20.344 -23.766 -5.609 1 84.69 209 ALA A N 1
ATOM 1656 C CA . ALA A 1 209 ? -20.75 -23.797 -7.008 1 84.69 209 ALA A CA 1
ATOM 1657 C C . ALA A 1 209 ? -19.812 -22.969 -7.879 1 84.69 209 ALA A C 1
ATOM 1659 O O . ALA A 1 209 ? -19.688 -23.234 -9.078 1 84.69 209 ALA A O 1
ATOM 1660 N N . GLY A 1 210 ? -19.094 -22.078 -7.332 1 84.69 210 GLY A N 1
ATOM 1661 C CA . GLY A 1 210 ? -18.234 -21.188 -8.086 1 84.69 210 GLY A CA 1
ATOM 1662 C C . GLY A 1 210 ? -16.984 -21.875 -8.617 1 84.69 210 GLY A C 1
ATOM 1663 O O . GLY A 1 210 ? -16.375 -21.391 -9.57 1 84.69 210 GLY A O 1
ATOM 1664 N N . GLY A 1 211 ? -16.656 -23.047 -8.094 1 90.31 211 GLY A N 1
ATOM 1665 C CA . GLY A 1 211 ? -15.422 -23.719 -8.469 1 90.31 211 GLY A CA 1
ATOM 1666 C C . GLY A 1 211 ? -15.648 -24.891 -9.414 1 90.31 211 GLY A C 1
ATOM 1667 O O . GLY A 1 211 ? -14.75 -25.703 -9.641 1 90.31 211 GLY A O 1
ATOM 1668 N N . ILE A 1 212 ? -16.812 -24.953 -10 1 89.31 212 ILE A N 1
ATOM 1669 C CA . ILE A 1 212 ? -17.188 -26.109 -10.797 1 89.31 212 ILE A CA 1
ATOM 1670 C C . ILE A 1 212 ? -16.266 -26.234 -12.008 1 89.31 212 ILE A C 1
ATOM 1672 O O . ILE A 1 212 ? -15.773 -27.312 -12.32 1 89.31 212 ILE A O 1
ATOM 1676 N N . LYS A 1 213 ? -16.047 -25.141 -12.688 1 89.44 213 LYS A N 1
ATOM 1677 C CA . LYS A 1 213 ? -15.18 -25.188 -13.867 1 89.44 213 LYS A CA 1
ATOM 1678 C C . LYS A 1 213 ? -13.781 -25.688 -13.516 1 89.44 213 LYS A C 1
ATOM 1680 O O . LYS A 1 213 ? -13.188 -26.469 -14.266 1 89.44 213 LYS A O 1
ATOM 1685 N N . ARG A 1 214 ? -13.289 -25.266 -12.453 1 92.12 214 ARG A N 1
ATOM 1686 C CA . ARG A 1 214 ? -11.969 -25.672 -11.977 1 92.12 214 ARG A CA 1
ATOM 1687 C C . ARG A 1 214 ? -11.906 -27.188 -11.75 1 92.12 214 ARG A C 1
ATOM 1689 O O . ARG A 1 214 ? -10.977 -27.844 -12.211 1 92.12 214 ARG A O 1
ATOM 1696 N N . ILE A 1 215 ? -12.891 -27.75 -11.109 1 93.69 215 ILE A N 1
ATOM 1697 C CA . ILE A 1 215 ? -12.82 -29.156 -10.742 1 93.69 215 ILE A CA 1
ATOM 1698 C C . ILE A 1 215 ? -13.094 -30.031 -11.969 1 93.69 215 ILE A C 1
ATOM 1700 O O . ILE A 1 215 ? -12.656 -31.188 -12.031 1 93.69 215 ILE A O 1
ATOM 1704 N N . GLN A 1 216 ? -13.844 -29.469 -12.891 1 92.75 216 GLN A N 1
ATOM 1705 C CA . GLN A 1 216 ? -14.031 -30.203 -14.141 1 92.75 216 GLN A CA 1
ATOM 1706 C C . GLN A 1 216 ? -12.703 -30.438 -14.836 1 92.75 216 GLN A C 1
ATOM 1708 O O . GLN A 1 216 ? -12.461 -31.531 -15.375 1 92.75 216 GLN A O 1
ATOM 1713 N N . ASP A 1 217 ? -11.906 -29.469 -14.812 1 92 217 ASP A N 1
ATOM 1714 C CA . ASP A 1 217 ? -10.57 -29.609 -15.398 1 92 217 ASP A CA 1
ATOM 1715 C C . ASP A 1 217 ? -9.758 -30.672 -14.664 1 92 217 ASP A C 1
ATOM 1717 O O . ASP A 1 217 ? -9.102 -31.5 -15.289 1 92 217 ASP A O 1
ATOM 1721 N N . TRP A 1 218 ? -9.82 -30.641 -13.398 1 95.44 218 TRP A N 1
ATOM 1722 C CA . TRP A 1 218 ? -9.133 -31.625 -12.578 1 95.44 218 TRP A CA 1
ATOM 1723 C C . TRP A 1 218 ? -9.641 -33.031 -12.883 1 95.44 218 TRP A C 1
ATOM 1725 O O . TRP A 1 218 ? -8.844 -33.938 -13.125 1 95.44 218 TRP A O 1
ATOM 1735 N N . ALA A 1 219 ? -10.938 -33.188 -12.852 1 93.81 219 ALA A N 1
ATOM 1736 C CA . ALA A 1 219 ? -11.57 -34.469 -13.07 1 93.81 219 ALA A CA 1
ATOM 1737 C C . ALA A 1 219 ? -11.227 -35.031 -14.445 1 93.81 219 ALA A C 1
ATOM 1739 O O . ALA A 1 219 ? -11.008 -36.25 -14.602 1 93.81 219 ALA A O 1
ATOM 1740 N N . SER A 1 220 ? -11.211 -34.156 -15.359 1 94.19 220 SER A N 1
ATOM 1741 C CA . SER A 1 220 ? -10.875 -34.562 -16.719 1 94.19 220 SER A CA 1
ATOM 1742 C C . SER A 1 220 ? -9.453 -35.094 -16.797 1 94.19 220 SER A C 1
ATOM 1744 O O . SER A 1 220 ? -9.203 -36.125 -17.422 1 94.19 220 SER A O 1
ATOM 1746 N N . GLN A 1 221 ? -8.562 -34.5 -16.172 1 92.69 221 GLN A N 1
ATOM 1747 C CA . GLN A 1 221 ? -7.168 -34.906 -16.188 1 92.69 221 GLN A CA 1
ATOM 1748 C C . GLN A 1 221 ? -6.977 -36.219 -15.406 1 92.69 221 GLN A C 1
ATOM 1750 O O . GLN A 1 221 ? -6.102 -37.031 -15.742 1 92.69 221 GLN A O 1
ATOM 1755 N N . MET A 1 222 ? -7.805 -36.406 -14.445 1 94.62 222 MET A N 1
ATOM 1756 C CA . MET A 1 222 ? -7.688 -37.562 -13.57 1 94.62 222 MET A CA 1
ATOM 1757 C C . MET A 1 222 ? -8.586 -38.719 -14.055 1 94.62 222 MET A C 1
ATOM 1759 O O . MET A 1 222 ? -8.492 -39.844 -13.57 1 94.62 222 MET A O 1
ATOM 1763 N N . ASP A 1 223 ? -9.391 -38.406 -14.961 1 93.25 223 ASP A N 1
ATOM 1764 C CA . ASP A 1 223 ? -10.398 -39.344 -15.422 1 93.25 223 ASP A CA 1
ATOM 1765 C C . ASP A 1 223 ? -11.219 -39.906 -14.258 1 93.25 223 ASP A C 1
ATOM 1767 O O . ASP A 1 223 ? -11.305 -41.125 -14.062 1 93.25 223 ASP A O 1
ATOM 1771 N N . CYS A 1 224 ? -11.766 -39 -13.492 1 91.44 224 CYS A N 1
ATOM 1772 C CA . CYS A 1 224 ? -12.562 -39.375 -12.328 1 91.44 224 CYS A CA 1
ATOM 1773 C C . CYS A 1 224 ? -13.859 -38.594 -12.266 1 91.44 224 CYS A C 1
ATOM 1775 O O . CYS A 1 224 ? -14.07 -37.688 -13.078 1 91.44 224 CYS A O 1
ATOM 1777 N N . THR A 1 225 ? -14.773 -39.062 -11.391 1 91.12 225 THR A N 1
ATOM 1778 C CA . THR A 1 225 ? -16.047 -38.375 -11.188 1 91.12 225 THR A CA 1
ATOM 1779 C C . THR A 1 225 ? -15.852 -37.125 -10.336 1 91.12 225 THR A C 1
ATOM 1781 O O . THR A 1 225 ? -14.891 -37.031 -9.57 1 91.12 225 THR A O 1
ATOM 1784 N N . TYR A 1 226 ? -16.75 -36.156 -10.594 1 92.06 226 TYR A N 1
ATOM 1785 C CA . TYR A 1 226 ? -16.703 -34.938 -9.789 1 92.06 226 TYR A CA 1
ATOM 1786 C C . TYR A 1 226 ? -18.094 -34.5 -9.359 1 92.06 226 TYR A C 1
ATOM 1788 O O . TYR A 1 226 ? -19.094 -34.906 -9.945 1 92.06 226 TYR A O 1
ATOM 1796 N N . THR A 1 227 ? -18.156 -33.812 -8.25 1 91.5 227 THR A N 1
ATOM 1797 C CA . THR A 1 227 ? -19.375 -33.188 -7.762 1 91.5 227 THR A CA 1
ATOM 1798 C C . THR A 1 227 ? -19.062 -31.938 -6.961 1 91.5 227 THR A C 1
ATOM 1800 O O . THR A 1 227 ? -17.922 -31.484 -6.922 1 91.5 227 THR A O 1
ATOM 1803 N N . PHE A 1 228 ? -20.125 -31.219 -6.578 1 90.56 228 PHE A N 1
ATOM 1804 C CA . PHE A 1 228 ? -19.906 -30 -5.797 1 90.56 228 PHE A CA 1
ATOM 1805 C C . PHE A 1 228 ? -20.938 -29.891 -4.688 1 90.56 228 PHE A C 1
ATOM 1807 O O . PHE A 1 228 ? -21.984 -30.547 -4.723 1 90.56 228 PHE A O 1
ATOM 1814 N N . LEU A 1 229 ? -20.531 -29.125 -3.725 1 87.88 229 LEU A N 1
ATOM 1815 C CA . LEU A 1 229 ? -21.422 -28.859 -2.602 1 87.88 229 LEU A CA 1
ATOM 1816 C C . LEU A 1 229 ? -22.156 -27.531 -2.787 1 87.88 229 LEU A C 1
ATOM 1818 O O . LEU A 1 229 ? -21.656 -26.625 -3.471 1 87.88 229 LEU A O 1
ATOM 1822 N N . THR A 1 230 ? -23.359 -27.406 -2.385 1 80.88 230 THR A N 1
ATOM 1823 C CA . THR A 1 230 ? -24.109 -26.156 -2.406 1 80.88 230 THR A CA 1
ATOM 1824 C C . THR A 1 230 ? -24.422 -25.688 -0.986 1 80.88 230 THR A C 1
ATOM 1826 O O . THR A 1 230 ? -24.516 -26.5 -0.064 1 80.88 230 THR A O 1
ATOM 1829 N N . LYS A 1 231 ? -24.219 -24.359 -0.793 1 64.38 231 LYS A N 1
ATOM 1830 C CA . LYS A 1 231 ? -24.578 -23.781 0.503 1 64.38 231 LYS A CA 1
ATOM 1831 C C . LYS A 1 231 ? -26.078 -23.5 0.589 1 64.38 231 LYS A C 1
ATOM 1833 O O . LYS A 1 231 ? -26.641 -22.859 -0.297 1 64.38 231 LYS A O 1
ATOM 1838 N N . SER A 1 232 ? -26.953 -24.391 1.081 1 59.28 232 SER A N 1
ATOM 1839 C CA . SER A 1 232 ? -28.359 -24.062 1.253 1 59.28 232 SER A CA 1
ATOM 1840 C C . SER A 1 232 ? -28.625 -23.484 2.639 1 59.28 232 SER A C 1
ATOM 1842 O O . SER A 1 232 ? -28.062 -23.938 3.629 1 59.28 232 SER A O 1
ATOM 1844 N N . ARG A 1 233 ? -29.141 -22.281 2.66 1 49.47 233 ARG A N 1
ATOM 1845 C CA . ARG A 1 233 ? -29.594 -21.734 3.934 1 49.47 233 ARG A CA 1
ATOM 1846 C C . ARG A 1 233 ? -30.797 -22.516 4.469 1 49.47 233 ARG A C 1
ATOM 1848 O O . ARG A 1 233 ? -31.719 -22.828 3.719 1 49.47 233 ARG A O 1
ATOM 1855 N N . ASP A 1 234 ? -30.516 -23.172 5.516 1 44.81 234 ASP A N 1
ATOM 1856 C CA . ASP A 1 234 ? -31.719 -23.766 6.105 1 44.81 234 ASP A CA 1
ATOM 1857 C C . ASP A 1 234 ? -32.656 -22.688 6.645 1 44.81 234 ASP A C 1
ATOM 1859 O O . ASP A 1 234 ? -32.344 -22.031 7.637 1 44.81 234 ASP A O 1
ATOM 1863 N N . HIS A 1 235 ? -33.531 -22.297 5.859 1 46.94 235 HIS A N 1
ATOM 1864 C CA . HIS A 1 235 ? -34.531 -21.328 6.305 1 46.94 235 HIS A CA 1
ATOM 1865 C C . HIS A 1 235 ? -35.312 -21.859 7.508 1 46.94 235 HIS A C 1
ATOM 1867 O O . HIS A 1 235 ? -36.031 -21.094 8.172 1 46.94 235 HIS A O 1
ATOM 1873 N N . ASN A 1 236 ? -35.5 -22.969 7.57 1 47.59 236 ASN A N 1
ATOM 1874 C CA . ASN A 1 236 ? -36.312 -23.469 8.664 1 47.59 236 ASN A CA 1
ATOM 1875 C C . ASN A 1 236 ? -35.562 -23.406 10 1 47.59 236 ASN A C 1
ATOM 1877 O O . ASN A 1 236 ? -36.156 -23.641 11.055 1 47.59 236 ASN A O 1
ATOM 1881 N N . SER A 1 237 ? -34.344 -23.469 9.945 1 39.16 237 SER A N 1
ATOM 1882 C CA . SER A 1 237 ? -33.656 -23.484 11.242 1 39.16 237 SER A CA 1
ATOM 1883 C C . SER A 1 237 ? -33.219 -22.094 11.656 1 39.16 237 SER A C 1
ATOM 1885 O O . SER A 1 237 ? -32.844 -21.281 10.812 1 39.16 237 SER A O 1
ATOM 1887 N N . VAL A 1 238 ? -33.656 -21.703 12.844 1 44.94 238 VAL A N 1
ATOM 1888 C CA . VAL A 1 238 ? -33.375 -20.453 13.531 1 44.94 238 VAL A CA 1
ATOM 1889 C C . VAL A 1 238 ? -31.891 -20.125 13.367 1 44.94 238 VAL A C 1
ATOM 1891 O O . VAL A 1 238 ? -31.516 -18.953 13.383 1 44.94 238 VAL A O 1
ATOM 1894 N N . SER A 1 239 ? -31.078 -21.141 13.562 1 39 239 SER A N 1
ATOM 1895 C CA . SER A 1 239 ? -29.641 -20.906 13.492 1 39 239 SER A CA 1
ATOM 1896 C C . SER A 1 239 ? -29.141 -20.922 12.047 1 39 239 SER A C 1
ATOM 1898 O O . SER A 1 239 ? -29.453 -21.844 11.289 1 39 239 SER A O 1
ATOM 1900 N N . LYS A 1 240 ? -29.141 -19.891 11.344 1 45.12 240 LYS A N 1
ATOM 1901 C CA . LYS A 1 240 ? -28.625 -19.562 10.016 1 45.12 240 LYS A CA 1
ATOM 1902 C C . LYS A 1 240 ? -27.406 -20.422 9.68 1 45.12 240 LYS A C 1
ATOM 1904 O O . LYS A 1 240 ? -26.281 -19.922 9.641 1 45.12 240 LYS A O 1
ATOM 1909 N N . ILE A 1 241 ? -27.547 -21.828 10.078 1 42.88 241 ILE A N 1
ATOM 1910 C CA . ILE A 1 241 ? -26.375 -22.656 9.781 1 42.88 241 ILE A CA 1
ATOM 1911 C C . ILE A 1 241 ? -26.297 -22.906 8.273 1 42.88 241 ILE A C 1
ATOM 1913 O O . ILE A 1 241 ? -27.297 -23.281 7.652 1 42.88 241 ILE A O 1
ATOM 1917 N N . MET A 1 242 ? -25.375 -22.406 7.555 1 45.56 242 MET A N 1
ATOM 1918 C CA . MET A 1 242 ? -25.047 -22.719 6.164 1 45.56 242 MET A CA 1
ATOM 1919 C C . MET A 1 242 ? -24.812 -24.219 5.98 1 45.56 242 MET A C 1
ATOM 1921 O O . MET A 1 242 ? -24.016 -24.812 6.707 1 45.56 242 MET A O 1
ATOM 1925 N N . LYS A 1 243 ? -25.859 -24.938 5.406 1 50.28 243 LYS A N 1
ATOM 1926 C CA . LYS A 1 243 ? -25.703 -26.359 5.113 1 50.28 243 LYS A CA 1
ATOM 1927 C C . LYS A 1 243 ? -25.172 -26.578 3.701 1 50.28 243 LYS A C 1
ATOM 1929 O O . LYS A 1 243 ? -25.609 -25.922 2.754 1 50.28 243 LYS A O 1
ATOM 1934 N N . HIS A 1 244 ? -24.031 -27.266 3.508 1 54.16 244 HIS A N 1
ATOM 1935 C CA . HIS A 1 244 ? -23.5 -27.734 2.23 1 54.16 244 HIS A CA 1
ATOM 1936 C C . HIS A 1 244 ? -24.188 -29.016 1.778 1 54.16 244 HIS A C 1
ATOM 1938 O O . HIS A 1 244 ? -24.391 -29.922 2.582 1 54.16 244 HIS A O 1
ATOM 1944 N N . ASP A 1 245 ? -24.953 -28.953 0.614 1 58.22 245 ASP A N 1
ATOM 1945 C CA . ASP A 1 245 ? -25.594 -30.172 0.094 1 58.22 245 ASP A CA 1
ATOM 1946 C C . ASP A 1 245 ? -24.906 -30.641 -1.188 1 58.22 245 ASP A C 1
ATOM 1948 O O . ASP A 1 245 ? -24.422 -29.812 -1.979 1 58.22 245 ASP A O 1
ATOM 1952 N N . LEU A 1 246 ? -24.688 -31.969 -1.256 1 68.06 246 LEU A N 1
ATOM 1953 C CA . LEU A 1 246 ? -24.156 -32.562 -2.471 1 68.06 246 LEU A CA 1
ATOM 1954 C C . LEU A 1 246 ? -25.203 -32.594 -3.578 1 68.06 246 LEU A C 1
ATOM 1956 O O . LEU A 1 246 ? -26.359 -32.969 -3.35 1 68.06 246 LEU A O 1
ATOM 1960 N N . VAL A 1 247 ? -24.875 -32.062 -4.684 1 59.91 247 VAL A N 1
ATOM 1961 C CA . VAL A 1 247 ? -25.844 -32 -5.777 1 59.91 247 VAL A CA 1
ATOM 1962 C C . VAL A 1 247 ? -26.062 -33.406 -6.359 1 59.91 247 VAL A C 1
ATOM 1964 O O . VAL A 1 247 ? -27.188 -33.781 -6.656 1 59.91 247 VAL A O 1
ATOM 1967 N N . HIS A 1 248 ? -25.016 -34.094 -6.566 1 65.5 248 HIS A N 1
ATOM 1968 C CA . HIS A 1 248 ? -25.188 -35.438 -7.062 1 65.5 248 HIS A CA 1
ATOM 1969 C C . HIS A 1 248 ? -24.953 -36.469 -5.957 1 65.5 248 HIS A C 1
ATOM 1971 O O . HIS A 1 248 ? -24.031 -36.344 -5.164 1 65.5 248 HIS A O 1
ATOM 1977 N N . GLN A 1 249 ? -25.938 -37.281 -5.859 1 67.06 249 GLN A N 1
ATOM 1978 C CA . GLN A 1 249 ? -25.844 -38.312 -4.852 1 67.06 249 GLN A CA 1
ATOM 1979 C C . GLN A 1 249 ? -24.734 -39.312 -5.195 1 67.06 249 GLN A C 1
ATOM 1981 O O . GLN A 1 249 ? -24.875 -40.125 -6.109 1 67.06 249 GLN A O 1
ATOM 1986 N N . ILE A 1 250 ? -23.594 -38.938 -4.781 1 75.19 250 ILE A N 1
ATOM 1987 C CA . ILE A 1 250 ? -22.484 -39.844 -4.941 1 75.19 250 ILE A CA 1
ATOM 1988 C C . ILE A 1 250 ? -22.25 -40.625 -3.635 1 75.19 250 ILE A C 1
ATOM 1990 O O . ILE A 1 250 ? -22.328 -40.031 -2.551 1 75.19 250 ILE A O 1
ATOM 1994 N N . ASP A 1 251 ? -22.234 -41.938 -3.727 1 76.56 251 ASP A N 1
ATOM 1995 C CA . ASP A 1 251 ? -21.812 -42.75 -2.605 1 76.56 251 ASP A CA 1
ATOM 1996 C C . ASP A 1 251 ? -20.297 -42.719 -2.424 1 76.56 251 ASP A C 1
ATOM 1998 O O . ASP A 1 251 ? -19.547 -43.188 -3.285 1 76.56 251 ASP A O 1
ATOM 2002 N N . PHE A 1 252 ? -19.859 -42.156 -1.331 1 85 252 PHE A N 1
ATOM 2003 C CA . PHE A 1 252 ? -18.438 -41.969 -1.082 1 85 252 PHE A CA 1
ATOM 2004 C C . PHE A 1 252 ? -17.859 -43.156 -0.332 1 85 252 PHE A C 1
ATOM 2006 O O . PHE A 1 252 ? -16.672 -43.156 0.016 1 85 252 PHE A O 1
ATOM 2013 N N . THR A 1 253 ? -18.734 -44.156 -0.094 1 83.31 253 THR A N 1
ATOM 2014 C CA . THR A 1 253 ? -18.25 -45.312 0.669 1 83.31 253 THR A CA 1
ATOM 2015 C C . THR A 1 253 ? -17.047 -45.938 -0.011 1 83.31 253 THR A C 1
ATOM 2017 O O . THR A 1 253 ? -17.125 -46.344 -1.181 1 83.31 253 THR A O 1
ATOM 2020 N N . GLY A 1 254 ? -15.977 -45.969 0.688 1 84.62 254 GLY A N 1
ATOM 2021 C CA . GLY A 1 254 ? -14.766 -46.594 0.207 1 84.62 254 GLY A CA 1
ATOM 2022 C C . GLY A 1 254 ? -13.969 -45.719 -0.746 1 84.62 254 GLY A C 1
ATOM 2023 O O . GLY A 1 254 ? -12.961 -46.156 -1.299 1 84.62 254 GLY A O 1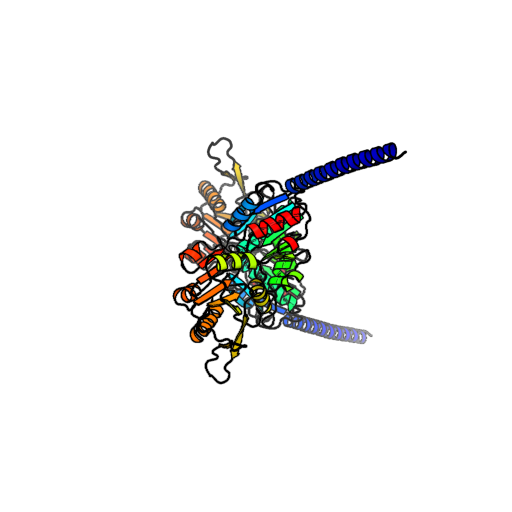
ATOM 2024 N N . LYS A 1 255 ? -14.406 -44.531 -0.916 1 89.06 255 LYS A N 1
ATOM 2025 C CA . LYS A 1 255 ? -13.734 -43.656 -1.867 1 89.06 255 LYS A CA 1
ATOM 2026 C C . LYS A 1 255 ? -12.984 -42.531 -1.146 1 89.06 255 LYS A C 1
ATOM 2028 O O . LYS A 1 255 ? -13.266 -42.219 0.016 1 89.06 255 LYS A O 1
ATOM 2033 N N . LYS A 1 256 ? -11.992 -42 -1.839 1 95.38 256 LYS A N 1
ATOM 2034 C CA . LYS A 1 256 ? -11.297 -40.781 -1.378 1 95.38 256 LYS A CA 1
ATOM 2035 C C . LYS A 1 256 ? -11.883 -39.531 -2.02 1 95.38 256 LYS A C 1
ATOM 2037 O O . LYS A 1 256 ? -12.281 -39.562 -3.188 1 95.38 256 LYS A O 1
ATOM 2042 N N . ALA A 1 257 ? -11.984 -38.531 -1.206 1 95.81 257 ALA A N 1
ATOM 2043 C CA . ALA A 1 257 ? -12.484 -37.25 -1.703 1 95.81 257 ALA A CA 1
ATOM 2044 C C . ALA A 1 257 ? -11.344 -36.25 -1.858 1 95.81 257 ALA A C 1
ATOM 2046 O O . ALA A 1 257 ? -10.484 -36.156 -0.981 1 95.81 257 ALA A O 1
ATOM 2047 N N . LEU A 1 258 ? -11.297 -35.625 -2.998 1 97.5 258 LEU A N 1
ATOM 2048 C CA . LEU A 1 258 ? -10.336 -34.562 -3.256 1 97.5 258 LEU A CA 1
ATOM 2049 C C . LEU A 1 258 ? -11.047 -33.188 -3.371 1 97.5 258 LEU A C 1
ATOM 2051 O O . LEU A 1 258 ? -11.68 -32.906 -4.387 1 97.5 258 LEU A O 1
ATOM 2055 N N . LEU A 1 259 ? -10.914 -32.406 -2.311 1 96.88 259 LEU A N 1
ATOM 2056 C CA . LEU A 1 259 ? -11.461 -31.047 -2.287 1 96.88 259 LEU A CA 1
ATOM 2057 C C . LEU A 1 259 ? -10.516 -30.062 -2.967 1 96.88 259 LEU A C 1
ATOM 2059 O O . LEU A 1 259 ? -9.359 -29.938 -2.562 1 96.88 259 LEU A O 1
ATOM 2063 N N . VAL A 1 260 ? -11.031 -29.344 -4.004 1 97.62 260 VAL A N 1
ATOM 2064 C CA . VAL A 1 260 ? -10.156 -28.469 -4.762 1 97.62 260 VAL A CA 1
ATOM 2065 C C . VAL A 1 260 ? -10.68 -27.031 -4.691 1 97.62 260 VAL A C 1
ATOM 2067 O O . VAL A 1 260 ? -11.875 -26.781 -4.91 1 97.62 260 VAL A O 1
ATOM 2070 N N . ASP A 1 261 ? -9.812 -26.078 -4.371 1 96.94 261 ASP A N 1
ATOM 2071 C CA . ASP A 1 261 ? -10.102 -24.656 -4.363 1 96.94 261 ASP A CA 1
ATOM 2072 C C . ASP A 1 261 ? -8.875 -23.844 -4.762 1 96.94 261 ASP A C 1
ATOM 2074 O O . ASP A 1 261 ? -7.77 -24.375 -4.855 1 96.94 261 ASP A O 1
ATOM 2078 N N . ASP A 1 262 ? -9.055 -22.609 -5.137 1 96.88 262 ASP A N 1
ATOM 2079 C CA . ASP A 1 262 ? -7.914 -21.766 -5.496 1 96.88 262 ASP A CA 1
ATOM 2080 C C . ASP A 1 262 ? -7.191 -21.266 -4.246 1 96.88 262 ASP A C 1
ATOM 2082 O O . ASP A 1 262 ? -5.957 -21.25 -4.203 1 96.88 262 ASP A O 1
ATOM 2086 N N . ILE A 1 263 ? -7.949 -20.891 -3.209 1 97.5 263 ILE A N 1
ATOM 2087 C CA . ILE A 1 263 ? -7.367 -20.234 -2.037 1 97.5 263 ILE A CA 1
ATOM 2088 C C . ILE A 1 263 ? -7.809 -20.969 -0.771 1 97.5 263 ILE A C 1
ATOM 2090 O O . ILE A 1 263 ? -8.977 -21.328 -0.629 1 97.5 263 ILE A O 1
ATOM 2094 N N . GLY A 1 264 ? -6.898 -21.359 0.048 1 97.25 264 GLY A N 1
ATOM 2095 C CA . GLY A 1 264 ? -7.16 -21.766 1.419 1 97.25 264 GLY A CA 1
ATOM 2096 C C . GLY A 1 264 ? -6.816 -20.688 2.436 1 97.25 264 GLY A C 1
ATOM 2097 O O . GLY A 1 264 ? -5.645 -20.484 2.75 1 97.25 264 GLY A O 1
ATOM 2098 N N . ASP A 1 265 ? -7.828 -20.062 2.953 1 96.12 265 ASP A N 1
ATOM 2099 C CA . ASP A 1 265 ? -7.621 -18.969 3.891 1 96.12 265 ASP A CA 1
ATOM 2100 C C . ASP A 1 265 ? -7.812 -19.422 5.332 1 96.12 265 ASP A C 1
ATOM 2102 O O . ASP A 1 265 ? -6.922 -20.047 5.914 1 96.12 265 ASP A O 1
ATOM 2106 N N . THR A 1 266 ? -9.008 -19.344 5.922 1 94.5 266 THR A N 1
ATOM 2107 C CA . THR A 1 266 ? -9.25 -19.828 7.277 1 94.5 266 THR A CA 1
ATOM 2108 C C . THR A 1 266 ? -9.547 -21.328 7.277 1 94.5 266 THR A C 1
ATOM 2110 O O . THR A 1 266 ? -9.531 -21.969 8.328 1 94.5 266 THR A O 1
ATOM 2113 N N . LEU A 1 267 ? -9.898 -21.812 6.129 1 95.06 267 LEU A N 1
ATOM 2114 C CA . LEU A 1 267 ? -10.188 -23.219 5.867 1 95.06 267 LEU A CA 1
ATOM 2115 C C . LEU A 1 267 ? -11.555 -23.594 6.418 1 95.06 267 LEU A C 1
ATOM 2117 O O . LEU A 1 267 ? -11.898 -24.781 6.465 1 95.06 267 LEU A O 1
ATOM 2121 N N . GLY A 1 268 ? -12.328 -22.625 6.789 1 92.25 268 GLY A N 1
ATOM 2122 C CA . GLY A 1 268 ? -13.664 -22.906 7.301 1 92.25 268 GLY A CA 1
ATOM 2123 C C . GLY A 1 268 ? -14.531 -23.656 6.312 1 92.25 268 GLY A C 1
ATOM 2124 O O . GLY A 1 268 ? -15.125 -24.688 6.652 1 92.25 268 GLY A O 1
ATOM 2125 N N . THR A 1 269 ? -14.602 -23.172 5.09 1 91.12 269 THR A N 1
ATOM 2126 C CA . THR A 1 269 ? -15.406 -23.781 4.039 1 91.12 269 THR A CA 1
ATOM 2127 C C . THR A 1 269 ? -14.898 -25.188 3.707 1 91.12 269 THR A C 1
ATOM 2129 O O . THR A 1 269 ? -15.688 -26.125 3.596 1 91.12 269 THR A O 1
ATOM 2132 N N . LEU A 1 270 ? -13.648 -25.312 3.627 1 94.44 270 LEU A N 1
ATOM 2133 C CA . LEU A 1 270 ? -13.062 -26.609 3.305 1 94.44 270 LEU A CA 1
ATOM 2134 C C . LEU A 1 270 ? -13.312 -27.625 4.426 1 94.44 270 LEU A C 1
ATOM 2136 O O . LEU A 1 270 ? -13.609 -28.781 4.164 1 94.44 270 LEU A O 1
ATOM 2140 N N . ASN A 1 271 ? -13.203 -27.125 5.594 1 93.94 271 ASN A N 1
ATOM 2141 C CA . ASN A 1 271 ? -13.438 -28 6.734 1 93.94 271 ASN A CA 1
ATOM 2142 C C . ASN A 1 271 ? -14.891 -28.469 6.801 1 93.94 271 ASN A C 1
ATOM 2144 O O . ASN A 1 271 ? -15.164 -29.625 7.082 1 93.94 271 ASN A O 1
ATOM 2148 N N . SER A 1 272 ? -15.766 -27.562 6.629 1 92.06 272 SER A N 1
ATOM 2149 C CA . SER A 1 272 ? -17.188 -27.906 6.617 1 92.06 272 SER A CA 1
ATOM 2150 C C . SER A 1 272 ? -17.5 -28.922 5.523 1 92.06 272 SER A C 1
ATOM 2152 O O . SER A 1 272 ? -18.266 -29.875 5.742 1 92.06 272 SER A O 1
ATOM 2154 N N . ALA A 1 273 ? -16.906 -28.703 4.414 1 92.88 273 ALA A N 1
ATOM 2155 C CA . ALA A 1 273 ? -17.078 -29.641 3.309 1 92.88 273 ALA A CA 1
ATOM 2156 C C . ALA A 1 273 ? -16.516 -31.016 3.66 1 92.88 273 ALA A C 1
ATOM 2158 O O . ALA A 1 273 ? -17.141 -32.031 3.395 1 92.88 273 ALA A O 1
ATOM 2159 N N . ALA A 1 274 ? -15.359 -31.031 4.238 1 94.69 274 ALA A N 1
ATOM 2160 C CA . ALA A 1 274 ? -14.703 -32.281 4.625 1 94.69 274 ALA A CA 1
ATOM 2161 C C . ALA A 1 274 ? -15.547 -33.062 5.621 1 94.69 274 ALA A C 1
ATOM 2163 O O . ALA A 1 274 ? -15.641 -34.281 5.539 1 94.69 274 ALA A O 1
ATOM 2164 N N . LYS A 1 275 ? -16.109 -32.312 6.5 1 92.62 275 LYS A N 1
ATOM 2165 C CA . LYS A 1 275 ? -16.984 -32.969 7.484 1 92.62 275 LYS A CA 1
ATOM 2166 C C . LYS A 1 275 ? -18.125 -33.688 6.801 1 92.62 275 LYS A C 1
ATOM 2168 O O . LYS A 1 275 ? -18.422 -34.844 7.121 1 92.62 275 LYS A O 1
ATOM 2173 N N . ILE A 1 276 ? -18.75 -33.031 5.922 1 90.12 276 ILE A N 1
ATOM 2174 C CA . ILE A 1 276 ? -19.875 -33.625 5.195 1 90.12 276 ILE A CA 1
ATOM 2175 C C . ILE A 1 276 ? -19.422 -34.875 4.438 1 90.12 276 ILE A C 1
ATOM 2177 O O . ILE A 1 276 ? -20.125 -35.875 4.434 1 90.12 276 ILE A O 1
ATOM 2181 N N . LEU A 1 277 ? -18.297 -34.812 3.846 1 92.56 277 LEU A N 1
ATOM 2182 C CA . LEU A 1 277 ? -17.781 -35.906 3.061 1 92.56 277 LEU A CA 1
ATOM 2183 C C . LEU A 1 277 ? -17.484 -37.125 3.953 1 92.56 277 LEU A C 1
ATOM 2185 O O . LEU A 1 277 ? -17.75 -38.25 3.578 1 92.56 277 LEU A O 1
ATOM 2189 N N . LYS A 1 278 ? -16.922 -36.844 5.078 1 92.06 278 LYS A N 1
ATOM 2190 C CA . LYS A 1 278 ? -16.688 -37.906 6.047 1 92.06 278 LYS A CA 1
ATOM 2191 C C . LYS A 1 278 ? -18 -38.531 6.504 1 92.06 278 LYS A C 1
ATOM 2193 O O . LYS A 1 278 ? -18.094 -39.781 6.621 1 92.06 278 LYS A O 1
ATOM 2198 N N . GLU A 1 279 ? -18.906 -37.75 6.73 1 89.44 279 GLU A N 1
ATOM 2199 C CA . GLU A 1 279 ? -20.219 -38.219 7.145 1 89.44 279 GLU A CA 1
ATOM 2200 C C . GLU A 1 279 ? -20.859 -39.062 6.051 1 89.44 279 GLU A C 1
ATOM 2202 O O . GLU A 1 279 ? -21.641 -40 6.344 1 89.44 279 GLU A O 1
ATOM 2207 N N . LYS A 1 280 ? -20.516 -38.812 4.895 1 88.5 280 LYS A N 1
ATOM 2208 C CA . LYS A 1 280 ? -21.062 -39.562 3.764 1 88.5 280 LYS A CA 1
ATOM 2209 C C . LYS A 1 280 ? -20.234 -40.781 3.453 1 88.5 280 LYS A C 1
ATOM 2211 O O . LYS A 1 280 ? -20.5 -41.5 2.482 1 88.5 280 LYS A O 1
ATOM 2216 N N . GLY A 1 281 ? -19.156 -40.969 4.23 1 89.38 281 GLY A N 1
ATOM 2217 C CA . GLY A 1 281 ? -18.484 -42.25 4.156 1 89.38 281 GLY A CA 1
ATOM 2218 C C . GLY A 1 281 ? -17.109 -42.156 3.516 1 89.38 281 GLY A C 1
ATOM 2219 O O . GLY A 1 281 ? -16.438 -43.188 3.34 1 89.38 281 GLY A O 1
ATOM 2220 N N . ALA A 1 282 ? -16.625 -41 3.178 1 93 282 ALA A N 1
ATOM 2221 C CA . ALA A 1 282 ? -15.297 -40.875 2.592 1 93 282 ALA A CA 1
ATOM 2222 C C . ALA A 1 282 ? -14.227 -41.438 3.537 1 93 282 ALA A C 1
ATOM 2224 O O . ALA A 1 282 ? -14.219 -41.094 4.727 1 93 282 ALA A O 1
ATOM 2225 N N . VAL A 1 283 ? -13.391 -42.25 3.059 1 93.69 283 VAL A N 1
ATOM 2226 C CA . VAL A 1 283 ? -12.375 -42.875 3.891 1 93.69 283 VAL A CA 1
ATOM 2227 C C . VAL A 1 283 ? -11.25 -41.875 4.172 1 93.69 283 VAL A C 1
ATOM 2229 O O . VAL A 1 283 ? -10.602 -41.969 5.219 1 93.69 283 VAL A O 1
ATOM 2232 N N . GLU A 1 284 ? -11.031 -41.031 3.174 1 95.44 284 GLU A N 1
ATOM 2233 C CA . GLU A 1 284 ? -10.023 -39.969 3.283 1 95.44 284 GLU A CA 1
ATOM 2234 C C . GLU A 1 284 ? -10.453 -38.719 2.543 1 95.44 284 GLU A C 1
ATOM 2236 O O . GLU A 1 284 ? -11.062 -38.781 1.475 1 95.44 284 GLU A O 1
ATOM 2241 N N . VAL A 1 285 ? -10.141 -37.594 3.145 1 96.56 285 VAL A N 1
ATOM 2242 C CA . VAL A 1 285 ? -10.438 -36.312 2.518 1 96.56 285 VAL A CA 1
ATOM 2243 C C . VAL A 1 285 ? -9.141 -35.5 2.332 1 96.56 285 VAL A C 1
ATOM 2245 O O . VAL A 1 285 ? -8.516 -35.094 3.309 1 96.56 285 VAL A O 1
ATOM 2248 N N . ILE A 1 286 ? -8.75 -35.375 1.075 1 97.38 286 ILE A N 1
ATOM 2249 C CA . ILE A 1 286 ? -7.578 -34.594 0.684 1 97.38 286 ILE A CA 1
ATOM 2250 C C . ILE A 1 286 ? -8.016 -33.25 0.11 1 97.38 286 ILE A C 1
ATOM 2252 O O . ILE A 1 286 ? -9 -33.188 -0.629 1 97.38 286 ILE A O 1
ATOM 2256 N N . ALA A 1 287 ? -7.305 -32.219 0.516 1 97.88 287 ALA A N 1
ATOM 2257 C CA . ALA A 1 287 ? -7.594 -30.906 -0.043 1 97.88 287 ALA A CA 1
ATOM 2258 C C . ALA A 1 287 ? -6.43 -30.406 -0.888 1 97.88 287 ALA A C 1
ATOM 2260 O O . ALA A 1 287 ? -5.273 -30.734 -0.628 1 97.88 287 ALA A O 1
ATOM 2261 N N . ALA A 1 288 ? -6.746 -29.672 -1.949 1 98.5 288 ALA A N 1
ATOM 2262 C CA . ALA A 1 288 ? -5.754 -29 -2.783 1 98.5 288 ALA A CA 1
ATOM 2263 C C . ALA A 1 288 ? -6.137 -27.547 -3.02 1 98.5 288 ALA A C 1
ATOM 2265 O O . ALA A 1 288 ? -7.227 -27.25 -3.518 1 98.5 288 ALA A O 1
ATOM 2266 N N . VAL A 1 289 ? -5.266 -26.656 -2.643 1 98.56 289 VAL A N 1
ATOM 2267 C CA . VAL A 1 289 ? -5.426 -25.234 -2.912 1 98.56 289 VAL A CA 1
ATOM 2268 C C . VAL A 1 289 ? -4.133 -24.672 -3.502 1 98.56 289 VAL A C 1
ATOM 2270 O O . VAL A 1 289 ? -3.035 -25.062 -3.092 1 98.56 289 VAL A O 1
ATOM 2273 N N . THR A 1 290 ? -4.223 -23.781 -4.453 1 98.5 290 THR A N 1
ATOM 2274 C CA . THR A 1 290 ? -3.027 -23.188 -5.039 1 98.5 290 THR A CA 1
ATOM 2275 C C . THR A 1 290 ? -2.365 -22.219 -4.059 1 98.5 290 THR A C 1
ATOM 2277 O O . THR A 1 290 ? -1.147 -22.25 -3.873 1 98.5 290 THR A O 1
ATOM 2280 N N . HIS A 1 291 ? -3.186 -21.391 -3.486 1 98.69 291 HIS A N 1
ATOM 2281 C CA . HIS A 1 291 ? -2.691 -20.359 -2.578 1 98.69 291 HIS A CA 1
ATOM 2282 C C . HIS A 1 291 ? -3.096 -20.656 -1.137 1 98.69 291 HIS A C 1
ATOM 2284 O O . HIS A 1 291 ? -4.227 -20.375 -0.735 1 98.69 291 HIS A O 1
ATOM 2290 N N . GLY A 1 292 ? -2.186 -21.203 -0.385 1 98.31 292 GLY A N 1
ATOM 2291 C CA . GLY A 1 292 ? -2.439 -21.438 1.029 1 98.31 292 GLY A CA 1
ATOM 2292 C C . GLY A 1 292 ? -2.121 -20.234 1.893 1 98.31 292 GLY A C 1
ATOM 2293 O O . GLY A 1 292 ? -0.973 -20.031 2.299 1 98.31 292 GLY A O 1
ATOM 2294 N N . ILE A 1 293 ? -3.088 -19.438 2.189 1 97.69 293 ILE A N 1
ATOM 2295 C CA . ILE A 1 293 ? -2.924 -18.281 3.064 1 97.69 293 ILE A CA 1
ATOM 2296 C C . ILE A 1 293 ? -2.895 -18.734 4.52 1 97.69 293 ILE A C 1
ATOM 2298 O O . ILE A 1 293 ? -2.047 -18.297 5.301 1 97.69 293 ILE A O 1
ATOM 2302 N N . PHE A 1 294 ? -3.834 -19.625 4.879 1 97.19 294 PHE A N 1
ATOM 2303 C CA . PHE A 1 294 ? -3.945 -20.281 6.18 1 97.19 294 PHE A CA 1
ATOM 2304 C C . PHE A 1 294 ? -3.988 -19.25 7.301 1 97.19 294 PHE A C 1
ATOM 2306 O O . PHE A 1 294 ? -3.217 -19.344 8.258 1 97.19 294 PHE A O 1
ATOM 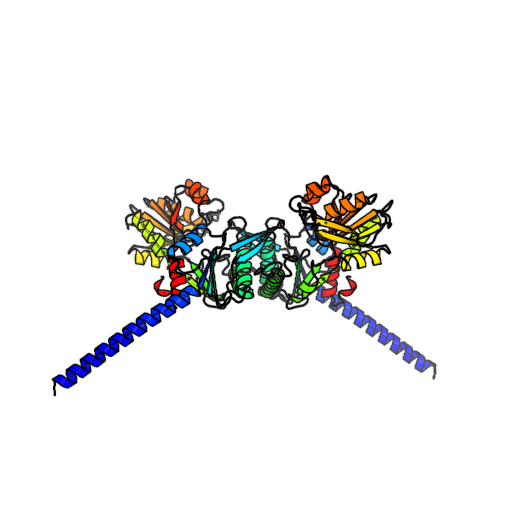2313 N N . SER A 1 295 ? -4.91 -18.359 7.305 1 94.94 295 SER A N 1
ATOM 2314 C CA . SER A 1 295 ? -5.051 -17.297 8.305 1 94.94 295 SER A CA 1
ATOM 2315 C C . SER A 1 295 ? -6.051 -17.688 9.383 1 94.94 295 SER A C 1
ATOM 2317 O O . SER A 1 295 ? -6.738 -18.703 9.266 1 94.94 295 SER A O 1
ATOM 2319 N N . GLY A 1 296 ? -6.004 -16.984 10.492 1 92.81 296 GLY A N 1
ATOM 2320 C CA . GLY A 1 296 ? -7.012 -17.156 11.531 1 92.81 296 GLY A CA 1
ATOM 2321 C C . GLY A 1 296 ? -6.996 -18.547 12.148 1 92.81 296 GLY A C 1
ATOM 2322 O O . GLY A 1 296 ? -5.949 -19.016 12.602 1 92.81 296 GLY A O 1
ATOM 2323 N N . ASN A 1 297 ? -8.195 -19.234 11.977 1 91 297 ASN A N 1
ATOM 2324 C CA . ASN A 1 297 ? -8.391 -20.531 12.625 1 91 297 ASN A CA 1
ATOM 2325 C C . ASN A 1 297 ? -7.957 -21.688 11.727 1 91 297 ASN A C 1
ATOM 2327 O O . ASN A 1 297 ? -8.336 -22.828 11.953 1 91 297 ASN A O 1
ATOM 2331 N N . ALA A 1 298 ? -7.199 -21.375 10.781 1 94.94 298 ALA A N 1
ATOM 2332 C CA . ALA A 1 298 ? -6.852 -22.375 9.781 1 94.94 298 ALA A CA 1
ATOM 2333 C C . ALA A 1 298 ? -6.215 -23.609 10.438 1 94.94 298 ALA A C 1
ATOM 2335 O O . ALA A 1 298 ? -6.555 -24.734 10.109 1 94.94 298 ALA A O 1
ATOM 2336 N N . PHE A 1 299 ? -5.418 -23.438 11.383 1 94.88 299 PHE A N 1
ATOM 2337 C CA . PHE A 1 299 ? -4.66 -24.531 11.953 1 94.88 299 PHE A CA 1
ATOM 2338 C C . PHE A 1 299 ? -5.508 -25.312 12.961 1 94.88 299 PHE A C 1
ATOM 2340 O O . PHE A 1 299 ? -5.309 -26.516 13.156 1 94.88 299 PHE A O 1
ATOM 2347 N N . GLU A 1 300 ? -6.41 -24.594 13.562 1 91.94 300 GLU A N 1
ATOM 2348 C CA . GLU A 1 300 ? -7.383 -25.312 14.375 1 91.94 300 GLU A CA 1
ATOM 2349 C C . GLU A 1 300 ? -8.203 -26.281 13.531 1 91.94 300 GLU A C 1
ATOM 2351 O O . GLU A 1 300 ? -8.391 -27.453 13.914 1 91.94 300 GLU A O 1
ATOM 2356 N N . TYR A 1 301 ? -8.609 -25.734 12.414 1 89.44 301 TYR A N 1
ATOM 2357 C CA . TYR A 1 301 ? -9.391 -26.562 11.5 1 89.44 301 TYR A CA 1
ATOM 2358 C C . TYR A 1 301 ? -8.539 -27.703 10.93 1 89.44 301 TYR A C 1
ATOM 2360 O O . TYR A 1 301 ? -9.008 -28.828 10.805 1 89.44 301 TYR A O 1
ATOM 2368 N N . LEU A 1 302 ? -7.332 -27.453 10.641 1 91.62 302 LEU A N 1
ATOM 2369 C CA . LEU A 1 302 ? -6.461 -28.438 10.008 1 91.62 302 LEU A CA 1
ATOM 2370 C C . LEU A 1 302 ? -6.066 -29.531 10.992 1 91.62 302 LEU A C 1
ATOM 2372 O O . LEU A 1 302 ? -6.094 -30.719 10.648 1 91.62 302 LEU A O 1
ATOM 2376 N N . ASN A 1 303 ? -5.773 -29.156 12.188 1 89.5 303 ASN A N 1
ATOM 2377 C CA . ASN A 1 303 ? -5.227 -30.109 13.141 1 89.5 303 ASN A CA 1
ATOM 2378 C C . ASN A 1 303 ? -6.324 -30.938 13.789 1 89.5 303 ASN A C 1
ATOM 2380 O O . ASN A 1 303 ? -6.09 -32.094 14.188 1 89.5 303 ASN A O 1
ATOM 2384 N N . GLN A 1 304 ? -7.48 -30.422 13.898 1 80.56 304 GLN A N 1
ATOM 2385 C CA . GLN A 1 304 ? -8.578 -31.141 14.531 1 80.56 304 GLN A CA 1
ATOM 2386 C C . GLN A 1 304 ? -9.594 -31.609 13.492 1 80.56 304 GLN A C 1
ATOM 2388 O O . GLN A 1 304 ? -10.68 -32.062 13.844 1 80.56 304 GLN A O 1
ATOM 2393 N N . SER A 1 305 ? -9.188 -31.609 12.234 1 73.38 305 SER A N 1
ATOM 2394 C CA . SER A 1 305 ? -10.281 -31.516 11.273 1 73.38 305 SER A CA 1
ATOM 2395 C C . SER A 1 305 ? -10.391 -32.781 10.438 1 73.38 305 SER A C 1
ATOM 2397 O O . SER A 1 305 ? -9.664 -33.75 10.672 1 73.38 305 SER A O 1
ATOM 2399 N N . TYR A 1 306 ? -11.312 -32.719 9.641 1 89.62 306 TYR A N 1
ATOM 2400 C CA . TYR A 1 306 ? -11.812 -33.719 8.711 1 89.62 306 TYR A CA 1
ATOM 2401 C C . TYR A 1 306 ? -10.953 -33.781 7.457 1 89.62 306 TYR A C 1
ATOM 2403 O O . TYR A 1 306 ? -11.07 -34.719 6.66 1 89.62 306 TYR A O 1
ATOM 2411 N N . ILE A 1 307 ? -9.977 -32.875 7.422 1 95.31 307 ILE A N 1
ATOM 2412 C CA . ILE A 1 307 ? -9.031 -32.906 6.312 1 95.31 307 ILE A CA 1
ATOM 2413 C C . ILE A 1 307 ? -7.809 -33.75 6.688 1 95.31 307 ILE A C 1
ATOM 2415 O O . ILE A 1 307 ? -7.164 -33.5 7.707 1 95.31 307 ILE A O 1
ATOM 2419 N N . ASP A 1 308 ? -7.539 -34.688 5.938 1 96.25 308 ASP A N 1
ATOM 2420 C CA . ASP A 1 308 ? -6.449 -35.594 6.258 1 96.25 308 ASP A CA 1
ATOM 2421 C C . ASP A 1 308 ? -5.105 -35.031 5.809 1 96.25 308 ASP A C 1
ATOM 2423 O O . ASP A 1 308 ? -4.09 -35.219 6.477 1 96.25 308 ASP A O 1
ATOM 2427 N N . ARG A 1 309 ? -5.094 -34.406 4.66 1 97.06 309 ARG A N 1
ATOM 2428 C CA . ARG A 1 309 ? -3.914 -33.781 4.082 1 97.06 309 ARG A CA 1
ATOM 2429 C C . ARG A 1 309 ? -4.305 -32.625 3.178 1 97.06 309 ARG A C 1
ATOM 2431 O O . ARG A 1 309 ? -5.348 -32.656 2.523 1 97.06 309 ARG A O 1
ATOM 2438 N N . ILE A 1 310 ? -3.455 -31.594 3.166 1 98.31 310 ILE A N 1
ATOM 2439 C CA . ILE A 1 310 ? -3.742 -30.453 2.287 1 98.31 310 ILE A CA 1
ATOM 2440 C C . ILE A 1 310 ? -2.5 -30.109 1.47 1 98.31 310 ILE A C 1
ATOM 2442 O O . ILE A 1 310 ? -1.412 -29.938 2.023 1 98.31 310 ILE A O 1
ATOM 2446 N N . TYR A 1 311 ? -2.711 -30.094 0.165 1 98.75 311 TYR A N 1
ATOM 2447 C CA . TYR A 1 311 ? -1.661 -29.719 -0.775 1 98.75 311 TYR A CA 1
ATOM 2448 C C . TYR A 1 311 ? -1.797 -28.25 -1.182 1 98.75 311 TYR A C 1
ATOM 2450 O O . TYR A 1 311 ? -2.9 -27.781 -1.463 1 98.75 311 TYR A O 1
ATOM 2458 N N . THR A 1 312 ? -0.719 -27.516 -1.14 1 98.88 312 THR A N 1
ATOM 2459 C CA . THR A 1 312 ? -0.649 -26.141 -1.613 1 98.88 312 THR A CA 1
ATOM 2460 C C . THR A 1 312 ? 0.642 -25.906 -2.391 1 98.88 312 THR A C 1
ATOM 2462 O O . THR A 1 312 ? 1.422 -26.828 -2.611 1 98.88 312 THR A O 1
ATOM 2465 N N . THR A 1 313 ? 0.844 -24.672 -2.9 1 98.81 313 THR A N 1
ATOM 2466 C CA . THR A 1 313 ? 2.053 -24.359 -3.654 1 98.81 313 THR A CA 1
ATOM 2467 C C . THR A 1 313 ? 2.898 -23.328 -2.916 1 98.81 313 THR A C 1
ATOM 2469 O O . THR A 1 313 ? 2.527 -22.875 -1.831 1 98.81 313 THR A O 1
ATOM 2472 N N . ASN A 1 314 ? 4.023 -23.031 -3.504 1 98.62 314 ASN A N 1
ATOM 2473 C CA . ASN A 1 314 ? 4.906 -22.031 -2.92 1 98.62 314 ASN A CA 1
ATOM 2474 C C . ASN A 1 314 ? 4.637 -20.641 -3.494 1 98.62 314 ASN A C 1
ATOM 2476 O O . ASN A 1 314 ? 5.531 -19.797 -3.527 1 98.62 314 ASN A O 1
ATOM 2480 N N . THR A 1 315 ? 3.41 -20.406 -3.959 1 98.75 315 THR A N 1
ATOM 2481 C CA . THR A 1 315 ? 3.029 -19.062 -4.391 1 98.75 315 THR A CA 1
ATOM 2482 C C . THR A 1 315 ? 3.107 -18.078 -3.227 1 98.75 315 THR A C 1
ATOM 2484 O O . THR A 1 315 ? 3.236 -16.875 -3.436 1 98.75 315 THR A O 1
ATOM 2487 N N . LEU A 1 316 ? 2.918 -18.562 -2.084 1 98.5 316 LEU A N 1
ATOM 2488 C CA . LEU A 1 316 ? 3.135 -17.859 -0.829 1 98.5 316 LEU A CA 1
ATOM 2489 C C . LEU A 1 316 ? 4.164 -18.578 0.035 1 98.5 316 LEU A C 1
ATOM 2491 O O . LEU A 1 316 ? 4.312 -19.797 -0.06 1 98.5 316 LEU A O 1
ATOM 2495 N N . PRO A 1 317 ? 4.883 -17.766 0.856 1 97.69 317 PRO A N 1
ATOM 2496 C CA . PRO A 1 317 ? 5.781 -18.469 1.786 1 97.69 317 PRO A CA 1
ATOM 2497 C C . PRO A 1 317 ? 5.043 -19.422 2.711 1 97.69 317 PRO A C 1
ATOM 2499 O O . PRO A 1 317 ? 3.994 -19.078 3.264 1 97.69 317 PRO A O 1
ATOM 2502 N N . GLN A 1 318 ? 5.609 -20.672 2.871 1 97.88 318 GLN A N 1
ATOM 2503 C CA . GLN A 1 318 ? 4.898 -21.703 3.625 1 97.88 318 GLN A CA 1
ATOM 2504 C C . GLN A 1 318 ? 5.75 -22.219 4.777 1 97.88 318 GLN A C 1
ATOM 2506 O O . GLN A 1 318 ? 5.312 -23.094 5.531 1 97.88 318 GLN A O 1
ATOM 2511 N N . GLU A 1 319 ? 6.934 -21.703 4.973 1 95.31 319 GLU A N 1
ATOM 2512 C CA . GLU A 1 319 ? 7.883 -22.266 5.934 1 95.31 319 GLU A CA 1
ATOM 2513 C C . GLU A 1 319 ? 7.277 -22.312 7.336 1 95.31 319 GLU A C 1
ATOM 2515 O O . GLU A 1 319 ? 7.336 -23.359 8 1 95.31 319 GLU A O 1
ATOM 2520 N N . THR A 1 320 ? 6.648 -21.266 7.758 1 95.19 320 THR A N 1
ATOM 2521 C CA . THR A 1 320 ? 6.059 -21.203 9.094 1 95.19 320 THR A CA 1
ATOM 2522 C C . THR A 1 320 ? 4.809 -22.078 9.164 1 95.19 320 THR A C 1
ATOM 2524 O O . THR A 1 320 ? 4.516 -22.672 10.203 1 95.19 320 THR A O 1
ATOM 2527 N N . ASN A 1 321 ? 4.074 -22.156 8.055 1 96.69 321 ASN A N 1
ATOM 2528 C CA . ASN A 1 321 ? 2.836 -22.922 8.023 1 96.69 321 ASN A CA 1
ATOM 2529 C C . ASN A 1 321 ? 3.1 -24.422 8.172 1 96.69 321 ASN A C 1
ATOM 2531 O O . ASN A 1 321 ? 2.387 -25.109 8.898 1 96.69 321 ASN A O 1
ATOM 2535 N N . VAL A 1 322 ? 4.117 -24.891 7.523 1 97.06 322 VAL A N 1
ATOM 2536 C CA . VAL A 1 322 ? 4.457 -26.312 7.547 1 97.06 322 VAL A CA 1
ATOM 2537 C C . VAL A 1 322 ? 4.883 -26.719 8.953 1 97.06 322 VAL A C 1
ATOM 2539 O O . VAL A 1 322 ? 4.68 -27.859 9.359 1 97.06 322 VAL A O 1
ATOM 2542 N N . GLU A 1 323 ? 5.422 -25.812 9.711 1 96.44 323 GLU A N 1
ATOM 2543 C CA . GLU A 1 323 ? 5.816 -26.078 11.094 1 96.44 323 GLU A CA 1
ATOM 2544 C C . GLU A 1 323 ? 4.598 -26.219 11.992 1 96.44 323 GLU A C 1
ATOM 2546 O O . GLU A 1 323 ? 4.641 -26.938 13 1 96.44 323 GLU A O 1
ATOM 2551 N N . LYS A 1 324 ? 3.557 -25.625 11.594 1 96.31 324 LYS A N 1
ATOM 2552 C CA . LYS A 1 324 ? 2.369 -25.562 12.438 1 96.31 324 LYS A CA 1
ATOM 2553 C C . LYS A 1 324 ? 1.467 -26.781 12.195 1 96.31 324 LYS A C 1
ATOM 2555 O O . LYS A 1 324 ? 0.604 -27.094 13.016 1 96.31 324 LYS A O 1
ATOM 2560 N N . SER A 1 325 ? 1.651 -27.406 11.008 1 96.19 325 SER A N 1
ATOM 2561 C CA . SER A 1 325 ? 0.833 -28.578 10.719 1 96.19 325 SER A CA 1
ATOM 2562 C C . SER A 1 325 ? 1.56 -29.547 9.797 1 96.19 325 SER A C 1
ATOM 2564 O O . SER A 1 325 ? 1.94 -29.188 8.68 1 96.19 325 SER A O 1
ATOM 2566 N N . HIS A 1 326 ? 1.559 -30.797 10.188 1 95.12 326 HIS A N 1
ATOM 2567 C CA . HIS A 1 326 ? 2.215 -31.828 9.398 1 95.12 326 HIS A CA 1
ATOM 2568 C C . HIS A 1 326 ? 1.347 -32.25 8.219 1 95.12 326 HIS A C 1
ATOM 2570 O O . HIS A 1 326 ? 1.812 -32.969 7.324 1 95.12 326 HIS A O 1
ATOM 2576 N N . LYS A 1 327 ? 0.163 -31.75 8.18 1 97.31 327 LYS A N 1
ATOM 2577 C CA . LYS A 1 327 ? -0.773 -32.125 7.133 1 97.31 327 LYS A CA 1
ATOM 2578 C C . LYS A 1 327 ? -0.524 -31.344 5.852 1 97.31 327 LYS A C 1
ATOM 2580 O O . LYS A 1 327 ? -1.056 -31.688 4.793 1 97.31 327 LYS A O 1
ATOM 2585 N N . ILE A 1 328 ? 0.293 -30.297 5.91 1 98.38 328 ILE A N 1
ATOM 2586 C CA . ILE A 1 328 ? 0.514 -29.406 4.773 1 98.38 328 ILE A CA 1
ATOM 2587 C C . ILE A 1 328 ? 1.634 -29.969 3.896 1 98.38 328 ILE A C 1
ATOM 2589 O O . ILE A 1 328 ? 2.729 -30.25 4.387 1 98.38 328 ILE A O 1
ATOM 2593 N N . VAL A 1 329 ? 1.328 -30.109 2.676 1 98.62 329 VAL A N 1
ATOM 2594 C CA . VAL A 1 329 ? 2.32 -30.484 1.668 1 98.62 329 VAL A CA 1
ATOM 2595 C C . VAL A 1 329 ? 2.482 -29.328 0.668 1 98.62 329 VAL A C 1
ATOM 2597 O O . VAL A 1 329 ? 1.514 -28.922 0.032 1 98.62 329 VAL A O 1
ATOM 2600 N N . VAL A 1 330 ? 3.699 -28.859 0.51 1 98.75 330 VAL A N 1
ATOM 2601 C CA . VAL A 1 330 ? 3.963 -27.719 -0.375 1 98.75 330 VAL A CA 1
ATOM 2602 C C . VAL A 1 330 ? 4.562 -28.219 -1.687 1 98.75 330 VAL A C 1
ATOM 2604 O O . VAL A 1 330 ? 5.566 -28.938 -1.683 1 98.75 330 VAL A O 1
ATOM 2607 N N . VAL A 1 331 ? 3.945 -27.875 -2.756 1 98.75 331 VAL A N 1
ATOM 2608 C CA . VAL A 1 331 ? 4.414 -28.219 -4.094 1 98.75 331 VAL A CA 1
ATOM 2609 C C . VAL A 1 331 ? 5.133 -27.031 -4.719 1 98.75 331 VAL A C 1
ATOM 2611 O O . VAL A 1 331 ? 4.59 -25.922 -4.77 1 98.75 331 VAL A O 1
ATOM 2614 N N . ASP A 1 332 ? 6.336 -27.219 -5.145 1 98.5 332 ASP A N 1
ATOM 2615 C CA . ASP A 1 332 ? 7.129 -26.172 -5.785 1 98.5 332 ASP A CA 1
ATOM 2616 C C . ASP A 1 332 ? 6.719 -25.984 -7.242 1 98.5 332 ASP A C 1
ATOM 2618 O O . ASP A 1 332 ? 6.785 -26.922 -8.039 1 98.5 332 ASP A O 1
ATOM 2622 N N . ILE A 1 333 ? 6.316 -24.781 -7.574 1 98.5 333 ILE A N 1
ATOM 2623 C CA . ILE A 1 333 ? 5.895 -24.562 -8.953 1 98.5 333 ILE A CA 1
ATOM 2624 C C . ILE A 1 333 ? 6.824 -23.547 -9.617 1 98.5 333 ILE A C 1
ATOM 2626 O O . ILE A 1 333 ? 6.418 -22.828 -10.547 1 98.5 333 ILE A O 1
ATOM 2630 N N . SER A 1 334 ? 8.047 -23.359 -9.18 1 98.38 334 SER A N 1
ATOM 2631 C CA . SER A 1 334 ? 9.039 -22.453 -9.734 1 98.38 334 SER A CA 1
ATOM 2632 C C . SER A 1 334 ? 9.219 -22.672 -11.227 1 98.38 334 SER A C 1
ATOM 2634 O O . SER A 1 334 ? 9.375 -21.719 -11.992 1 98.38 334 SER A O 1
ATOM 2636 N N . GLU A 1 335 ? 9.188 -23.938 -11.602 1 97.38 335 GLU A N 1
ATOM 2637 C CA . GLU A 1 335 ? 9.383 -24.297 -13.008 1 97.38 335 GLU A CA 1
ATOM 2638 C C . GLU A 1 335 ? 8.305 -23.688 -13.891 1 97.38 335 GLU A C 1
ATOM 2640 O O . GLU A 1 335 ? 8.57 -23.297 -15.031 1 97.38 335 GLU A O 1
ATOM 2645 N N . LEU A 1 336 ? 7.105 -23.641 -13.383 1 97.75 336 LEU A N 1
ATOM 2646 C CA . LEU A 1 336 ? 5.988 -23.062 -14.117 1 97.75 336 LEU A CA 1
ATOM 2647 C C . LEU A 1 336 ? 6.297 -21.625 -14.516 1 97.75 336 LEU A C 1
ATOM 2649 O O . LEU A 1 336 ? 6.125 -21.25 -15.68 1 97.75 336 LEU A O 1
ATOM 2653 N N . PHE A 1 337 ? 6.789 -20.812 -13.578 1 98.12 337 PHE A N 1
ATOM 2654 C CA . PHE A 1 337 ? 7.102 -19.406 -13.836 1 98.12 337 PHE A CA 1
ATOM 2655 C C . PHE A 1 337 ? 8.344 -19.281 -14.711 1 98.12 337 PHE A C 1
ATOM 2657 O O . PHE A 1 337 ? 8.422 -18.406 -15.562 1 98.12 337 PHE A O 1
ATOM 2664 N N . ALA A 1 338 ? 9.336 -20.141 -14.484 1 97.5 338 ALA A N 1
ATOM 2665 C CA . ALA A 1 338 ? 10.523 -20.125 -15.336 1 97.5 338 ALA A CA 1
ATOM 2666 C C . ALA A 1 338 ? 10.156 -20.359 -16.797 1 97.5 338 ALA A C 1
ATOM 2668 O O . ALA A 1 338 ? 10.641 -19.656 -17.688 1 97.5 338 ALA A O 1
ATOM 2669 N N . ASN A 1 339 ? 9.32 -21.344 -17 1 95.62 339 ASN A N 1
ATOM 2670 C CA . ASN A 1 339 ? 8.867 -21.641 -18.359 1 95.62 339 ASN A CA 1
ATOM 2671 C C . ASN A 1 339 ? 8.109 -20.469 -18.969 1 95.62 339 ASN A C 1
ATOM 2673 O O . ASN A 1 339 ? 8.242 -20.188 -20.156 1 95.62 339 ASN A O 1
ATOM 2677 N N . ALA A 1 340 ? 7.289 -19.828 -18.156 1 96.5 340 ALA A N 1
ATOM 2678 C CA . ALA A 1 340 ? 6.562 -18.656 -18.641 1 96.5 340 ALA A CA 1
ATOM 2679 C C . ALA A 1 340 ? 7.523 -17.547 -19.078 1 96.5 340 ALA A C 1
ATOM 2681 O O . ALA A 1 340 ? 7.34 -16.938 -20.125 1 96.5 340 ALA A O 1
ATOM 2682 N N . ILE A 1 341 ? 8.531 -17.281 -18.266 1 96.81 341 ILE A N 1
ATOM 2683 C CA . ILE A 1 341 ? 9.531 -16.266 -18.578 1 96.81 341 ILE A CA 1
ATOM 2684 C C . ILE A 1 341 ? 10.242 -16.609 -19.875 1 96.81 341 ILE A C 1
ATOM 2686 O O . ILE A 1 341 ? 10.375 -15.773 -20.766 1 96.81 341 ILE A O 1
ATOM 2690 N N . LEU A 1 342 ? 10.656 -17.844 -20.047 1 93.81 342 LEU A N 1
ATOM 2691 C CA . LEU A 1 342 ? 11.375 -18.281 -21.234 1 93.81 342 LEU A CA 1
ATOM 2692 C C . LEU A 1 342 ? 10.492 -18.172 -22.469 1 93.81 342 LEU A C 1
ATOM 2694 O O . LEU A 1 342 ? 10.969 -17.828 -23.562 1 93.81 342 LEU A O 1
ATOM 2698 N N . SER A 1 343 ? 9.242 -18.5 -22.266 1 93 343 SER A N 1
ATOM 2699 C CA . SER A 1 343 ? 8.312 -18.344 -23.375 1 93 343 SER A CA 1
ATOM 2700 C C . SER A 1 343 ? 8.219 -16.891 -23.812 1 93 343 SER A C 1
ATOM 2702 O O . SER A 1 343 ? 8.148 -16.609 -25.016 1 93 343 SER A O 1
ATOM 2704 N N . CYS A 1 344 ? 8.195 -15.969 -22.891 1 92.06 344 CYS A N 1
ATOM 2705 C CA . CYS A 1 344 ? 8.164 -14.547 -23.203 1 92.06 344 CYS A CA 1
ATOM 2706 C C . CYS A 1 344 ? 9.453 -14.117 -23.906 1 92.06 344 CYS A C 1
ATOM 2708 O O . CYS A 1 344 ? 9.406 -13.406 -24.906 1 92.06 344 CYS A O 1
ATOM 2710 N N . VAL A 1 345 ? 10.586 -14.57 -23.391 1 90.94 345 VAL A N 1
ATOM 2711 C CA . VAL A 1 345 ? 11.898 -14.195 -23.906 1 90.94 345 VAL A CA 1
ATOM 2712 C C . VAL A 1 345 ? 12.055 -14.688 -25.344 1 90.94 345 VAL A C 1
ATOM 2714 O O . VAL A 1 345 ? 12.562 -13.961 -26.188 1 90.94 345 VAL A O 1
ATOM 2717 N N . ASN A 1 346 ? 11.531 -15.891 -25.562 1 86 346 ASN A N 1
ATOM 2718 C CA . ASN A 1 346 ? 11.719 -16.516 -26.859 1 86 346 ASN A CA 1
ATOM 2719 C C . ASN A 1 346 ? 10.555 -16.234 -27.797 1 86 346 ASN A C 1
ATOM 2721 O O . ASN A 1 346 ? 10.531 -16.719 -28.922 1 86 346 ASN A O 1
ATOM 2725 N N . ALA A 1 347 ? 9.57 -15.5 -27.328 1 81.62 347 ALA A N 1
ATOM 2726 C CA . ALA A 1 347 ? 8.391 -15.125 -28.109 1 81.62 347 ALA A CA 1
ATOM 2727 C C . ALA A 1 347 ? 7.625 -16.359 -28.578 1 81.62 347 ALA A C 1
ATOM 2729 O O . ALA A 1 347 ? 7.242 -16.438 -29.75 1 81.62 347 ALA A O 1
ATOM 2730 N N . THR A 1 348 ? 7.625 -17.281 -27.719 1 80.25 348 THR A N 1
ATOM 2731 C CA . THR A 1 348 ? 6.828 -18.469 -28 1 80.25 348 THR A CA 1
ATOM 2732 C C . THR A 1 348 ? 5.484 -18.406 -27.281 1 80.25 348 THR A C 1
ATOM 2734 O O . THR A 1 348 ? 5.293 -17.578 -26.391 1 80.25 348 THR A O 1
ATOM 2737 N N . SER A 1 349 ? 4.562 -19.188 -27.703 1 74.81 349 SER A N 1
ATOM 2738 C CA . SER A 1 349 ? 3.211 -19.172 -27.156 1 74.81 349 SER A CA 1
ATOM 2739 C C . SER A 1 349 ? 3.213 -19.578 -25.688 1 74.81 349 SER A C 1
ATOM 2741 O O . SER A 1 349 ? 3.934 -20.484 -25.281 1 74.81 349 SER A O 1
ATOM 2743 N N . MET A 1 350 ? 2.424 -18.875 -24.922 1 79.81 350 MET A N 1
ATOM 2744 C CA . MET A 1 350 ? 2.252 -19.172 -23.516 1 79.81 350 MET A CA 1
ATOM 2745 C C . MET A 1 350 ? 1.475 -20.469 -23.312 1 79.81 350 MET A C 1
ATOM 2747 O O . MET A 1 350 ? 1.51 -21.062 -22.234 1 79.81 350 MET A O 1
ATOM 2751 N N . SER A 1 351 ? 0.794 -20.875 -24.312 1 74.06 351 SER A N 1
ATOM 2752 C CA . SER A 1 351 ? -0.037 -22.078 -24.234 1 74.06 351 SER A CA 1
ATOM 2753 C C . SER A 1 351 ? 0.8 -23.312 -23.922 1 74.06 351 SER A C 1
ATOM 2755 O O . SER A 1 351 ? 0.29 -24.297 -23.391 1 74.06 351 SER A O 1
ATOM 2757 N N . VAL A 1 352 ? 2.049 -23.203 -24.266 1 67.19 352 VAL A N 1
ATOM 2758 C CA . VAL A 1 352 ? 2.93 -24.344 -24.047 1 67.19 352 VAL A CA 1
ATOM 2759 C C . VAL A 1 352 ? 3.205 -24.531 -22.562 1 67.19 352 VAL A C 1
ATOM 2761 O O . VAL A 1 352 ? 3.625 -25.594 -22.125 1 67.19 352 VAL A O 1
ATOM 2764 N N . VAL A 1 353 ? 2.904 -23.531 -21.828 1 79.75 353 VAL A N 1
ATOM 2765 C CA . VAL A 1 353 ? 3.205 -23.531 -20.406 1 79.75 353 VAL A CA 1
ATOM 2766 C C . VAL A 1 353 ? 2.064 -24.188 -19.625 1 79.75 353 VAL A C 1
ATOM 2768 O O . VAL A 1 353 ? 2.268 -24.703 -18.531 1 79.75 353 VAL A O 1
ATOM 2771 N N . PHE A 1 354 ? 0.916 -24.203 -20.266 1 71.25 354 PHE A N 1
ATOM 2772 C CA . PHE A 1 354 ? -0.276 -24.703 -19.578 1 71.25 354 PHE A CA 1
ATOM 2773 C C . PHE A 1 354 ? -0.311 -26.219 -19.594 1 71.25 354 PHE A C 1
ATOM 2775 O O . PHE A 1 354 ? 0.151 -26.859 -20.547 1 71.25 354 PHE A O 1
ATOM 2782 N N . MET B 1 1 ? -38.156 71.062 -7.773 1 49.62 1 MET B N 1
ATOM 2783 C CA . MET B 1 1 ? -37.312 70.25 -8.633 1 49.62 1 MET B CA 1
ATOM 2784 C C . MET B 1 1 ? -36.406 69.375 -7.805 1 49.62 1 MET B C 1
ATOM 2786 O O . MET B 1 1 ? -36.188 68.188 -8.156 1 49.62 1 MET B O 1
ATOM 2790 N N . ASN B 1 2 ? -35.969 69.875 -6.625 1 67.38 2 ASN B N 1
ATOM 2791 C CA . ASN B 1 2 ? -34.938 69.25 -5.793 1 67.38 2 ASN B CA 1
ATOM 2792 C C . ASN B 1 2 ? -35.531 68.062 -4.992 1 67.38 2 ASN B C 1
ATOM 2794 O O . ASN B 1 2 ? -34.875 67.062 -4.809 1 67.38 2 ASN B O 1
ATOM 2798 N N . SER B 1 3 ? -36.812 68.125 -4.828 1 78.31 3 SER B N 1
ATOM 2799 C CA . SER B 1 3 ? -37.438 67.125 -3.967 1 78.31 3 SER B CA 1
ATOM 2800 C C . SER B 1 3 ? -37.781 65.875 -4.734 1 78.31 3 SER B C 1
ATOM 2802 O O . SER B 1 3 ? -37.656 64.75 -4.191 1 78.31 3 SER B O 1
ATOM 2804 N N . SER B 1 4 ? -37.969 66.062 -5.98 1 72.5 4 SER B N 1
ATOM 2805 C CA . SER B 1 4 ? -38.312 64.875 -6.809 1 72.5 4 SER B CA 1
ATOM 2806 C C . SER B 1 4 ? -37.094 64 -7.078 1 72.5 4 SER B C 1
ATOM 2808 O O . SER B 1 4 ? -37.156 62.812 -7.012 1 72.5 4 SER B O 1
ATOM 2810 N N . ILE B 1 5 ? -36.031 64.625 -7.289 1 73.31 5 ILE B N 1
ATOM 2811 C CA . ILE B 1 5 ? -34.781 63.938 -7.551 1 73.31 5 ILE B CA 1
ATOM 2812 C C . ILE B 1 5 ? -34.312 63.25 -6.285 1 73.31 5 ILE B C 1
ATOM 2814 O O . ILE B 1 5 ? -33.844 62.094 -6.344 1 73.31 5 ILE B O 1
ATOM 2818 N N . GLU B 1 6 ? -34.594 63.938 -5.195 1 68.25 6 GLU B N 1
ATOM 2819 C CA . GLU B 1 6 ? -34.219 63.344 -3.92 1 68.25 6 GLU B CA 1
ATOM 2820 C C . GLU B 1 6 ? -35 62.062 -3.648 1 68.25 6 GLU B C 1
ATOM 2822 O O . GLU B 1 6 ? -34.469 61.062 -3.168 1 68.25 6 GLU B O 1
ATOM 2827 N N . LYS B 1 7 ? -36.125 62 -3.977 1 74.81 7 LYS B N 1
ATOM 2828 C CA . LYS B 1 7 ? -37 60.844 -3.781 1 74.81 7 LYS B CA 1
ATOM 2829 C C . LYS B 1 7 ? -36.594 59.688 -4.699 1 74.81 7 LYS B C 1
ATOM 2831 O O . LYS B 1 7 ? -36.594 58.531 -4.285 1 74.81 7 LYS B O 1
ATOM 2836 N N . GLU B 1 8 ? -36.281 60.281 -5.836 1 69.88 8 GLU B N 1
ATOM 2837 C CA . GLU B 1 8 ? -35.875 59.281 -6.809 1 69.88 8 GLU B CA 1
ATOM 2838 C C . GLU B 1 8 ? -34.562 58.625 -6.379 1 69.88 8 GLU B C 1
ATOM 2840 O O . GLU B 1 8 ? -34.375 57.406 -6.531 1 69.88 8 GLU B O 1
ATOM 2845 N N . ILE B 1 9 ? -33.719 59.344 -5.836 1 74.38 9 ILE B N 1
ATOM 2846 C CA . ILE B 1 9 ? -32.438 58.844 -5.355 1 74.38 9 ILE B CA 1
ATOM 2847 C C . ILE B 1 9 ? -32.656 57.938 -4.164 1 74.38 9 ILE B C 1
ATOM 2849 O O . ILE B 1 9 ? -32.062 56.844 -4.086 1 74.38 9 ILE B O 1
ATOM 2853 N N . ILE B 1 10 ? -33.5 58.281 -3.332 1 73.5 10 ILE B N 1
ATOM 2854 C CA . ILE B 1 10 ? -33.812 57.469 -2.162 1 73.5 10 ILE B CA 1
ATOM 2855 C C . ILE B 1 10 ? -34.469 56.156 -2.607 1 73.5 10 ILE B C 1
ATOM 2857 O O . ILE B 1 10 ? -34.125 55.094 -2.084 1 73.5 10 ILE B O 1
ATOM 2861 N N . ALA B 1 11 ? -35.312 56.25 -3.527 1 70.31 11 ALA B N 1
ATOM 2862 C CA . ALA B 1 11 ? -35.969 55.062 -4.066 1 70.31 11 ALA B CA 1
ATOM 2863 C C . ALA B 1 11 ? -34.938 54.125 -4.703 1 70.31 11 ALA B C 1
ATOM 2865 O O . ALA B 1 11 ? -35.031 52.906 -4.523 1 70.31 11 ALA B O 1
ATOM 2866 N N . LEU B 1 12 ? -34.062 54.688 -5.387 1 71.69 12 LEU B N 1
ATOM 2867 C CA . LEU B 1 12 ? -33 53.875 -6.004 1 71.69 12 LEU B CA 1
ATOM 2868 C C . LEU B 1 12 ? -32.094 53.25 -4.945 1 71.69 12 LEU B C 1
ATOM 2870 O O . LEU B 1 12 ? -31.688 52.094 -5.094 1 71.69 12 LEU B O 1
ATOM 2874 N N . TYR B 1 13 ? -31.844 53.969 -3.895 1 71 13 TYR B N 1
ATOM 2875 C CA . TYR B 1 13 ? -31.047 53.438 -2.793 1 71 13 TYR B CA 1
ATOM 2876 C C . TYR B 1 13 ? -31.766 52.281 -2.107 1 71 13 TYR B C 1
ATOM 2878 O O . TYR B 1 13 ? -31.141 51.281 -1.766 1 71 13 TYR B O 1
ATOM 2886 N N . GLU B 1 14 ? -33.031 52.469 -1.941 1 72.69 14 GLU B N 1
ATOM 2887 C CA . GLU B 1 14 ? -33.812 51.438 -1.306 1 72.69 14 GLU B CA 1
ATOM 2888 C C . GLU B 1 14 ? -33.906 50.188 -2.189 1 72.69 14 GLU B C 1
ATOM 2890 O O . GLU B 1 14 ? -33.781 49.062 -1.695 1 72.69 14 GLU B O 1
ATOM 2895 N N . GLU B 1 15 ? -34.031 50.406 -3.42 1 73 15 GLU B N 1
ATOM 2896 C CA . GLU B 1 15 ? -34.031 49.312 -4.371 1 73 15 GLU B CA 1
ATOM 2897 C C . GLU B 1 15 ? -32.688 48.594 -4.387 1 73 15 GLU B C 1
ATOM 2899 O O . GLU B 1 15 ? -32.625 47.375 -4.418 1 73 15 GLU B O 1
ATOM 2904 N N . ASN B 1 16 ? -31.641 49.406 -4.406 1 73.81 16 ASN B N 1
ATOM 2905 C CA . ASN B 1 16 ? -30.297 48.844 -4.375 1 73.81 16 ASN B CA 1
ATOM 2906 C C . ASN B 1 16 ? -30.062 48.062 -3.09 1 73.81 16 ASN B C 1
ATOM 2908 O O . ASN B 1 16 ? -29.438 47 -3.115 1 73.81 16 ASN B O 1
ATOM 2912 N N . ASN B 1 17 ? -30.594 48.594 -2.004 1 74.81 17 ASN B N 1
ATOM 2913 C CA . ASN B 1 17 ? -30.453 47.875 -0.729 1 74.81 17 ASN B CA 1
ATOM 2914 C C . ASN B 1 17 ? -31.234 46.562 -0.72 1 74.81 17 ASN B C 1
ATOM 2916 O O . ASN B 1 17 ? -30.766 45.562 -0.174 1 74.81 17 ASN B O 1
ATOM 2920 N N . GLU B 1 18 ? -32.375 46.625 -1.289 1 74.19 18 GLU B N 1
ATOM 2921 C CA . GLU B 1 18 ? -33.188 45.406 -1.404 1 74.19 18 GLU B CA 1
ATOM 2922 C C . GLU B 1 18 ? -32.469 44.375 -2.289 1 74.19 18 GLU B C 1
ATOM 2924 O O . GLU B 1 18 ? -32.469 43.188 -1.969 1 74.19 18 GLU B O 1
ATOM 2929 N N . LEU B 1 19 ? -31.922 44.875 -3.414 1 75.88 19 LEU B N 1
ATOM 2930 C CA . LEU B 1 19 ? -31.172 44 -4.301 1 75.88 19 LEU B CA 1
ATOM 2931 C C . LEU B 1 19 ? -29.938 43.438 -3.596 1 75.88 19 LEU B C 1
ATOM 2933 O O . LEU B 1 19 ? -29.641 42.25 -3.738 1 75.88 19 LEU B O 1
ATOM 2937 N N . LEU B 1 20 ? -29.234 44.219 -2.828 1 77.19 20 LEU B N 1
ATOM 2938 C CA . LEU B 1 20 ? -28.062 43.781 -2.072 1 77.19 20 LEU B CA 1
ATOM 2939 C C . LEU B 1 20 ? -28.469 42.75 -1.03 1 77.19 20 LEU B C 1
ATOM 2941 O O . LEU B 1 20 ? -27.75 41.75 -0.832 1 77.19 20 LEU B O 1
ATOM 2945 N N . ASN B 1 21 ? -29.578 43.062 -0.427 1 75.88 21 ASN B N 1
ATOM 2946 C CA . ASN B 1 21 ? -30.094 42.094 0.541 1 75.88 21 ASN B CA 1
ATOM 2947 C C . ASN B 1 21 ? -30.453 40.781 -0.126 1 75.88 21 ASN B C 1
ATOM 2949 O O . ASN B 1 21 ? -30.203 39.719 0.426 1 75.88 21 ASN B O 1
ATOM 2953 N N . ARG B 1 22 ? -31.031 40.906 -1.272 1 74.38 22 ARG B N 1
ATOM 2954 C CA . ARG B 1 22 ? -31.375 39.719 -2.033 1 74.38 22 ARG B CA 1
ATOM 2955 C C . ARG B 1 22 ? -30.125 38.938 -2.467 1 74.38 22 ARG B C 1
ATOM 2957 O O . ARG B 1 22 ? -30.094 37.719 -2.406 1 74.38 22 ARG B O 1
ATOM 2964 N N . ILE B 1 23 ? -29.156 39.688 -2.881 1 73 23 ILE B N 1
ATOM 2965 C CA . ILE B 1 23 ? -27.891 39.062 -3.301 1 73 23 ILE B CA 1
ATOM 2966 C C . ILE B 1 23 ? -27.234 38.406 -2.107 1 73 23 ILE B C 1
ATOM 2968 O O . ILE B 1 23 ? -26.766 37.25 -2.217 1 73 23 ILE B O 1
ATOM 2972 N N . THR B 1 24 ? -27.234 39.062 -0.988 1 74.56 24 THR B N 1
ATOM 2973 C CA . THR B 1 24 ? -26.656 38.531 0.229 1 74.56 24 THR B CA 1
ATOM 2974 C C . THR B 1 24 ? -27.406 37.25 0.647 1 74.56 24 THR B C 1
ATOM 2976 O O . THR B 1 24 ? -26.781 36.281 1.063 1 74.56 24 THR B O 1
ATOM 2979 N N . ASN B 1 25 ? -28.719 37.344 0.518 1 73.94 25 ASN B N 1
ATOM 2980 C CA . ASN B 1 25 ? -29.531 36.188 0.839 1 73.94 25 ASN B CA 1
ATOM 2981 C C . ASN B 1 25 ? -29.266 35.031 -0.125 1 73.94 25 ASN B C 1
ATOM 2983 O O . ASN B 1 25 ? -29.188 33.875 0.292 1 73.94 25 ASN B O 1
ATOM 2987 N N . LEU B 1 26 ? -29.125 35.375 -1.34 1 70.25 26 LEU B N 1
ATOM 2988 C CA . LEU B 1 26 ? -28.828 34.375 -2.346 1 70.25 26 LEU B CA 1
ATOM 2989 C C . LEU B 1 26 ? -27.453 33.75 -2.109 1 70.25 26 LEU B C 1
ATOM 2991 O O . LEU B 1 26 ? -27.266 32.562 -2.26 1 70.25 26 LEU B O 1
ATOM 2995 N N . GLU B 1 27 ? -26.516 34.562 -1.768 1 69.5 27 GLU B N 1
ATOM 2996 C CA . GLU B 1 27 ? -25.188 34.062 -1.44 1 69.5 27 GLU B CA 1
ATOM 2997 C C . GLU B 1 27 ? -25.219 33.094 -0.26 1 69.5 27 GLU B C 1
ATOM 2999 O O . GLU B 1 27 ? -24.531 32.094 -0.261 1 69.5 27 GLU B O 1
ATOM 3004 N N . LYS B 1 28 ? -26 33.469 0.651 1 73.19 28 LYS B N 1
ATOM 3005 C CA . LYS B 1 28 ? -26.172 32.594 1.809 1 73.19 28 LYS B CA 1
ATOM 3006 C C . LYS B 1 28 ? -26.828 31.266 1.406 1 73.19 28 LYS B C 1
ATOM 3008 O O . LYS B 1 28 ? -26.438 30.203 1.893 1 73.19 28 LYS B O 1
ATOM 3013 N N . ILE B 1 29 ? -27.75 31.391 0.602 1 69.62 29 ILE B N 1
ATOM 3014 C CA . ILE B 1 29 ? -28.438 30.188 0.136 1 69.62 29 ILE B CA 1
ATOM 3015 C C . ILE B 1 29 ? -27.469 29.312 -0.653 1 69.62 29 ILE B C 1
ATOM 3017 O O . ILE B 1 29 ? -27.406 28.094 -0.44 1 69.62 29 ILE B O 1
ATOM 3021 N N . VAL B 1 30 ? -26.781 29.922 -1.491 1 67.62 30 VAL B N 1
ATOM 3022 C CA . VAL B 1 30 ? -25.812 29.188 -2.309 1 67.62 30 VAL B CA 1
ATOM 3023 C C . VAL B 1 30 ? -24.766 28.531 -1.412 1 67.62 30 VAL B C 1
ATOM 3025 O O . VAL B 1 30 ? -24.422 27.375 -1.616 1 67.62 30 VAL B O 1
ATOM 3028 N N . LYS B 1 31 ? -24.359 29.266 -0.521 1 72.75 31 LYS B N 1
ATOM 3029 C CA . LYS B 1 31 ? -23.391 28.734 0.442 1 72.75 31 LYS B CA 1
ATOM 3030 C C . LYS B 1 31 ? -23.969 27.531 1.188 1 72.75 31 LYS B C 1
ATOM 3032 O O . LYS B 1 31 ? -23.281 26.531 1.379 1 72.75 31 LYS B O 1
ATOM 3037 N N . ASN B 1 32 ? -25.141 27.688 1.552 1 73 32 ASN B N 1
ATOM 3038 C CA . ASN B 1 32 ? -25.797 26.594 2.281 1 73 32 ASN B CA 1
ATOM 3039 C C . ASN B 1 32 ? -25.984 25.359 1.406 1 73 32 ASN B C 1
ATOM 3041 O O . ASN B 1 32 ? -25.812 24.234 1.879 1 73 32 ASN B O 1
ATOM 3045 N N . ILE B 1 33 ? -26.266 25.625 0.216 1 71.69 33 ILE B N 1
ATOM 3046 C CA . ILE B 1 33 ? -26.438 24.516 -0.722 1 71.69 33 ILE B CA 1
ATOM 3047 C C . ILE B 1 33 ? -25.109 23.797 -0.931 1 71.69 33 ILE B C 1
ATOM 3049 O O . ILE B 1 33 ? -25.047 22.578 -0.907 1 71.69 33 ILE B O 1
ATOM 3053 N N . LYS B 1 34 ? -24.125 24.562 -1.089 1 76.44 34 LYS B N 1
ATOM 3054 C CA . LYS B 1 34 ? -22.797 23.969 -1.293 1 76.44 34 LYS B CA 1
ATOM 3055 C C . LYS B 1 34 ? -22.375 23.156 -0.077 1 76.44 34 LYS B C 1
ATOM 3057 O O . LYS B 1 34 ? -21.812 22.062 -0.22 1 76.44 34 LYS B O 1
ATOM 3062 N N . GLN B 1 35 ? -22.672 23.75 0.95 1 79.56 35 GLN B N 1
ATOM 3063 C CA . GLN B 1 35 ? -22.328 23.062 2.189 1 79.56 35 GLN B CA 1
ATOM 3064 C C . GLN B 1 35 ? -23.125 21.781 2.346 1 79.56 35 GLN B C 1
ATOM 3066 O O . GLN B 1 35 ? -22.609 20.766 2.789 1 79.56 35 GLN B O 1
ATOM 3071 N N . ASN B 1 36 ? -24.328 21.875 1.855 1 80.06 36 ASN B N 1
ATOM 3072 C CA . ASN B 1 36 ? -25.188 20.703 1.942 1 80.06 36 ASN B CA 1
ATOM 3073 C C . ASN B 1 36 ? -24.766 19.625 0.947 1 80.06 36 ASN B C 1
ATOM 3075 O O . ASN B 1 36 ? -25.062 18.438 1.144 1 80.06 36 ASN B O 1
ATOM 3079 N N . ASP B 1 37 ? -24.031 20.094 0.055 1 91.31 37 ASP B N 1
ATOM 3080 C CA . ASP B 1 37 ? -23.609 19.156 -0.979 1 91.31 37 ASP B CA 1
ATOM 3081 C C . ASP B 1 37 ? -22.156 18.703 -0.744 1 91.31 37 ASP B C 1
ATOM 3083 O O . ASP B 1 37 ? -21.531 18.125 -1.633 1 91.31 37 ASP B O 1
ATOM 3087 N N . SER B 1 38 ? -21.672 19 0.421 1 96.12 38 SER B N 1
ATOM 3088 C CA . SER B 1 38 ? -20.328 18.594 0.787 1 96.12 38 SER B CA 1
ATOM 3089 C C . SER B 1 38 ? -20.328 17.688 2.016 1 96.12 38 SER B C 1
ATOM 3091 O O . SER B 1 38 ? -21.109 17.891 2.941 1 96.12 38 SER B O 1
ATOM 3093 N N . VAL B 1 39 ? -19.469 16.719 1.938 1 97.75 39 VAL B N 1
ATOM 3094 C CA . VAL B 1 39 ? -19.375 15.805 3.066 1 97.75 39 VAL B CA 1
ATOM 3095 C C . VAL B 1 39 ? -17.906 15.602 3.447 1 97.75 39 VAL B C 1
ATOM 3097 O O . VAL B 1 39 ? -17.016 15.828 2.631 1 97.75 39 VAL B O 1
ATOM 3100 N N . VAL B 1 40 ? -17.734 15.211 4.711 1 98.25 40 VAL B N 1
ATOM 3101 C CA . VAL B 1 40 ? -16.391 14.922 5.199 1 98.25 40 VAL B CA 1
ATOM 3102 C C . VAL B 1 40 ? -16.312 13.477 5.691 1 98.25 40 VAL B C 1
ATOM 3104 O O . VAL B 1 40 ? -17.25 12.984 6.324 1 98.25 40 VAL B O 1
ATOM 3107 N N . ILE B 1 41 ? -15.297 12.766 5.262 1 98.5 41 ILE B N 1
ATOM 3108 C CA . ILE B 1 41 ? -15 11.406 5.691 1 98.5 41 ILE B CA 1
ATOM 3109 C C . ILE B 1 41 ? -13.656 11.367 6.418 1 98.5 41 ILE B C 1
ATOM 3111 O O . ILE B 1 41 ? -12.664 11.906 5.922 1 98.5 41 ILE B O 1
ATOM 3115 N N . VAL B 1 42 ? -13.68 10.766 7.586 1 98.38 42 VAL B N 1
ATOM 3116 C CA . VAL B 1 42 ? -12.469 10.664 8.391 1 98.38 42 VAL B CA 1
ATOM 3117 C C . VAL B 1 42 ? -11.977 9.219 8.391 1 98.38 42 VAL B C 1
ATOM 3119 O O . VAL B 1 42 ? -12.742 8.297 8.695 1 98.38 42 VAL B O 1
ATOM 3122 N N . LEU B 1 43 ? -10.734 9.016 8 1 98.25 43 LEU B N 1
ATOM 3123 C CA . LEU B 1 43 ? -10.156 7.672 8.023 1 98.25 43 LEU B CA 1
ATOM 3124 C C . LEU B 1 43 ? -9.602 7.344 9.406 1 98.25 43 LEU B C 1
ATOM 3126 O O . LEU B 1 43 ? -9.32 8.25 10.195 1 98.25 43 LEU B O 1
ATOM 3130 N N . ASP B 1 44 ? -9.367 6.082 9.641 1 95.38 44 ASP B N 1
ATOM 3131 C CA . ASP B 1 44 ? -8.906 5.605 10.938 1 95.38 44 ASP B CA 1
ATOM 3132 C C . ASP B 1 44 ? -7.477 6.051 11.219 1 95.38 44 ASP B C 1
ATOM 3134 O O . ASP B 1 44 ? -7.07 6.172 12.375 1 95.38 44 ASP B O 1
ATOM 3138 N N . SER B 1 45 ? -6.715 6.289 10.203 1 95.94 45 SER B N 1
ATOM 3139 C CA . SER B 1 45 ? -5.301 6.625 10.328 1 95.94 45 SER B CA 1
ATOM 3140 C C . SER B 1 45 ? -5.102 7.902 11.133 1 95.94 45 SER B C 1
ATOM 3142 O O . SER B 1 45 ? -4 8.172 11.625 1 95.94 45 SER B O 1
ATOM 3144 N N . CYS B 1 46 ? -6.184 8.766 11.227 1 96.38 46 CYS B N 1
ATOM 3145 C CA . CYS B 1 46 ? -6.047 10.07 11.859 1 96.38 46 CYS B CA 1
ATOM 3146 C C . CYS B 1 46 ? -7.301 10.422 12.648 1 96.38 46 CYS B C 1
ATOM 3148 O O . CYS B 1 46 ? -7.809 11.547 12.555 1 96.38 46 CYS B O 1
ATOM 3150 N N . LYS B 1 47 ? -7.754 9.562 13.398 1 93.38 47 LYS B N 1
ATOM 3151 C CA . LYS B 1 47 ? -9.039 9.719 14.07 1 93.38 47 LYS B CA 1
ATOM 3152 C C . LYS B 1 47 ? -9.078 10.992 14.906 1 93.38 47 LYS B C 1
ATOM 3154 O O . LYS B 1 47 ? -10.023 11.773 14.828 1 93.38 47 LYS B O 1
ATOM 3159 N N . GLU B 1 48 ? -8.055 11.258 15.719 1 95.38 48 GLU B N 1
ATOM 3160 C CA . GLU B 1 48 ? -8.023 12.438 16.578 1 95.38 48 GLU B CA 1
ATOM 3161 C C . GLU B 1 48 ? -8.078 13.727 15.773 1 95.38 48 GLU B C 1
ATOM 3163 O O . GLU B 1 48 ? -8.906 14.602 16.047 1 95.38 48 GLU B O 1
ATOM 3168 N N . LEU B 1 49 ? -7.223 13.828 14.828 1 97.94 49 LEU B N 1
ATOM 3169 C CA . LEU B 1 49 ? -7.227 15 13.945 1 97.94 49 LEU B CA 1
ATOM 3170 C C . LEU B 1 49 ? -8.562 15.117 13.211 1 97.94 49 LEU B C 1
ATOM 3172 O O . LEU B 1 49 ? -9.148 16.203 13.164 1 97.94 49 LEU B O 1
ATOM 3176 N N . GLY B 1 50 ? -8.984 14.016 12.586 1 97.75 50 GLY B N 1
ATOM 3177 C CA . GLY B 1 50 ? -10.227 14.008 11.82 1 97.75 50 GLY B CA 1
ATOM 3178 C C . GLY B 1 50 ? -11.43 14.453 12.625 1 97.75 50 GLY B C 1
ATOM 3179 O O . GLY B 1 50 ? -12.258 15.227 12.148 1 97.75 50 GLY B O 1
ATOM 3180 N N . ASP B 1 51 ? -11.523 13.945 13.844 1 96.19 51 ASP B N 1
ATOM 3181 C CA . ASP B 1 51 ? -12.609 14.344 14.734 1 96.19 51 ASP B CA 1
ATOM 3182 C C . ASP B 1 51 ? -12.531 15.828 15.062 1 96.19 51 ASP B C 1
ATOM 3184 O O . ASP B 1 51 ? -13.562 16.516 15.133 1 96.19 51 ASP B O 1
ATOM 3188 N N . GLY B 1 52 ? -11.312 16.297 15.312 1 98 52 GLY B N 1
ATOM 3189 C CA . GLY B 1 52 ? -11.133 17.719 15.523 1 98 52 GLY B CA 1
ATOM 3190 C C . GLY B 1 52 ? -11.586 18.562 14.352 1 98 52 GLY B C 1
ATOM 3191 O O . GLY B 1 52 ? -12.211 19.609 14.531 1 98 52 GLY B O 1
ATOM 3192 N N . VAL B 1 53 ? -11.289 18.125 13.156 1 98.31 53 VAL B N 1
ATOM 3193 C CA . VAL B 1 53 ? -11.703 18.828 11.945 1 98.31 53 VAL B CA 1
ATOM 3194 C C . VAL B 1 53 ? -13.227 18.891 11.883 1 98.31 53 VAL B C 1
ATOM 3196 O O . VAL B 1 53 ? -13.805 19.953 11.641 1 98.31 53 VAL B O 1
ATOM 3199 N N . VAL B 1 54 ? -13.875 17.734 12.117 1 97.62 54 VAL B N 1
ATOM 3200 C CA . VAL B 1 54 ? -15.328 17.641 12.078 1 97.62 54 VAL B CA 1
ATOM 3201 C C . VAL B 1 54 ? -15.93 18.594 13.109 1 97.62 54 VAL B C 1
ATOM 3203 O O . VAL B 1 54 ? -16.906 19.297 12.828 1 97.62 54 VAL B O 1
ATOM 3206 N N . ASP B 1 55 ? -15.375 18.625 14.289 1 97.38 55 ASP B N 1
ATOM 3207 C CA . ASP B 1 55 ? -15.852 19.5 15.344 1 97.38 55 ASP B CA 1
ATOM 3208 C C . ASP B 1 55 ? -15.758 20.969 14.93 1 97.38 55 ASP B C 1
ATOM 3210 O O . ASP B 1 55 ? -16.656 21.766 15.211 1 97.38 55 ASP B O 1
ATOM 3214 N N . CYS B 1 56 ? -14.648 21.344 14.281 1 96.62 56 CYS B N 1
ATOM 3215 C CA . CYS B 1 56 ? -14.422 22.719 13.844 1 96.62 56 CYS B CA 1
ATOM 3216 C C . CYS B 1 56 ? -15.406 23.109 12.742 1 96.62 56 CYS B C 1
ATOM 3218 O O . CYS B 1 56 ? -15.758 24.281 12.609 1 96.62 56 CYS B O 1
ATOM 3220 N N . LEU B 1 57 ? -15.867 22.141 11.977 1 94.94 57 LEU B N 1
ATOM 3221 C CA . LEU B 1 57 ? -16.781 22.406 10.875 1 94.94 57 LEU B CA 1
ATOM 3222 C C . LEU B 1 57 ? -18.188 22.672 11.391 1 94.94 57 LEU B C 1
ATOM 3224 O O . LEU B 1 57 ? -19.031 23.219 10.68 1 94.94 57 LEU B O 1
ATOM 3228 N N . LYS B 1 58 ? -18.531 22.469 12.656 1 86.12 58 LYS B N 1
ATOM 3229 C CA . LYS B 1 58 ? -19.75 22.828 13.352 1 86.12 58 LYS B CA 1
ATOM 3230 C C . LYS B 1 58 ? -20.984 22.438 12.547 1 86.12 58 LYS B C 1
ATOM 3232 O O . LYS B 1 58 ? -21.891 23.25 12.336 1 86.12 58 LYS B O 1
ATOM 3237 N N . GLU B 1 59 ? -21.141 21.359 12.031 1 80.38 59 GLU B N 1
ATOM 3238 C CA . GLU B 1 59 ? -22.281 20.766 11.328 1 80.38 59 GLU B CA 1
ATOM 3239 C C . GLU B 1 59 ? -22.5 21.422 9.969 1 80.38 59 GLU B C 1
ATOM 3241 O O . GLU B 1 59 ? -23.547 21.25 9.344 1 80.38 59 GLU B O 1
ATOM 3246 N N . LYS B 1 60 ? -21.531 22.234 9.656 1 86.31 60 LYS B N 1
ATOM 3247 C CA . LYS B 1 60 ? -21.625 22.828 8.328 1 86.31 60 LYS B CA 1
ATOM 3248 C C . LYS B 1 60 ? -21.531 21.781 7.234 1 86.31 60 LYS B C 1
ATOM 3250 O O . LYS B 1 60 ? -22.125 21.922 6.168 1 86.31 60 LYS B O 1
ATOM 3255 N N . LEU B 1 61 ? -20.781 20.797 7.504 1 92.5 61 LEU B N 1
ATOM 3256 C CA . LEU B 1 61 ? -20.688 19.656 6.602 1 92.5 61 LEU B CA 1
ATOM 3257 C C . LEU B 1 61 ? -21.125 18.375 7.305 1 92.5 61 LEU B C 1
ATOM 3259 O O . LEU B 1 61 ? -20.828 18.172 8.484 1 92.5 61 LEU B O 1
ATOM 3263 N N . GLU B 1 62 ? -21.75 17.578 6.531 1 94.56 62 GLU B N 1
ATOM 3264 C CA . GLU B 1 62 ? -22.109 16.25 7.035 1 94.56 62 GLU B CA 1
ATOM 3265 C C . GLU B 1 62 ? -20.891 15.336 7.129 1 94.56 62 GLU B C 1
ATOM 3267 O O . GLU B 1 62 ? -20.078 15.289 6.207 1 94.56 62 GLU B O 1
ATOM 3272 N N . LYS B 1 63 ? -20.812 14.672 8.242 1 96.69 63 LYS B N 1
ATOM 3273 C CA . LYS B 1 63 ? -19.797 13.617 8.375 1 96.69 63 LYS B CA 1
ATOM 3274 C C . LYS B 1 63 ? -20.359 12.273 7.922 1 96.69 63 LYS B C 1
ATOM 3276 O O . LYS B 1 63 ? -21.438 11.859 8.352 1 96.69 63 LYS B O 1
ATOM 3281 N N . ILE B 1 64 ? -19.688 11.633 7.078 1 96.62 64 ILE B N 1
ATOM 3282 C CA . ILE B 1 64 ? -20 10.266 6.695 1 96.62 64 ILE B CA 1
ATOM 3283 C C . ILE B 1 64 ? -18.984 9.305 7.309 1 96.62 64 ILE B C 1
ATOM 3285 O O . ILE B 1 64 ? -17.781 9.523 7.203 1 96.62 64 ILE B O 1
ATOM 3289 N N . ASN B 1 65 ? -19.469 8.297 7.902 1 96.19 65 ASN B N 1
ATOM 3290 C CA . ASN B 1 65 ? -18.578 7.348 8.586 1 96.19 65 ASN B CA 1
ATOM 3291 C C . ASN B 1 65 ? -17.844 6.453 7.59 1 96.19 65 ASN B C 1
ATOM 3293 O O . ASN B 1 65 ? -18.359 6.18 6.5 1 96.19 65 ASN B O 1
ATOM 3297 N N . THR B 1 66 ? -16.703 6.012 8.031 1 96.88 66 THR B N 1
ATOM 3298 C CA . THR B 1 66 ? -15.891 5.07 7.266 1 96.88 66 THR B CA 1
ATOM 3299 C C . THR B 1 66 ? -16.25 3.631 7.625 1 96.88 66 THR B C 1
ATOM 3301 O O . THR B 1 66 ? -16.297 3.271 8.805 1 96.88 66 THR B O 1
ATOM 3304 N N . THR B 1 67 ? -16.547 2.861 6.652 1 96.75 67 THR B N 1
ATOM 3305 C CA . THR B 1 67 ? -16.562 1.414 6.824 1 96.75 67 THR B CA 1
ATOM 3306 C C . THR B 1 67 ? -15.188 0.82 6.512 1 96.75 67 THR B C 1
ATOM 3308 O O . THR B 1 67 ? -14.664 1.012 5.41 1 96.75 67 THR B O 1
ATOM 3311 N N . TYR B 1 68 ? -14.648 0.151 7.492 1 96.19 68 TYR B N 1
ATOM 3312 C CA . TYR B 1 68 ? -13.289 -0.378 7.387 1 96.19 68 TYR B CA 1
ATOM 3313 C C . TYR B 1 68 ? -13.273 -1.881 7.641 1 96.19 68 TYR B C 1
ATOM 3315 O O . TYR B 1 68 ? -13.719 -2.348 8.688 1 96.19 68 TYR B O 1
ATOM 3323 N N . PHE B 1 69 ? -12.711 -2.656 6.652 1 94.69 69 PHE B N 1
ATOM 3324 C CA . PHE B 1 69 ? -12.508 -4.094 6.801 1 94.69 69 PHE B CA 1
ATOM 3325 C C . PHE B 1 69 ? -11.047 -4.461 6.594 1 94.69 69 PHE B C 1
ATOM 3327 O O . PHE B 1 69 ? -10.422 -4.031 5.621 1 94.69 69 PHE B O 1
ATOM 3334 N N . ARG B 1 70 ? -10.523 -5.141 7.492 1 95.62 70 ARG B N 1
ATOM 3335 C CA . ARG B 1 70 ? -9.234 -5.805 7.32 1 95.62 70 ARG B CA 1
ATOM 3336 C C . ARG B 1 70 ? -9.398 -7.32 7.309 1 95.62 70 ARG B C 1
ATOM 3338 O O . ARG B 1 70 ? -9.891 -7.906 8.273 1 95.62 70 ARG B O 1
ATOM 3345 N N . PHE B 1 71 ? -8.93 -7.938 6.293 1 94.5 71 PHE B N 1
ATOM 3346 C CA . PHE B 1 71 ? -9.07 -9.383 6.145 1 94.5 71 PHE B CA 1
ATOM 3347 C C . PHE B 1 71 ? -7.902 -10.109 6.801 1 94.5 71 PHE B C 1
ATOM 3349 O O . PHE B 1 71 ? -6.918 -9.484 7.199 1 94.5 71 PHE B O 1
ATOM 3356 N N . GLY B 1 72 ? -8.078 -11.391 6.93 1 92.25 72 GLY B N 1
ATOM 3357 C CA . GLY B 1 72 ? -7.086 -12.211 7.605 1 92.25 72 GLY B CA 1
ATOM 3358 C C . GLY B 1 72 ? -5.711 -12.133 6.969 1 92.25 72 GLY B C 1
ATOM 3359 O O . GLY B 1 72 ? -4.695 -12.273 7.648 1 92.25 72 GLY B O 1
ATOM 3360 N N . ASN B 1 73 ? -5.672 -11.906 5.707 1 94.69 73 ASN B N 1
ATOM 3361 C CA . ASN B 1 73 ? -4.395 -11.797 5.012 1 94.69 73 ASN B CA 1
ATOM 3362 C C . ASN B 1 73 ? -3.906 -10.359 4.949 1 94.69 73 ASN B C 1
ATOM 3364 O O . ASN B 1 73 ? -3.006 -10.031 4.172 1 94.69 73 ASN B O 1
ATOM 3368 N N . ASN B 1 74 ? -4.598 -9.398 5.633 1 96.81 74 ASN B N 1
ATOM 3369 C CA . ASN B 1 74 ? -4.246 -7.996 5.832 1 96.81 74 ASN B CA 1
ATOM 3370 C C . ASN B 1 74 ? -4.648 -7.141 4.633 1 96.81 74 ASN B C 1
ATOM 3372 O O . ASN B 1 74 ? -4.27 -5.969 4.547 1 96.81 74 ASN B O 1
ATOM 3376 N N . GLU B 1 75 ? -5.359 -7.742 3.684 1 97.88 75 GLU B N 1
ATOM 3377 C CA . GLU B 1 75 ? -6 -6.887 2.689 1 97.88 75 GLU B CA 1
ATOM 3378 C C . GLU B 1 75 ? -7.031 -5.969 3.338 1 97.88 75 GLU B C 1
ATOM 3380 O O . GLU B 1 75 ? -7.633 -6.32 4.355 1 97.88 75 GLU B O 1
ATOM 3385 N N . ILE B 1 76 ? -7.195 -4.816 2.76 1 97.81 76 ILE B N 1
ATOM 3386 C CA . ILE B 1 76 ? -8.023 -3.793 3.389 1 97.81 76 ILE B CA 1
ATOM 3387 C C . ILE B 1 76 ? -9.07 -3.289 2.396 1 97.81 76 ILE B C 1
ATOM 3389 O O . ILE B 1 76 ? -8.773 -3.129 1.208 1 97.81 76 ILE B O 1
ATOM 3393 N N . ASN B 1 77 ? -10.281 -3.135 2.898 1 96.75 77 ASN B N 1
ATOM 3394 C CA . ASN B 1 77 ? -11.359 -2.494 2.154 1 96.75 77 ASN B CA 1
ATOM 3395 C C . ASN B 1 77 ? -11.969 -1.333 2.936 1 96.75 77 ASN B C 1
ATOM 3397 O O . ASN B 1 77 ? -12.281 -1.472 4.117 1 96.75 77 ASN B O 1
ATOM 3401 N N . THR B 1 78 ? -12.031 -0.211 2.316 1 97.88 78 THR B N 1
ATOM 3402 C CA . THR B 1 78 ? -12.609 0.974 2.938 1 97.88 78 THR B CA 1
ATOM 3403 C C . THR B 1 78 ? -13.641 1.618 2.012 1 97.88 78 THR B C 1
ATOM 3405 O O . THR B 1 78 ? -13.398 1.764 0.812 1 97.88 78 THR B O 1
ATOM 3408 N N . PHE B 1 79 ? -14.789 1.995 2.531 1 97.88 79 PHE B N 1
ATOM 3409 C CA . PHE B 1 79 ? -15.812 2.67 1.745 1 97.88 79 PHE B CA 1
ATOM 3410 C C . PHE B 1 79 ? -16.75 3.465 2.646 1 97.88 79 PHE B C 1
ATOM 3412 O O . PHE B 1 79 ? -16.781 3.258 3.861 1 97.88 79 PHE B O 1
ATOM 3419 N N . PRO B 1 80 ? -17.469 4.457 2.111 1 98.12 80 PRO B N 1
ATOM 3420 C CA . PRO B 1 80 ? -18.359 5.277 2.936 1 98.12 80 PRO B CA 1
ATOM 3421 C C . PRO B 1 80 ? -19.594 4.516 3.396 1 98.12 80 PRO B C 1
ATOM 3423 O O . PRO B 1 80 ? -20.125 3.688 2.654 1 98.12 80 PRO B O 1
ATOM 3426 N N . SER B 1 81 ? -20.094 4.859 4.527 1 97.06 81 SER B N 1
ATOM 3427 C CA . SER B 1 81 ? -21.25 4.195 5.121 1 97.06 81 SER B CA 1
ATOM 3428 C C . SER B 1 81 ? -22.547 4.648 4.457 1 97.06 81 SER B C 1
ATOM 3430 O O . SER B 1 81 ? -23.594 3.994 4.598 1 97.06 81 SER B O 1
ATOM 3432 N N . LYS B 1 82 ? -22.516 5.816 3.832 1 96.31 82 LYS B N 1
ATOM 3433 C CA . LYS B 1 82 ? -23.672 6.383 3.146 1 96.31 82 LYS B CA 1
ATOM 3434 C C . LYS B 1 82 ? -23.312 6.82 1.729 1 96.31 82 LYS B C 1
ATOM 3436 O O . LYS B 1 82 ? -22.125 6.879 1.373 1 96.31 82 LYS B O 1
ATOM 3441 N N . SER B 1 83 ? -24.328 7.102 0.968 1 96.06 83 SER B N 1
ATOM 3442 C CA . SER B 1 83 ? -24.141 7.527 -0.415 1 96.06 83 SER B CA 1
ATOM 3443 C C . SER B 1 83 ? -23.422 8.875 -0.485 1 96.06 83 SER B C 1
ATOM 3445 O O . SER B 1 83 ? -23.703 9.766 0.315 1 96.06 83 SER B O 1
ATOM 3447 N N . VAL B 1 84 ? -22.562 8.969 -1.521 1 97.44 84 VAL B N 1
ATOM 3448 C CA . VAL B 1 84 ? -21.844 10.211 -1.743 1 97.44 84 VAL B CA 1
ATOM 3449 C C . VAL B 1 84 ? -22.125 10.727 -3.152 1 97.44 84 VAL B C 1
ATOM 3451 O O . VAL B 1 84 ? -21.359 11.539 -3.688 1 97.44 84 VAL B O 1
ATOM 3454 N N . ARG B 1 85 ? -23.156 10.219 -3.799 1 96.12 85 ARG B N 1
ATOM 3455 C CA . ARG B 1 85 ? -23.484 10.562 -5.176 1 96.12 85 ARG B CA 1
ATOM 3456 C C . ARG B 1 85 ? -23.688 12.07 -5.332 1 96.12 85 ARG B C 1
ATOM 3458 O O . ARG B 1 85 ? -24.422 12.688 -4.562 1 96.12 85 ARG B O 1
ATOM 3465 N N . SER B 1 86 ? -22.969 12.68 -6.254 1 96.31 86 SER B N 1
ATOM 3466 C CA . SER B 1 86 ? -23.078 14.07 -6.66 1 96.31 86 SER B CA 1
ATOM 3467 C C . SER B 1 86 ? -22.625 15.008 -5.547 1 96.31 86 SER B C 1
ATOM 3469 O O . SER B 1 86 ? -22.984 16.188 -5.531 1 96.31 86 SER B O 1
ATOM 3471 N N . LYS B 1 87 ? -21.875 14.461 -4.578 1 96.94 87 LYS B N 1
ATOM 3472 C CA . LYS B 1 87 ? -21.375 15.273 -3.477 1 96.94 87 LYS B CA 1
ATOM 3473 C C . LYS B 1 87 ? -19.906 15.641 -3.686 1 96.94 87 LYS B C 1
ATOM 3475 O O . LYS B 1 87 ? -19.172 14.906 -4.348 1 96.94 87 LYS B O 1
ATOM 3480 N N . ASP B 1 88 ? -19.562 16.812 -3.123 1 97.56 88 ASP B N 1
ATOM 3481 C CA . ASP B 1 88 ? -18.141 17.109 -2.893 1 97.56 88 ASP B CA 1
ATOM 3482 C C . ASP B 1 88 ? -17.641 16.406 -1.633 1 97.56 88 ASP B C 1
ATOM 3484 O O . ASP B 1 88 ? -18.156 16.641 -0.538 1 97.56 88 ASP B O 1
ATOM 3488 N N . VAL B 1 89 ? -16.625 15.555 -1.824 1 98.62 89 VAL B N 1
ATOM 3489 C CA . VAL B 1 89 ? -16.203 14.703 -0.722 1 98.62 89 VAL B CA 1
ATOM 3490 C C . VAL B 1 89 ? -14.797 15.117 -0.264 1 98.62 89 VAL B C 1
ATOM 3492 O O . VAL B 1 89 ? -13.883 15.25 -1.08 1 98.62 89 VAL B O 1
ATOM 3495 N N . TYR B 1 90 ? -14.656 15.367 1.004 1 98.75 90 TYR B N 1
ATOM 3496 C CA . TYR B 1 90 ? -13.375 15.625 1.646 1 98.75 90 TYR B CA 1
ATOM 3497 C C . TYR B 1 90 ? -12.961 14.453 2.525 1 98.75 90 TYR B C 1
ATOM 3499 O O . TYR B 1 90 ? -13.609 14.164 3.533 1 98.75 90 TYR B O 1
ATOM 3507 N N . ILE B 1 91 ? -11.906 13.773 2.131 1 98.88 91 ILE B N 1
ATOM 3508 C CA . ILE B 1 91 ? -11.414 12.609 2.863 1 98.88 91 ILE B CA 1
ATOM 3509 C C . ILE B 1 91 ? -10.18 13 3.68 1 98.88 91 ILE B C 1
ATOM 3511 O O . ILE B 1 91 ? -9.148 13.375 3.117 1 98.88 91 ILE B O 1
ATOM 3515 N N . VAL B 1 92 ? -10.297 12.906 5.023 1 98.81 92 VAL B N 1
ATOM 3516 C CA . VAL B 1 92 ? -9.203 13.281 5.914 1 98.81 92 VAL B CA 1
ATOM 3517 C C . VAL B 1 92 ? -8.445 12.031 6.355 1 98.81 92 VAL B C 1
ATOM 3519 O O . VAL B 1 92 ? -9.023 11.125 6.961 1 98.81 92 VAL B O 1
ATOM 3522 N N . GLY B 1 93 ? -7.203 11.945 5.988 1 98.56 93 GLY B N 1
ATOM 3523 C CA . GLY B 1 93 ? -6.297 10.883 6.391 1 98.56 93 GLY B CA 1
ATOM 3524 C C . GLY B 1 93 ? -4.879 11.367 6.625 1 98.56 93 GLY B C 1
ATOM 3525 O O . GLY B 1 93 ? -4.617 12.57 6.613 1 98.56 93 GLY B O 1
ATOM 3526 N N . THR B 1 94 ? -3.98 10.461 6.988 1 98.5 94 THR B N 1
ATOM 3527 C CA . THR B 1 94 ? -2.574 10.797 7.188 1 98.5 94 THR B CA 1
ATOM 3528 C C . THR B 1 94 ? -1.69 9.57 6.98 1 98.5 94 THR B C 1
ATOM 3530 O O . THR B 1 94 ? -2.162 8.43 7.074 1 98.5 94 THR B O 1
ATOM 3533 N N . GLY B 1 95 ? -0.472 9.812 6.547 1 97.69 95 GLY B N 1
ATOM 3534 C CA . GLY B 1 95 ? 0.509 8.75 6.422 1 97.69 95 GLY B CA 1
ATOM 3535 C C . GLY B 1 95 ? 1.055 8.281 7.762 1 97.69 95 GLY B C 1
ATOM 3536 O O . GLY B 1 95 ? 2.199 8.578 8.109 1 97.69 95 GLY B O 1
ATOM 3537 N N . SER B 1 96 ? 0.296 7.48 8.484 1 97.31 96 SER B N 1
ATOM 3538 C CA . SER B 1 96 ? 0.682 7.035 9.812 1 97.31 96 SER B CA 1
ATOM 3539 C C . SER B 1 96 ? 0.773 5.516 9.891 1 97.31 96 SER B C 1
ATOM 3541 O O . SER B 1 96 ? 0.4 4.82 8.938 1 97.31 96 SER B O 1
ATOM 3543 N N . ASN B 1 97 ? 1.283 5.031 11.008 1 96.62 97 ASN B N 1
ATOM 3544 C CA . ASN B 1 97 ? 1.366 3.602 11.281 1 96.62 97 ASN B CA 1
ATOM 3545 C C . ASN B 1 97 ? 0.247 3.145 12.219 1 96.62 97 ASN B C 1
ATOM 3547 O O . ASN B 1 97 ? 0.383 2.133 12.906 1 96.62 97 ASN B O 1
ATOM 3551 N N . TYR B 1 98 ? -0.756 3.908 12.258 1 94.56 98 TYR B N 1
ATOM 3552 C CA . TYR B 1 98 ? -1.863 3.557 13.141 1 94.56 98 TYR B CA 1
ATOM 3553 C C . TYR B 1 98 ? -2.523 2.258 12.695 1 94.56 98 TYR B C 1
ATOM 3555 O O . TYR B 1 98 ? -2.885 2.107 11.523 1 94.56 98 TYR B O 1
ATOM 3563 N N . ASN B 1 99 ? -2.732 1.342 13.633 1 93.31 99 ASN B N 1
ATOM 3564 C CA . ASN B 1 99 ? -3.396 0.068 13.383 1 93.31 99 ASN B CA 1
ATOM 3565 C C . ASN B 1 99 ? -2.848 -0.616 12.141 1 93.31 99 ASN B C 1
ATOM 3567 O O . ASN B 1 99 ? -3.613 -1.09 11.297 1 93.31 99 ASN B O 1
ATOM 3571 N N . GLY B 1 100 ? -1.618 -0.594 11.938 1 96.12 100 GLY B N 1
ATOM 3572 C CA . GLY B 1 100 ? -0.917 -1.155 10.797 1 96.12 100 GLY B CA 1
ATOM 3573 C C . GLY B 1 100 ? 0.306 -0.354 10.391 1 96.12 100 GLY B C 1
ATOM 3574 O O . GLY B 1 100 ? 0.978 0.233 11.242 1 96.12 100 GLY B O 1
ATOM 3575 N N . THR B 1 101 ? 0.676 -0.425 9.156 1 97.75 101 THR B N 1
ATOM 3576 C CA . THR B 1 101 ? 1.805 0.338 8.641 1 97.75 101 THR B CA 1
ATOM 3577 C C . THR B 1 101 ? 1.319 1.543 7.84 1 97.75 101 THR B C 1
ATOM 3579 O O . THR B 1 101 ? 0.127 1.664 7.551 1 97.75 101 THR B O 1
ATOM 3582 N N . ILE B 1 102 ? 2.236 2.402 7.531 1 98.31 102 ILE B N 1
ATOM 3583 C CA . ILE B 1 102 ? 1.929 3.553 6.688 1 98.31 102 ILE B CA 1
ATOM 3584 C C . ILE B 1 102 ? 1.369 3.074 5.352 1 98.31 102 ILE B C 1
ATOM 3586 O O . ILE B 1 102 ? 0.489 3.717 4.773 1 98.31 102 ILE B O 1
ATOM 3590 N N . ASN B 1 103 ? 1.789 1.901 4.879 1 98.69 103 ASN B N 1
ATOM 3591 C CA . ASN B 1 103 ? 1.343 1.361 3.6 1 98.69 103 ASN B CA 1
ATOM 3592 C C . ASN B 1 103 ? -0.074 0.803 3.689 1 98.69 103 ASN B C 1
ATOM 3594 O O . ASN B 1 103 ? -0.847 0.903 2.734 1 98.69 103 ASN B O 1
ATOM 3598 N N . ASP B 1 104 ? -0.421 0.211 4.828 1 98.62 104 ASP B N 1
ATOM 3599 C CA . ASP B 1 104 ? -1.807 -0.182 5.062 1 98.62 104 ASP B CA 1
ATOM 3600 C C . ASP B 1 104 ? -2.742 1.021 4.969 1 98.62 104 ASP B C 1
ATOM 3602 O O . ASP B 1 104 ? -3.779 0.958 4.305 1 98.62 104 ASP B O 1
ATOM 3606 N N . ASN B 1 105 ? -2.336 2.068 5.625 1 98.5 105 ASN B N 1
ATOM 3607 C CA . ASN B 1 105 ? -3.18 3.258 5.684 1 98.5 105 ASN B CA 1
ATOM 3608 C C . ASN B 1 105 ? -3.242 3.967 4.332 1 98.5 105 ASN B C 1
ATOM 3610 O O . ASN B 1 105 ? -4.262 4.566 3.988 1 98.5 105 ASN B O 1
ATOM 3614 N N . LEU B 1 106 ? -2.189 3.873 3.582 1 98.62 106 LEU B N 1
ATOM 3615 C CA . LEU B 1 106 ? -2.18 4.414 2.229 1 98.62 106 LEU B CA 1
ATOM 3616 C C . LEU B 1 106 ? -3.162 3.664 1.335 1 98.62 106 LEU B C 1
ATOM 3618 O O . LEU B 1 106 ? -3.939 4.281 0.604 1 98.62 106 LEU B O 1
ATOM 3622 N N . ILE B 1 107 ? -3.162 2.35 1.432 1 98.75 107 ILE B N 1
ATOM 3623 C CA . ILE B 1 107 ? -4.082 1.543 0.639 1 98.75 107 ILE B CA 1
ATOM 3624 C C . ILE B 1 107 ? -5.52 1.825 1.07 1 98.75 107 ILE B C 1
ATOM 3626 O O . ILE B 1 107 ? -6.422 1.902 0.234 1 98.75 107 ILE B O 1
ATOM 3630 N N . ALA B 1 108 ? -5.75 1.981 2.365 1 98.62 108 ALA B N 1
ATOM 3631 C CA . ALA B 1 108 ? -7.074 2.334 2.869 1 98.62 108 ALA B CA 1
ATOM 3632 C C . ALA B 1 108 ? -7.555 3.652 2.271 1 98.62 108 ALA B C 1
ATOM 3634 O O . ALA B 1 108 ? -8.727 3.783 1.895 1 98.62 108 ALA B O 1
ATOM 3635 N N . MET B 1 109 ? -6.688 4.613 2.191 1 98.69 109 MET B N 1
ATOM 3636 C CA . MET B 1 109 ? -7.012 5.91 1.606 1 98.69 109 MET B CA 1
ATOM 3637 C C . MET B 1 109 ? -7.371 5.77 0.131 1 98.69 109 MET B C 1
ATOM 3639 O O . MET B 1 109 ? -8.383 6.309 -0.319 1 98.69 109 MET B O 1
ATOM 3643 N N . PHE B 1 110 ? -6.578 5.02 -0.586 1 98.88 110 PHE B N 1
ATOM 3644 C CA . PHE B 1 110 ? -6.84 4.809 -2.004 1 98.88 110 PHE B CA 1
ATOM 3645 C C . PHE B 1 110 ? -8.172 4.086 -2.207 1 98.88 110 PHE B C 1
ATOM 3647 O O . PHE B 1 110 ? -8.93 4.418 -3.117 1 98.88 110 PHE B O 1
ATOM 3654 N N . GLY B 1 111 ? -8.375 3.096 -1.351 1 98.69 111 GLY B N 1
ATOM 3655 C CA . GLY B 1 111 ? -9.641 2.385 -1.428 1 98.69 111 GLY B CA 1
ATOM 3656 C C . GLY B 1 111 ? -10.844 3.285 -1.231 1 98.69 111 GLY B C 1
ATOM 3657 O O . GLY B 1 111 ? -11.82 3.201 -1.982 1 98.69 111 GLY B O 1
ATOM 3658 N N . MET B 1 112 ? -10.773 4.156 -0.288 1 98.81 112 MET B N 1
ATOM 3659 C CA . MET B 1 112 ? -11.867 5.094 -0.019 1 98.81 112 MET B CA 1
ATOM 3660 C C . MET B 1 112 ? -12.078 6.035 -1.198 1 98.81 112 MET B C 1
ATOM 3662 O O . MET B 1 112 ? -13.211 6.262 -1.623 1 98.81 112 MET B O 1
ATOM 3666 N N . ILE B 1 113 ? -11.008 6.574 -1.729 1 98.88 113 ILE B N 1
ATOM 3667 C CA . ILE B 1 113 ? -11.086 7.488 -2.865 1 98.88 113 ILE B CA 1
ATOM 3668 C C . ILE B 1 113 ? -11.75 6.789 -4.047 1 98.88 113 ILE B C 1
ATOM 3670 O O . ILE B 1 113 ? -12.672 7.336 -4.66 1 98.88 113 ILE B O 1
ATOM 3674 N N . ARG B 1 114 ? -11.289 5.59 -4.301 1 98.81 114 ARG B N 1
ATOM 3675 C CA . ARG B 1 114 ? -11.836 4.836 -5.426 1 98.81 114 ARG B CA 1
ATOM 3676 C C . ARG B 1 114 ? -13.312 4.531 -5.215 1 98.81 114 ARG B C 1
ATOM 3678 O O . ARG B 1 114 ? -14.117 4.641 -6.145 1 98.81 114 ARG B O 1
ATOM 3685 N N . SER B 1 115 ? -13.656 4.133 -4.02 1 98.56 115 SER B N 1
ATOM 3686 C CA . SER B 1 115 ? -15.055 3.865 -3.697 1 98.56 115 SER B CA 1
ATOM 3687 C C . SER B 1 115 ? -15.93 5.086 -3.959 1 98.56 115 SER B C 1
ATOM 3689 O O . SER B 1 115 ? -17.016 4.973 -4.543 1 98.56 115 SER B O 1
ATOM 3691 N N . CYS B 1 116 ? -15.453 6.246 -3.535 1 98.62 116 CYS B N 1
ATOM 3692 C CA . CYS B 1 116 ? -16.203 7.484 -3.742 1 98.62 116 CYS B CA 1
ATOM 3693 C C . CYS B 1 116 ? -16.344 7.793 -5.23 1 98.62 116 CYS B C 1
ATOM 3695 O O . CYS B 1 116 ? -17.406 8.188 -5.688 1 98.62 116 CYS B O 1
ATOM 3697 N N . ARG B 1 117 ? -15.273 7.633 -5.961 1 98.31 117 ARG B N 1
ATOM 3698 C CA . ARG B 1 117 ? -15.305 7.875 -7.398 1 98.31 117 ARG B CA 1
ATOM 3699 C C . ARG B 1 117 ? -16.328 6.98 -8.078 1 98.31 117 ARG B C 1
ATOM 3701 O O . ARG B 1 117 ? -17.172 7.465 -8.844 1 98.31 117 ARG B O 1
ATOM 3708 N N . ASP B 1 118 ? -16.25 5.703 -7.742 1 97.19 118 ASP B N 1
ATOM 3709 C CA . ASP B 1 118 ? -17.141 4.734 -8.375 1 97.19 118 ASP B CA 1
ATOM 3710 C C . ASP B 1 118 ? -18.578 4.953 -7.945 1 97.19 118 ASP B C 1
ATOM 3712 O O . ASP B 1 118 ? -19.516 4.523 -8.633 1 97.19 118 ASP B O 1
ATOM 3716 N N . ALA B 1 119 ? -18.766 5.621 -6.836 1 96.94 119 ALA B N 1
ATOM 3717 C CA . ALA B 1 119 ? -20.109 5.934 -6.34 1 96.94 119 ALA B CA 1
ATOM 3718 C C . ALA B 1 119 ? -20.578 7.289 -6.855 1 96.94 119 ALA B C 1
ATOM 3720 O O . ALA B 1 119 ? -21.531 7.871 -6.316 1 96.94 119 ALA B O 1
ATOM 3721 N N . SER B 1 120 ? -19.875 7.883 -7.809 1 96.94 120 SER B N 1
ATOM 3722 C CA . SER B 1 120 ? -20.25 9.062 -8.57 1 96.94 120 SER B CA 1
ATOM 3723 C C . SER B 1 120 ? -20.172 10.328 -7.723 1 96.94 120 SER B C 1
ATOM 3725 O O . SER B 1 120 ? -21.016 11.211 -7.824 1 96.94 120 SER B O 1
ATOM 3727 N N . ALA B 1 121 ? -19.203 10.352 -6.789 1 98.19 121 ALA B N 1
ATOM 3728 C CA . ALA B 1 121 ? -18.891 11.625 -6.148 1 98.19 121 ALA B CA 1
ATOM 3729 C C . ALA B 1 121 ? -18.562 12.695 -7.188 1 98.19 121 ALA B C 1
ATOM 3731 O O . ALA B 1 121 ? -17.969 12.391 -8.227 1 98.19 121 ALA B O 1
ATOM 3732 N N . LYS B 1 122 ? -18.969 13.922 -6.941 1 97.12 122 LYS B N 1
ATOM 3733 C CA . LYS B 1 122 ? -18.734 15.016 -7.883 1 97.12 122 LYS B CA 1
ATOM 3734 C C . LYS B 1 122 ? -17.266 15.414 -7.895 1 97.12 122 LYS B C 1
ATOM 3736 O O . LYS B 1 122 ? -16.625 15.438 -8.953 1 97.12 122 LYS B O 1
ATOM 3741 N N . HIS B 1 123 ? -16.734 15.797 -6.742 1 97.62 123 HIS B N 1
ATOM 3742 C CA . HIS B 1 123 ? -15.328 16.125 -6.543 1 97.62 123 HIS B CA 1
ATOM 3743 C C . HIS B 1 123 ? -14.781 15.469 -5.281 1 97.62 123 HIS B C 1
ATOM 3745 O O . HIS B 1 123 ? -15.453 15.43 -4.254 1 97.62 123 HIS B O 1
ATOM 3751 N N . ILE B 1 124 ? -13.586 14.891 -5.43 1 98.81 124 ILE B N 1
ATOM 3752 C CA . ILE B 1 124 ? -12.961 14.219 -4.297 1 98.81 124 ILE B CA 1
ATOM 3753 C C . ILE B 1 124 ? -11.664 14.938 -3.922 1 98.81 124 ILE B C 1
ATOM 3755 O O . ILE B 1 124 ? -10.727 15.008 -4.723 1 98.81 124 ILE B O 1
ATOM 3759 N N . THR B 1 125 ? -11.602 15.484 -2.727 1 98.75 125 THR B N 1
ATOM 3760 C CA . THR B 1 125 ? -10.398 16.094 -2.158 1 98.75 125 THR B CA 1
ATOM 3761 C C . THR B 1 125 ? -9.797 15.188 -1.092 1 98.75 125 THR B C 1
ATOM 3763 O O . THR B 1 125 ? -10.445 14.867 -0.095 1 98.75 125 THR B O 1
ATOM 3766 N N . ALA B 1 126 ? -8.586 14.75 -1.353 1 98.88 126 ALA B N 1
ATOM 3767 C CA . ALA B 1 126 ? -7.855 13.969 -0.357 1 98.88 126 ALA B CA 1
ATOM 3768 C C . ALA B 1 126 ? -6.977 14.867 0.511 1 98.88 126 ALA B C 1
ATOM 3770 O O . ALA B 1 126 ? -6.133 15.602 -0.003 1 98.88 126 ALA B O 1
ATOM 3771 N N . ILE B 1 127 ? -7.223 14.844 1.767 1 98.75 127 ILE B N 1
ATOM 3772 C CA . ILE B 1 127 ? -6.422 15.562 2.756 1 98.75 127 ILE B CA 1
ATOM 3773 C C . ILE B 1 127 ? -5.496 14.594 3.475 1 98.75 127 ILE B C 1
ATOM 3775 O O . ILE B 1 127 ? -5.957 13.68 4.168 1 98.75 127 ILE B O 1
ATOM 3779 N N . THR B 1 128 ? -4.262 14.711 3.268 1 98.5 128 THR B N 1
ATOM 3780 C CA . THR B 1 128 ? -3.244 13.906 3.938 1 98.5 128 THR B CA 1
ATOM 3781 C C . THR B 1 128 ? -2.387 14.781 4.852 1 98.5 128 THR B C 1
ATOM 3783 O O . THR B 1 128 ? -1.417 15.398 4.398 1 98.5 128 THR B O 1
ATOM 3786 N N . ALA B 1 129 ? -2.627 14.75 6.125 1 98.62 129 ALA B N 1
ATOM 3787 C CA . ALA B 1 129 ? -1.961 15.641 7.07 1 98.62 129 ALA B CA 1
ATOM 3788 C C . ALA B 1 129 ? -0.448 15.438 7.043 1 98.62 129 ALA B C 1
ATOM 3790 O O . ALA B 1 129 ? 0.312 16.406 6.965 1 98.62 129 ALA B O 1
ATOM 3791 N N . TYR B 1 130 ? 0.024 14.297 7.184 1 98.69 130 TYR B N 1
ATOM 3792 C CA . TYR B 1 130 ? 1.383 13.898 6.832 1 98.69 130 TYR B CA 1
ATOM 3793 C C . TYR B 1 130 ? 1.411 13.188 5.488 1 98.69 130 TYR B C 1
ATOM 3795 O O . TYR B 1 130 ? 0.807 12.125 5.328 1 98.69 130 TYR B O 1
ATOM 3803 N N . TYR B 1 131 ? 2.029 13.766 4.5 1 98.69 131 TYR B N 1
ATOM 3804 C CA . TYR B 1 131 ? 2.072 13.188 3.16 1 98.69 131 TYR B CA 1
ATOM 3805 C C . TYR B 1 131 ? 3.043 12.016 3.098 1 98.69 131 TYR B C 1
ATOM 3807 O O . TYR B 1 131 ? 4.254 12.195 3.258 1 98.69 131 TYR B O 1
ATOM 3815 N N . PRO B 1 132 ? 2.547 10.805 2.805 1 98 132 PRO B N 1
ATOM 3816 C CA . PRO B 1 132 ? 3.41 9.625 2.775 1 98 132 PRO B CA 1
ATOM 3817 C C . PRO B 1 132 ? 4.504 9.719 1.712 1 98 132 PRO B C 1
ATOM 3819 O O . PRO B 1 132 ? 4.25 10.188 0.601 1 98 132 PRO B O 1
ATOM 3822 N N . TYR B 1 133 ? 5.738 9.305 2.096 1 98.19 133 TYR B N 1
ATOM 3823 C CA . TYR B 1 133 ? 6.887 9.219 1.201 1 98.19 133 TYR B CA 1
ATOM 3824 C C . TYR B 1 133 ? 7.348 10.609 0.771 1 98.19 133 TYR B C 1
ATOM 3826 O O . TYR B 1 133 ? 7.961 10.766 -0.286 1 98.19 133 TYR B O 1
ATOM 3834 N N . SER B 1 134 ? 7.066 11.641 1.532 1 97.31 134 SER B N 1
ATOM 3835 C CA . SER B 1 134 ? 7.422 13.008 1.193 1 97.31 134 SER B CA 1
ATOM 3836 C C . SER B 1 134 ? 8.938 13.195 1.158 1 97.31 134 SER B C 1
ATOM 3838 O O . SER B 1 134 ? 9.445 14.055 0.433 1 97.31 134 SER B O 1
ATOM 3840 N N . ARG B 1 135 ? 9.703 12.344 1.876 1 95.5 135 ARG B N 1
ATOM 3841 C CA . ARG B 1 135 ? 11.156 12.492 1.922 1 95.5 135 ARG B CA 1
ATOM 3842 C C . ARG B 1 135 ? 11.812 11.789 0.737 1 95.5 135 ARG B C 1
ATOM 3844 O O . ARG B 1 135 ? 13.016 11.93 0.517 1 95.5 135 ARG B O 1
ATOM 3851 N N . SER B 1 136 ? 11.039 11 -0.018 1 96.5 136 SER B N 1
ATOM 3852 C CA . SER B 1 136 ? 11.5 10.375 -1.256 1 96.5 136 SER B CA 1
ATOM 3853 C C . SER B 1 136 ? 11.102 11.203 -2.471 1 96.5 136 SER B C 1
ATOM 3855 O O . SER B 1 136 ? 10.461 10.695 -3.391 1 96.5 136 SER B O 1
ATOM 3857 N N . ASP B 1 137 ? 11.523 12.531 -2.508 1 95.12 137 ASP B N 1
ATOM 3858 C CA . ASP B 1 137 ? 11.07 13.5 -3.5 1 95.12 137 ASP B CA 1
ATOM 3859 C C . ASP B 1 137 ? 12.102 13.688 -4.605 1 95.12 137 ASP B C 1
ATOM 3861 O O . ASP B 1 137 ? 11.852 14.375 -5.59 1 95.12 137 ASP B O 1
ATOM 3865 N N . LYS B 1 138 ? 13.242 13.086 -4.418 1 92.56 138 LYS B N 1
ATOM 3866 C CA . LYS B 1 138 ? 14.32 13.117 -5.41 1 92.56 138 LYS B CA 1
ATOM 3867 C C . LYS B 1 138 ? 15.117 11.82 -5.402 1 92.56 138 LYS B C 1
ATOM 3869 O O . LYS B 1 138 ? 14.938 10.977 -4.516 1 92.56 138 LYS B O 1
ATOM 3874 N N . LYS B 1 139 ? 15.93 11.648 -6.445 1 89.25 139 LYS B N 1
ATOM 3875 C CA . LYS B 1 139 ? 16.844 10.508 -6.477 1 89.25 139 LYS B CA 1
ATOM 3876 C C . LYS B 1 139 ? 18.062 10.758 -5.598 1 89.25 139 LYS B C 1
ATOM 3878 O O . LYS B 1 139 ? 18.875 11.633 -5.891 1 89.25 139 LYS B O 1
ATOM 3883 N N . ASP B 1 140 ? 18.141 10.016 -4.527 1 82.88 140 ASP B N 1
ATOM 3884 C CA . ASP B 1 140 ? 19.281 10.172 -3.637 1 82.88 140 ASP B CA 1
ATOM 3885 C C . ASP B 1 140 ? 20.453 9.289 -4.082 1 82.88 140 ASP B C 1
ATOM 3887 O O . ASP B 1 140 ? 21.609 9.578 -3.775 1 82.88 140 ASP B O 1
ATOM 3891 N N . GLN B 1 141 ? 20.094 8.211 -4.668 1 86.69 141 GLN B N 1
ATOM 3892 C CA . GLN B 1 141 ? 21.094 7.324 -5.246 1 86.69 141 GLN B CA 1
ATOM 3893 C C . GLN B 1 141 ? 20.656 6.805 -6.609 1 86.69 141 GLN B C 1
ATOM 3895 O O . GLN B 1 141 ? 19.484 6.961 -6.988 1 86.69 141 GLN B O 1
ATOM 3900 N N . SER B 1 142 ? 21.609 6.148 -7.211 1 86.94 142 SER B N 1
ATOM 3901 C CA . SER B 1 142 ? 21.328 5.652 -8.555 1 86.94 142 SER B CA 1
ATOM 3902 C C . SER B 1 142 ? 20.203 4.617 -8.539 1 86.94 142 SER B C 1
ATOM 3904 O O . SER B 1 142 ? 20.172 3.742 -7.672 1 86.94 142 SER B O 1
ATOM 3906 N N . ARG B 1 143 ? 19.203 4.789 -9.406 1 90.44 143 ARG B N 1
ATOM 3907 C CA . ARG B 1 143 ? 18.141 3.836 -9.727 1 90.44 143 ARG B CA 1
ATOM 3908 C C . ARG B 1 143 ? 17.031 3.881 -8.68 1 90.44 143 ARG B C 1
ATOM 3910 O O . ARG B 1 143 ? 16.031 3.156 -8.781 1 90.44 143 ARG B O 1
ATOM 3917 N N . THR B 1 144 ? 17.156 4.711 -7.703 1 93.62 144 THR B N 1
ATOM 3918 C CA . THR B 1 144 ? 16.094 4.812 -6.719 1 93.62 144 THR B CA 1
ATOM 3919 C C . THR B 1 144 ? 14.859 5.488 -7.32 1 93.62 144 THR B C 1
ATOM 3921 O O . THR B 1 144 ? 14.984 6.469 -8.062 1 93.62 144 THR B O 1
ATOM 3924 N N . PRO B 1 145 ? 13.75 4.965 -6.977 1 95.94 145 PRO B N 1
ATOM 3925 C CA . PRO B 1 145 ? 12.539 5.625 -7.469 1 95.94 145 PRO B CA 1
ATOM 3926 C C . PRO B 1 145 ? 12.188 6.875 -6.664 1 95.94 145 PRO B C 1
ATOM 3928 O O . PRO B 1 145 ? 12.562 6.988 -5.496 1 95.94 145 PRO B O 1
ATOM 3931 N N . ILE B 1 146 ? 11.539 7.816 -7.324 1 97.69 146 ILE B N 1
ATOM 3932 C CA . ILE B 1 146 ? 10.914 8.938 -6.629 1 97.69 146 ILE B CA 1
ATOM 3933 C C . ILE B 1 146 ? 9.539 8.523 -6.121 1 97.69 146 ILE B C 1
ATOM 3935 O O . ILE B 1 146 ? 8.531 8.766 -6.789 1 97.69 146 ILE B O 1
ATOM 3939 N N . MET B 1 147 ? 9.523 7.992 -4.973 1 98.31 147 MET B N 1
ATOM 3940 C CA . MET B 1 147 ? 8.297 7.395 -4.441 1 98.31 147 MET B CA 1
ATOM 3941 C C . MET B 1 147 ? 7.219 8.453 -4.242 1 98.31 147 MET B C 1
ATOM 3943 O O . MET B 1 147 ? 6.031 8.164 -4.402 1 98.31 147 MET B O 1
ATOM 3947 N N . SER B 1 148 ? 7.637 9.68 -3.885 1 98.38 148 SER B N 1
ATOM 3948 C CA . SER B 1 148 ? 6.652 10.742 -3.697 1 98.38 148 SER B CA 1
ATOM 3949 C C . SER B 1 148 ? 5.855 10.984 -4.973 1 98.38 148 SER B C 1
ATOM 3951 O O . SER B 1 148 ? 4.656 11.266 -4.918 1 98.38 148 SER B O 1
ATOM 3953 N N . LYS B 1 149 ? 6.531 10.922 -6.094 1 98.38 149 LYS B N 1
ATOM 3954 C CA . LYS B 1 149 ? 5.852 11.07 -7.379 1 98.38 149 LYS B CA 1
ATOM 3955 C C . LYS B 1 149 ? 4.934 9.891 -7.656 1 98.38 149 LYS B C 1
ATOM 3957 O O . LYS B 1 149 ? 3.795 10.07 -8.094 1 98.38 149 LYS B O 1
ATOM 3962 N N . LEU B 1 150 ? 5.426 8.695 -7.406 1 98.69 150 LEU B N 1
ATOM 3963 C CA . LEU B 1 150 ? 4.613 7.5 -7.613 1 98.69 150 LEU B CA 1
ATOM 3964 C C . LEU B 1 150 ? 3.342 7.555 -6.77 1 98.69 150 LEU B C 1
ATOM 3966 O O . LEU B 1 150 ? 2.25 7.266 -7.266 1 98.69 150 LEU B O 1
ATOM 3970 N N . VAL B 1 151 ? 3.48 7.938 -5.535 1 98.81 151 VAL B N 1
ATOM 3971 C CA . VAL B 1 151 ? 2.344 8.047 -4.625 1 98.81 151 VAL B CA 1
ATOM 3972 C C . VAL B 1 151 ? 1.362 9.094 -5.148 1 98.81 151 VAL B C 1
ATOM 3974 O O . VAL B 1 151 ? 0.148 8.883 -5.125 1 98.81 151 VAL B O 1
ATOM 3977 N N . SER B 1 152 ? 1.888 10.211 -5.613 1 98.75 152 SER B N 1
ATOM 3978 C CA . SER B 1 152 ? 1.043 11.234 -6.223 1 98.75 152 SER B CA 1
ATOM 3979 C C . SER B 1 152 ? 0.254 10.664 -7.398 1 98.75 152 SER B C 1
ATOM 3981 O O . SER B 1 152 ? -0.945 10.922 -7.527 1 98.75 152 SER B O 1
ATOM 3983 N N . ASP B 1 153 ? 0.919 9.875 -8.242 1 98.81 153 ASP B N 1
ATOM 3984 C CA . ASP B 1 153 ? 0.262 9.227 -9.375 1 98.81 153 ASP B CA 1
ATOM 3985 C C . ASP B 1 153 ? -0.838 8.281 -8.906 1 98.81 153 ASP B C 1
ATOM 3987 O O . ASP B 1 153 ? -1.889 8.18 -9.539 1 98.81 153 ASP B O 1
ATOM 3991 N N . PHE B 1 154 ? -0.603 7.617 -7.836 1 98.88 154 PHE B N 1
ATOM 3992 C CA . PHE B 1 154 ? -1.588 6.688 -7.297 1 98.88 154 PHE B CA 1
ATOM 3993 C C . PHE B 1 154 ? -2.82 7.434 -6.797 1 98.88 154 PHE B C 1
ATOM 3995 O O . PHE B 1 154 ? -3.947 6.969 -6.977 1 98.88 154 PHE B O 1
ATOM 4002 N N . PHE B 1 155 ? -2.598 8.594 -6.148 1 98.88 155 PHE B N 1
ATOM 4003 C CA . PHE B 1 155 ? -3.738 9.398 -5.719 1 98.88 155 PHE B CA 1
ATOM 4004 C C . PHE B 1 155 ? -4.629 9.75 -6.902 1 98.88 155 PHE B C 1
ATOM 4006 O O . PHE B 1 155 ? -5.852 9.617 -6.828 1 98.88 155 PHE B O 1
ATOM 4013 N N . LYS B 1 156 ? -4.031 10.18 -7.961 1 98.81 156 LYS B N 1
ATOM 4014 C CA . LYS B 1 156 ? -4.777 10.531 -9.164 1 98.81 156 LYS B CA 1
ATOM 4015 C C . LYS B 1 156 ? -5.484 9.312 -9.758 1 98.81 156 LYS B C 1
ATOM 4017 O O . LYS B 1 156 ? -6.664 9.383 -10.102 1 98.81 156 LYS B O 1
ATOM 4022 N N . THR B 1 157 ? -4.793 8.195 -9.812 1 98.75 157 THR B N 1
ATOM 4023 C CA . THR B 1 157 ? -5.32 6.957 -10.367 1 98.75 157 THR B CA 1
ATOM 4024 C C . THR B 1 157 ? -6.512 6.461 -9.547 1 98.75 157 THR B C 1
ATOM 4026 O O . THR B 1 157 ? -7.48 5.945 -10.102 1 98.75 157 THR B O 1
ATOM 4029 N N . ALA B 1 158 ? -6.391 6.637 -8.25 1 98.81 158 ALA B N 1
ATOM 4030 C CA . ALA B 1 158 ? -7.477 6.215 -7.371 1 98.81 158 ALA B CA 1
ATOM 4031 C C . ALA B 1 158 ? -8.727 7.062 -7.598 1 98.81 158 ALA B C 1
ATOM 4033 O O . ALA B 1 158 ? -9.844 6.598 -7.383 1 98.81 158 ALA B O 1
ATOM 4034 N N . GLY B 1 159 ? -8.508 8.398 -7.934 1 98.81 159 GLY B N 1
ATOM 4035 C CA . GLY B 1 159 ? -9.672 9.195 -8.289 1 98.81 159 GLY B CA 1
ATOM 4036 C C . GLY B 1 159 ? -9.672 10.562 -7.637 1 98.81 159 GLY B C 1
ATOM 4037 O O . GLY B 1 159 ? -10.625 11.328 -7.793 1 98.81 159 GLY B O 1
ATOM 4038 N N . ALA B 1 160 ? -8.617 10.93 -6.93 1 98.88 160 ALA B N 1
ATOM 4039 C CA . ALA B 1 160 ? -8.578 12.227 -6.266 1 98.88 160 ALA B CA 1
ATOM 4040 C C . ALA B 1 160 ? -8.523 13.367 -7.285 1 98.88 160 ALA B C 1
ATOM 4042 O O . ALA B 1 160 ? -7.797 13.281 -8.281 1 98.88 160 ALA B O 1
ATOM 4043 N N . ASN B 1 161 ? -9.266 14.43 -6.988 1 98.69 161 ASN B N 1
ATOM 4044 C CA . ASN B 1 161 ? -9.258 15.617 -7.828 1 98.69 161 ASN B CA 1
ATOM 4045 C C . ASN B 1 161 ? -8.328 16.688 -7.273 1 98.69 161 ASN B C 1
ATOM 4047 O O . ASN B 1 161 ? -7.816 17.531 -8.023 1 98.69 161 ASN B O 1
ATOM 4051 N N . ARG B 1 162 ? -8.148 16.672 -6 1 98.56 162 ARG B N 1
ATOM 4052 C CA . ARG B 1 162 ? -7.363 17.672 -5.273 1 98.56 162 ARG B CA 1
ATOM 4053 C C . ARG B 1 162 ? -6.668 17.047 -4.07 1 98.56 162 ARG B C 1
ATOM 4055 O O . ARG B 1 162 ? -7.211 16.141 -3.43 1 98.56 162 ARG B O 1
ATOM 4062 N N . LEU B 1 163 ? -5.465 17.516 -3.816 1 98.69 163 LEU B N 1
ATOM 4063 C CA . LEU B 1 163 ? -4.742 17.125 -2.609 1 98.69 163 LEU B CA 1
ATOM 4064 C C . LEU B 1 163 ? -4.523 18.328 -1.698 1 98.69 163 LEU B C 1
ATOM 4066 O O . LEU B 1 163 ? -4.25 19.438 -2.176 1 98.69 163 LEU B O 1
ATOM 4070 N N . ILE B 1 164 ? -4.691 18.141 -0.393 1 98.5 164 ILE B N 1
ATOM 4071 C CA . ILE B 1 164 ? -4.332 19.109 0.625 1 98.5 164 ILE B CA 1
ATOM 4072 C C . ILE B 1 164 ? -3.426 18.469 1.67 1 98.5 164 ILE B C 1
ATOM 4074 O O . ILE B 1 164 ? -3.693 17.359 2.127 1 98.5 164 ILE B O 1
ATOM 4078 N N . THR B 1 165 ? -2.375 19.078 1.965 1 98.5 165 THR B N 1
ATOM 4079 C CA . THR B 1 165 ? -1.455 18.609 2.998 1 98.5 165 THR B CA 1
ATOM 4080 C C . THR B 1 165 ? -0.904 19.781 3.801 1 98.5 165 THR B C 1
ATOM 4082 O O . THR B 1 165 ? -1.41 20.906 3.701 1 98.5 165 THR B O 1
ATOM 4085 N N . VAL B 1 166 ? -0.02 19.531 4.758 1 98.25 166 VAL B N 1
ATOM 4086 C CA . VAL B 1 166 ? 0.576 20.578 5.566 1 98.25 166 VAL B CA 1
ATOM 4087 C C . VAL B 1 166 ? 2.08 20.359 5.695 1 98.25 166 VAL B C 1
ATOM 4089 O O . VAL B 1 166 ? 2.527 19.219 5.879 1 98.25 166 VAL B O 1
ATOM 4092 N N . ASP B 1 167 ? 2.832 21.391 5.441 1 97.06 167 ASP B N 1
ATOM 4093 C CA . ASP B 1 167 ? 4.281 21.422 5.609 1 97.06 167 ASP B CA 1
ATOM 4094 C C . ASP B 1 167 ? 4.949 20.25 4.906 1 97.06 167 ASP B C 1
ATOM 4096 O O . ASP B 1 167 ? 5.648 19.453 5.539 1 97.06 167 ASP B O 1
ATOM 4100 N N . LEU B 1 168 ? 4.789 20.234 3.582 1 96.69 168 LEU B N 1
ATOM 4101 C CA . LEU B 1 168 ? 5.488 19.25 2.764 1 96.69 168 LEU B CA 1
ATOM 4102 C C . LEU B 1 168 ? 6.996 19.344 2.973 1 96.69 168 LEU B C 1
ATOM 4104 O O . LEU B 1 168 ? 7.547 20.438 3.084 1 96.69 168 LEU B O 1
ATOM 4108 N N . HIS B 1 169 ? 7.637 18.188 2.982 1 95.69 169 HIS B N 1
ATOM 4109 C CA . HIS B 1 169 ? 9.094 18.156 3.109 1 95.69 169 HIS B CA 1
ATOM 4110 C C . HIS B 1 169 ? 9.758 18.969 2.012 1 95.69 169 HIS B C 1
ATOM 4112 O O . HIS B 1 169 ? 10.758 19.656 2.262 1 95.69 169 HIS B O 1
ATOM 4118 N N . ALA B 1 170 ? 9.227 18.906 0.86 1 94.69 170 ALA B N 1
ATOM 4119 C CA . ALA B 1 170 ? 9.656 19.703 -0.29 1 94.69 170 ALA B CA 1
ATOM 4120 C C . ALA B 1 170 ? 8.461 20.234 -1.074 1 94.69 170 ALA B C 1
ATOM 4122 O O . ALA B 1 170 ? 7.637 19.453 -1.562 1 94.69 170 ALA B O 1
ATOM 4123 N N . ALA B 1 171 ? 8.438 21.5 -1.279 1 92.62 171 ALA B N 1
ATOM 4124 C CA . ALA B 1 171 ? 7.289 22.125 -1.926 1 92.62 171 ALA B CA 1
ATOM 4125 C C . ALA B 1 171 ? 7.148 21.656 -3.371 1 92.62 171 ALA B C 1
ATOM 4127 O O . ALA B 1 171 ? 6.047 21.656 -3.928 1 92.62 171 ALA B O 1
ATOM 4128 N N . GLN B 1 172 ? 8.242 21.219 -3.984 1 94.12 172 GLN B N 1
ATOM 4129 C CA . GLN B 1 172 ? 8.266 20.797 -5.379 1 94.12 172 GLN B CA 1
ATOM 4130 C C . GLN B 1 172 ? 7.363 19.578 -5.59 1 94.12 172 GLN B C 1
ATOM 4132 O O . GLN B 1 172 ? 6.938 19.312 -6.715 1 94.12 172 GLN B O 1
ATOM 4137 N N . ILE B 1 173 ? 7.062 18.875 -4.512 1 97.06 173 ILE B N 1
ATOM 4138 C CA . ILE B 1 173 ? 6.227 17.672 -4.582 1 97.06 173 ILE B CA 1
ATOM 4139 C C . ILE B 1 173 ? 4.848 18.047 -5.125 1 97.06 173 ILE B C 1
ATOM 4141 O O . ILE B 1 173 ? 4.191 17.219 -5.773 1 97.06 173 ILE B O 1
ATOM 4145 N N . GLN B 1 174 ? 4.414 19.266 -4.867 1 97.25 174 GLN B N 1
ATOM 4146 C CA . GLN B 1 174 ? 3.127 19.734 -5.367 1 97.25 174 GLN B CA 1
ATOM 4147 C C . GLN B 1 174 ? 3.037 19.594 -6.883 1 97.25 174 GLN B C 1
ATOM 4149 O O . GLN B 1 174 ? 1.95 19.391 -7.43 1 97.25 174 GLN B O 1
ATOM 4154 N N . GLY B 1 175 ? 4.109 19.641 -7.582 1 97.81 175 GLY B N 1
ATOM 4155 C CA . GLY B 1 175 ? 4.141 19.531 -9.031 1 97.81 175 GLY B CA 1
ATOM 4156 C C . GLY B 1 175 ? 3.961 18.109 -9.531 1 97.81 175 GLY B C 1
ATOM 4157 O O . GLY B 1 175 ? 3.727 17.891 -10.719 1 97.81 175 GLY B O 1
ATOM 4158 N N . PHE B 1 176 ? 4.113 17.141 -8.633 1 98.12 176 PHE B N 1
ATOM 4159 C CA . PHE B 1 176 ? 3.994 15.742 -9.031 1 98.12 176 PHE B CA 1
ATOM 4160 C C . PHE B 1 176 ? 2.543 15.383 -9.312 1 98.12 176 PHE B C 1
ATOM 4162 O O . PHE B 1 176 ? 2.266 14.484 -10.109 1 98.12 176 PHE B O 1
ATOM 4169 N N . PHE B 1 177 ? 1.603 16.031 -8.648 1 98.56 177 PHE B N 1
ATOM 4170 C CA . PHE B 1 177 ? 0.191 15.688 -8.758 1 98.56 177 PHE B CA 1
ATOM 4171 C C . PHE B 1 177 ? -0.443 16.359 -9.969 1 98.56 177 PHE B C 1
ATOM 4173 O O . PHE B 1 177 ? -0.241 17.562 -10.203 1 98.56 177 PHE B O 1
ATOM 4180 N N . LYS B 1 178 ? -1.145 15.617 -10.789 1 97.06 178 LYS B N 1
ATOM 4181 C CA . LYS B 1 178 ? -1.882 16.156 -11.93 1 97.06 178 LYS B CA 1
ATOM 4182 C C . LYS B 1 178 ? -3.223 16.734 -11.492 1 97.06 178 LYS B C 1
ATOM 4184 O O . LYS B 1 178 ? -4.281 16.203 -11.836 1 97.06 178 LYS B O 1
ATOM 4189 N N . GLY B 1 179 ? -3.299 17.859 -10.812 1 97.5 179 GLY B N 1
ATOM 4190 C CA . GLY B 1 179 ? -4.406 18.578 -10.227 1 97.5 179 GLY B CA 1
ATOM 4191 C C . GLY B 1 179 ? -3.973 19.562 -9.148 1 97.5 179 GLY B C 1
ATOM 4192 O O . GLY B 1 179 ? -2.779 19.703 -8.875 1 97.5 179 GLY B O 1
ATOM 4193 N N . PRO B 1 180 ? -4.91 20.297 -8.617 1 97.19 180 PRO B N 1
ATOM 4194 C CA . PRO B 1 180 ? -4.566 21.219 -7.531 1 97.19 180 PRO B CA 1
ATOM 4195 C C . PRO B 1 180 ? -3.996 20.5 -6.309 1 97.19 180 PRO B C 1
ATOM 4197 O O . PRO B 1 180 ? -4.516 19.469 -5.898 1 97.19 180 PRO B O 1
ATOM 4200 N N . PHE B 1 181 ? -2.943 20.953 -5.844 1 98.06 181 PHE B N 1
ATOM 4201 C CA . PHE B 1 181 ? -2.271 20.438 -4.66 1 98.06 181 PHE B CA 1
ATOM 4202 C C . PHE B 1 181 ? -1.896 21.562 -3.709 1 98.06 181 PHE B C 1
ATOM 4204 O O . PHE B 1 181 ? -0.946 22.312 -3.965 1 98.06 181 PHE B O 1
ATOM 4211 N N . ASP B 1 182 ? -2.566 21.688 -2.549 1 97.12 182 ASP B N 1
ATOM 4212 C CA . ASP B 1 182 ? -2.361 22.781 -1.6 1 97.12 182 ASP B CA 1
ATOM 4213 C C . ASP B 1 182 ? -1.485 22.328 -0.431 1 97.12 182 ASP B C 1
ATOM 4215 O O . ASP B 1 182 ? -1.765 21.312 0.207 1 97.12 182 ASP B O 1
ATOM 4219 N N . ASN B 1 183 ? -0.457 23.031 -0.211 1 97.12 183 ASN B N 1
ATOM 4220 C CA . ASN B 1 183 ? 0.415 22.828 0.941 1 97.12 183 ASN B CA 1
ATOM 4221 C C . ASN B 1 183 ? 0.166 23.875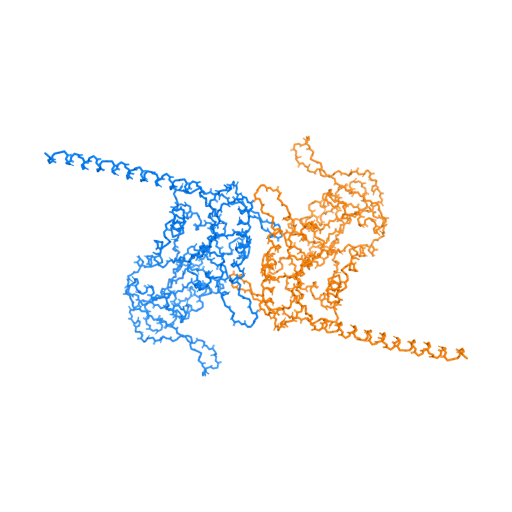 2.021 1 97.12 183 ASN B C 1
ATOM 4223 O O . ASN B 1 183 ? 0.593 25.031 1.889 1 97.12 183 ASN B O 1
ATOM 4227 N N . LEU B 1 184 ? -0.464 23.5 3.076 1 96.88 184 LEU B N 1
ATOM 4228 C CA . LEU B 1 184 ? -0.733 24.406 4.191 1 96.88 184 LEU B CA 1
ATOM 4229 C C . LEU B 1 184 ? 0.483 24.516 5.105 1 96.88 184 LEU B C 1
ATOM 4231 O O . LEU B 1 184 ? 1.465 23.781 4.93 1 96.88 184 LEU B O 1
ATOM 4235 N N . TYR B 1 185 ? 0.407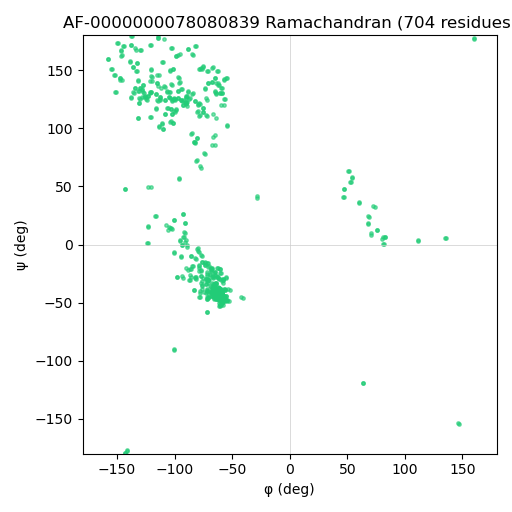 25.469 6.051 1 95.88 185 TYR B N 1
ATOM 4236 C CA . TYR B 1 185 ? 1.517 25.688 6.973 1 95.88 185 TYR B CA 1
ATOM 4237 C C . TYR B 1 185 ? 1.023 25.75 8.414 1 95.88 185 TYR B C 1
ATOM 4239 O O . TYR B 1 185 ? 0.086 26.5 8.727 1 95.88 185 TYR B O 1
ATOM 4247 N N . ALA B 1 186 ? 1.686 25.031 9.242 1 96.94 186 ALA B N 1
ATOM 4248 C CA . ALA B 1 186 ? 1.262 24.938 10.633 1 96.94 186 ALA B CA 1
ATOM 4249 C C . ALA B 1 186 ? 2.025 25.938 11.508 1 96.94 186 ALA B C 1
ATOM 4251 O O . ALA B 1 186 ? 1.836 25.984 12.727 1 96.94 186 ALA B O 1
ATOM 4252 N N . THR B 1 187 ? 2.852 26.766 10.977 1 96 187 THR B N 1
ATOM 4253 C CA . THR B 1 187 ? 3.777 27.656 11.672 1 96 187 THR B CA 1
ATOM 4254 C C . THR B 1 187 ? 3.039 28.5 12.703 1 96 187 THR B C 1
ATOM 4256 O O . THR B 1 187 ? 3.436 28.562 13.867 1 96 187 THR B O 1
ATOM 4259 N N . LYS B 1 188 ? 1.972 29.109 12.344 1 95 188 LYS B N 1
ATOM 4260 C CA . LYS B 1 188 ? 1.244 30.031 13.219 1 95 188 LYS B CA 1
ATOM 4261 C C . LYS B 1 188 ? 0.731 29.312 14.461 1 95 188 LYS B C 1
ATOM 4263 O O . LYS B 1 188 ? 0.708 29.875 15.555 1 95 188 LYS B O 1
ATOM 4268 N N . TYR B 1 189 ? 0.313 28.047 14.273 1 96.94 189 TYR B N 1
ATOM 4269 C CA . TYR B 1 189 ? -0.213 27.266 15.391 1 96.94 189 TYR B CA 1
ATOM 4270 C C . TYR B 1 189 ? 0.899 26.891 16.359 1 96.94 189 TYR B C 1
ATOM 4272 O O . TYR B 1 189 ? 0.744 27.016 17.578 1 96.94 189 TYR B O 1
ATOM 4280 N N . LEU B 1 190 ? 1.982 26.422 15.805 1 98.19 190 LEU B N 1
ATOM 4281 C CA . LEU B 1 190 ? 3.129 26.047 16.625 1 98.19 190 LEU B CA 1
ATOM 4282 C C . LEU B 1 190 ? 3.691 27.266 17.359 1 98.19 190 LEU B C 1
ATOM 4284 O O . LEU B 1 190 ? 3.949 27.203 18.562 1 98.19 190 LEU B O 1
ATOM 4288 N N . LEU B 1 191 ? 3.818 28.391 16.656 1 96.81 191 LEU B N 1
ATOM 4289 C CA . LEU B 1 191 ? 4.352 29.625 17.234 1 96.81 191 LEU B CA 1
ATOM 4290 C C . LEU B 1 191 ? 3.459 30.125 18.359 1 96.81 191 LEU B C 1
ATOM 4292 O O . LEU B 1 191 ? 3.951 30.531 19.422 1 96.81 191 LEU B O 1
ATOM 4296 N N . LYS B 1 192 ? 2.195 30.141 18.078 1 96.81 192 LYS B N 1
ATOM 4297 C CA . LYS B 1 192 ? 1.252 30.594 19.094 1 96.81 192 LYS B CA 1
ATOM 4298 C C . LYS B 1 192 ? 1.429 29.812 20.391 1 96.81 192 LYS B C 1
ATOM 4300 O O . LYS B 1 192 ? 1.509 30.422 21.469 1 96.81 192 LYS B O 1
ATOM 4305 N N . LYS B 1 193 ? 1.502 28.516 20.297 1 98.12 193 LYS B N 1
ATOM 4306 C CA . LYS B 1 193 ? 1.635 27.688 21.5 1 98.12 193 LYS B CA 1
ATOM 4307 C C . LYS B 1 193 ? 2.977 27.938 22.188 1 98.12 193 LYS B C 1
ATOM 4309 O O . LYS B 1 193 ? 3.041 28.031 23.422 1 98.12 193 LYS B O 1
ATOM 4314 N N . ILE B 1 194 ? 4.043 28 21.453 1 97.94 194 ILE B N 1
ATOM 4315 C CA . ILE B 1 194 ? 5.383 28.219 21.984 1 97.94 194 ILE B CA 1
ATOM 4316 C C . ILE B 1 194 ? 5.434 29.562 22.719 1 97.94 194 ILE B C 1
ATOM 4318 O O . ILE B 1 194 ? 5.961 29.641 23.828 1 97.94 194 ILE B O 1
ATOM 4322 N N . LEU B 1 195 ? 4.812 30.578 22.188 1 96.5 195 LEU B N 1
ATOM 4323 C CA . LEU B 1 195 ? 4.855 31.922 22.766 1 96.5 195 LEU B CA 1
ATOM 4324 C C . LEU B 1 195 ? 3.902 32.062 23.953 1 96.5 195 LEU B C 1
ATOM 4326 O O . LEU B 1 195 ? 4.012 32.969 24.75 1 96.5 195 LEU B O 1
ATOM 4330 N N . GLU B 1 196 ? 2.98 31.156 24.031 1 97.25 196 GLU B N 1
ATOM 4331 C CA . GLU B 1 196 ? 2.178 31.047 25.234 1 97.25 196 GLU B CA 1
ATOM 4332 C C . GLU B 1 196 ? 3 30.5 26.406 1 97.25 196 GLU B C 1
ATOM 4334 O O . GLU B 1 196 ? 2.779 30.859 27.562 1 97.25 196 GLU B O 1
ATOM 4339 N N . ASP B 1 197 ? 3.945 29.625 26.016 1 96.75 197 ASP B N 1
ATOM 4340 C CA . ASP B 1 197 ? 4.703 28.906 27.031 1 96.75 197 ASP B CA 1
ATOM 4341 C C . ASP B 1 197 ? 5.996 29.656 27.375 1 96.75 197 ASP B C 1
ATOM 4343 O O . ASP B 1 197 ? 6.52 29.516 28.484 1 96.75 197 ASP B O 1
ATOM 4347 N N . TYR B 1 198 ? 6.523 30.406 26.406 1 95.25 198 TYR B N 1
ATOM 4348 C CA . TYR B 1 198 ? 7.812 31.078 26.562 1 95.25 198 TYR B CA 1
ATOM 4349 C C . TYR B 1 198 ? 7.75 32.531 26.125 1 95.25 198 TYR B C 1
ATOM 4351 O O . TYR B 1 198 ? 7.051 32.844 25.156 1 95.25 198 TYR B O 1
ATOM 4359 N N . PRO B 1 199 ? 8.602 33.375 26.797 1 92.31 199 PRO B N 1
ATOM 4360 C CA . PRO B 1 199 ? 8.812 34.719 26.219 1 92.31 199 PRO B CA 1
ATOM 4361 C C . PRO B 1 199 ? 9.562 34.656 24.891 1 92.31 199 PRO B C 1
ATOM 4363 O O . PRO B 1 199 ? 10.367 33.75 24.672 1 92.31 199 PRO B O 1
ATOM 4366 N N . ASN B 1 200 ? 9.312 35.625 24.062 1 89.44 200 ASN B N 1
ATOM 4367 C CA . ASN B 1 200 ? 9.906 35.688 22.734 1 89.44 200 ASN B CA 1
ATOM 4368 C C . ASN B 1 200 ? 11.359 36.156 22.797 1 89.44 200 ASN B C 1
ATOM 4370 O O . ASN B 1 200 ? 11.688 37.219 22.281 1 89.44 200 ASN B O 1
ATOM 4374 N N . ASP B 1 201 ? 12.227 35.469 23.344 1 89.94 201 ASP B N 1
ATOM 4375 C CA . ASP B 1 201 ? 13.664 35.719 23.391 1 89.94 201 ASP B CA 1
ATOM 4376 C C . ASP B 1 201 ? 14.453 34.562 22.766 1 89.94 201 ASP B C 1
ATOM 4378 O O . ASP B 1 201 ? 15.398 34.062 23.375 1 89.94 201 ASP B O 1
ATOM 4382 N N . PHE B 1 202 ? 14.016 34.188 21.562 1 94.19 202 PHE B N 1
ATOM 4383 C CA . PHE B 1 202 ? 14.586 33.031 20.906 1 94.19 202 PHE B CA 1
ATOM 4384 C C . PHE B 1 202 ? 15.547 33.438 19.797 1 94.19 202 PHE B C 1
ATOM 4386 O O . PHE B 1 202 ? 15.422 34.531 19.25 1 94.19 202 PHE B O 1
ATOM 4393 N N . VAL B 1 203 ? 16.484 32.625 19.594 1 94.38 203 VAL B N 1
ATOM 4394 C CA . VAL B 1 203 ? 17.156 32.562 18.297 1 94.38 203 VAL B CA 1
ATOM 4395 C C . VAL B 1 203 ? 16.656 31.328 17.547 1 94.38 203 VAL B C 1
ATOM 4397 O O . VAL B 1 203 ? 16.688 30.203 18.062 1 94.38 203 VAL B O 1
ATOM 4400 N N . VAL B 1 204 ? 16.172 31.547 16.312 1 95.81 204 VAL B N 1
ATOM 4401 C CA . VAL B 1 204 ? 15.617 30.453 15.523 1 95.81 204 VAL B CA 1
ATOM 4402 C C . VAL B 1 204 ? 16.734 29.781 14.719 1 95.81 204 VAL B C 1
ATOM 4404 O O . VAL B 1 204 ? 17.547 30.469 14.078 1 95.81 204 VAL B O 1
ATOM 4407 N N . ILE B 1 205 ? 16.766 28.469 14.812 1 95.62 205 ILE B N 1
ATOM 4408 C CA . ILE B 1 205 ? 17.875 27.734 14.211 1 95.62 205 ILE B CA 1
ATOM 4409 C C . ILE B 1 205 ? 17.344 26.625 13.305 1 95.62 205 ILE B C 1
ATOM 4411 O O . ILE B 1 205 ? 16.391 25.922 13.672 1 95.62 205 ILE B O 1
ATOM 4415 N N . SER B 1 206 ? 17.891 26.531 12.141 1 95.38 206 SER B N 1
ATOM 4416 C CA . SER B 1 206 ? 17.688 25.344 11.305 1 95.38 206 SER B CA 1
ATOM 4417 C C . SER B 1 206 ? 18.812 24.328 11.516 1 95.38 206 SER B C 1
ATOM 4419 O O . SER B 1 206 ? 19.984 24.688 11.555 1 95.38 206 SER B O 1
ATOM 4421 N N . PRO B 1 207 ? 18.406 23.062 11.672 1 92.5 207 PRO B N 1
ATOM 4422 C CA . PRO B 1 207 ? 19.453 22.062 11.898 1 92.5 207 PRO B CA 1
ATOM 4423 C C . PRO B 1 207 ? 20.328 21.844 10.672 1 92.5 207 PRO B C 1
ATOM 4425 O O . PRO B 1 207 ? 21.438 21.297 10.789 1 92.5 207 PRO B O 1
ATOM 4428 N N . ASP B 1 208 ? 19.781 22.188 9.469 1 86.44 208 ASP B N 1
ATOM 4429 C CA . ASP B 1 208 ? 20.578 22.047 8.25 1 86.44 208 ASP B CA 1
ATOM 4430 C C . ASP B 1 208 ? 20.266 23.172 7.262 1 86.44 208 ASP B C 1
ATOM 4432 O O . ASP B 1 208 ? 19.391 24 7.516 1 86.44 208 ASP B O 1
ATOM 4436 N N . ALA B 1 209 ? 21.062 23.25 6.211 1 84.62 209 ALA B N 1
ATOM 4437 C CA . ALA B 1 209 ? 20.969 24.344 5.238 1 84.62 209 ALA B CA 1
ATOM 4438 C C . ALA B 1 209 ? 19.656 24.25 4.457 1 84.62 209 ALA B C 1
ATOM 4440 O O . ALA B 1 209 ? 19.156 25.266 3.967 1 84.62 209 ALA B O 1
ATOM 4441 N N . GLY B 1 210 ? 19.047 23.141 4.398 1 84.62 210 GLY B N 1
ATOM 4442 C CA . GLY B 1 210 ? 17.844 22.938 3.607 1 84.62 210 GLY B CA 1
ATOM 4443 C C . GLY B 1 210 ? 16.609 23.578 4.215 1 84.62 210 GLY B C 1
ATOM 4444 O O . GLY B 1 210 ? 15.633 23.828 3.52 1 84.62 210 GLY B O 1
ATOM 4445 N N . GLY B 1 211 ? 16.672 23.953 5.488 1 90.19 211 GLY B N 1
ATOM 4446 C CA . GLY B 1 211 ? 15.516 24.484 6.188 1 90.19 211 GLY B CA 1
ATOM 4447 C C . GLY B 1 211 ? 15.57 25.984 6.367 1 90.19 211 GLY B C 1
ATOM 4448 O O . GLY B 1 211 ? 14.789 26.562 7.129 1 90.19 211 GLY B O 1
ATOM 4449 N N . ILE B 1 212 ? 16.438 26.641 5.66 1 89.19 212 ILE B N 1
ATOM 4450 C CA . ILE B 1 212 ? 16.688 28.062 5.871 1 89.19 212 ILE B CA 1
ATOM 4451 C C . ILE B 1 212 ? 15.43 28.859 5.551 1 89.19 212 ILE B C 1
ATOM 4453 O O . ILE B 1 212 ? 15.039 29.75 6.309 1 89.19 212 ILE B O 1
ATOM 4457 N N . LYS B 1 213 ? 14.805 28.562 4.434 1 89.38 213 LYS B N 1
ATOM 4458 C CA . LYS B 1 213 ? 13.602 29.297 4.055 1 89.38 213 LYS B CA 1
ATOM 4459 C C . LYS B 1 213 ? 12.516 29.156 5.117 1 89.38 213 LYS B C 1
ATOM 4461 O O . LYS B 1 213 ? 11.82 30.141 5.434 1 89.38 213 LYS B O 1
ATOM 4466 N N . ARG B 1 214 ? 12.383 28.031 5.648 1 91.94 214 ARG B N 1
ATOM 4467 C CA . ARG B 1 214 ? 11.398 27.766 6.691 1 91.94 214 ARG B CA 1
ATOM 4468 C C . ARG B 1 214 ? 11.656 28.625 7.926 1 91.94 214 ARG B C 1
ATOM 4470 O O . ARG B 1 214 ? 10.742 29.25 8.453 1 91.94 214 ARG B O 1
ATOM 4477 N N . ILE B 1 215 ? 12.883 28.719 8.367 1 93.56 215 ILE B N 1
ATOM 4478 C CA . ILE B 1 215 ? 13.164 29.406 9.617 1 93.56 215 ILE B CA 1
ATOM 4479 C C . ILE B 1 215 ? 13.117 30.922 9.406 1 93.56 215 ILE B C 1
ATOM 4481 O O . ILE B 1 215 ? 12.875 31.672 10.344 1 93.56 215 ILE B O 1
ATOM 4485 N N . GLN B 1 216 ? 13.398 31.312 8.188 1 92.56 216 GLN B N 1
ATOM 4486 C CA . GLN B 1 216 ? 13.242 32.75 7.883 1 92.56 216 GLN B CA 1
ATOM 4487 C C . GLN B 1 216 ? 11.805 33.188 8.109 1 92.56 216 GLN B C 1
ATOM 4489 O O . GLN B 1 216 ? 11.562 34.281 8.648 1 92.56 216 GLN B O 1
ATOM 4494 N N . ASP B 1 217 ? 10.93 32.375 7.715 1 91.88 217 ASP B N 1
ATOM 4495 C CA . ASP B 1 217 ? 9.516 32.688 7.934 1 91.88 217 ASP B CA 1
ATOM 4496 C C . ASP B 1 217 ? 9.195 32.75 9.422 1 91.88 217 ASP B C 1
ATOM 4498 O O . ASP B 1 217 ? 8.5 33.656 9.875 1 91.88 217 ASP B O 1
ATOM 4502 N N . TRP B 1 218 ? 9.711 31.828 10.141 1 95.31 218 TRP B N 1
ATOM 4503 C CA . TRP B 1 218 ? 9.523 31.812 11.586 1 95.31 218 TRP B CA 1
ATOM 4504 C C . TRP B 1 218 ? 10.102 33.062 12.227 1 95.31 218 TRP B C 1
ATOM 4506 O O . TRP B 1 218 ? 9.422 33.75 13.016 1 95.31 218 TRP B O 1
ATOM 4516 N N . ALA B 1 219 ? 11.328 33.344 11.883 1 93.62 219 ALA B N 1
ATOM 4517 C CA . ALA B 1 219 ? 12.039 34.5 12.453 1 93.62 219 ALA B CA 1
ATOM 4518 C C . ALA B 1 219 ? 11.32 35.812 12.141 1 93.62 219 ALA B C 1
ATOM 4520 O O . ALA B 1 219 ? 11.258 36.688 12.984 1 93.62 219 ALA B O 1
ATOM 4521 N N . SER B 1 220 ? 10.836 35.844 10.977 1 94 220 SER B N 1
ATOM 4522 C CA . SER B 1 220 ? 10.109 37.062 10.562 1 94 220 SER B CA 1
ATOM 4523 C C . SER B 1 220 ? 8.852 37.25 11.406 1 94 220 SER B C 1
ATOM 4525 O O . SER B 1 220 ? 8.57 38.344 11.852 1 94 220 SER B O 1
ATOM 4527 N N . GLN B 1 221 ? 8.164 36.25 11.672 1 92.5 221 GLN B N 1
ATOM 4528 C CA . GLN B 1 221 ? 6.941 36.312 12.453 1 92.5 221 GLN B CA 1
ATOM 4529 C C . GLN B 1 221 ? 7.246 36.625 13.922 1 92.5 221 GLN B C 1
ATOM 4531 O O . GLN B 1 221 ? 6.449 37.281 14.602 1 92.5 221 GLN B O 1
ATOM 4536 N N . MET B 1 222 ? 8.383 36.188 14.336 1 94.56 222 MET B N 1
ATOM 4537 C CA . MET B 1 222 ? 8.766 36.344 15.734 1 94.56 222 MET B CA 1
ATOM 4538 C C . MET B 1 222 ? 9.602 37.625 15.93 1 94.56 222 MET B C 1
ATOM 4540 O O . MET B 1 222 ? 9.875 38 17.062 1 94.56 222 MET B O 1
ATOM 4544 N N . ASP B 1 223 ? 9.977 38.188 14.891 1 93 223 ASP B N 1
ATOM 4545 C CA . ASP B 1 223 ? 10.883 39.312 14.938 1 93 223 ASP B CA 1
ATOM 4546 C C . ASP B 1 223 ? 12.141 38.969 15.742 1 93 223 ASP B C 1
ATOM 4548 O O . ASP B 1 223 ? 12.477 39.688 16.688 1 93 223 ASP B O 1
ATOM 4552 N N . CYS B 1 224 ? 12.781 37.906 15.367 1 91.25 224 CYS B N 1
ATOM 4553 C CA . CYS B 1 224 ? 13.984 37.469 16.062 1 91.25 224 CYS B CA 1
ATOM 4554 C C . CYS B 1 224 ? 15.078 37.094 15.07 1 91.25 224 CYS B C 1
ATOM 4556 O O . CYS B 1 224 ? 14.844 37.094 13.859 1 91.25 224 CYS B O 1
ATOM 4558 N N . THR B 1 225 ? 16.297 36.906 15.617 1 91 225 THR B N 1
ATOM 4559 C CA . THR B 1 225 ? 17.438 36.5 14.797 1 91 225 THR B CA 1
ATOM 4560 C C . THR B 1 225 ? 17.359 35.031 14.484 1 91 225 THR B C 1
ATOM 4562 O O . THR B 1 225 ? 16.734 34.25 15.219 1 91 225 THR B O 1
ATOM 4565 N N . TYR B 1 226 ? 17.953 34.688 13.312 1 91.94 226 TYR B N 1
ATOM 4566 C CA . TYR B 1 226 ? 17.984 33.25 12.945 1 91.94 226 TYR B CA 1
ATOM 4567 C C . TYR B 1 226 ? 19.359 32.875 12.406 1 91.94 226 TYR B C 1
ATOM 4569 O O . TYR B 1 226 ? 20.141 33.75 12 1 91.94 226 TYR B O 1
ATOM 4577 N N . THR B 1 227 ? 19.703 31.641 12.562 1 91.25 227 THR B N 1
ATOM 4578 C CA . THR B 1 227 ? 20.906 31.062 11.984 1 91.25 227 THR B CA 1
ATOM 4579 C C . THR B 1 227 ? 20.703 29.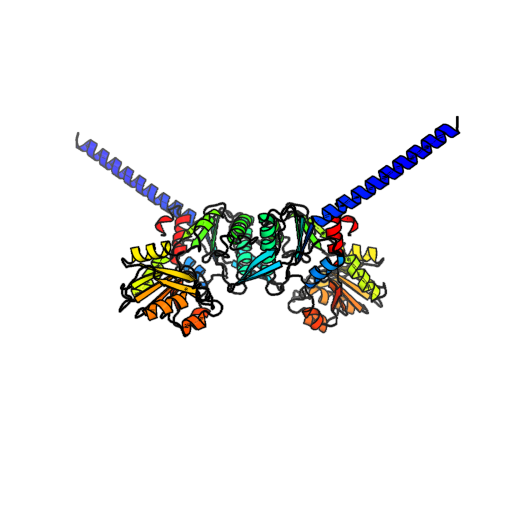578 11.672 1 91.25 227 THR B C 1
ATOM 4581 O O . THR B 1 227 ? 19.578 29.062 11.781 1 91.25 227 THR B O 1
ATOM 4584 N N . PHE B 1 228 ? 21.688 28.969 11.008 1 90.5 228 PHE B N 1
ATOM 4585 C CA . PHE B 1 228 ? 21.578 27.562 10.688 1 90.5 228 PHE B CA 1
ATOM 4586 C C . PHE B 1 228 ? 22.906 26.844 10.898 1 90.5 228 PHE B C 1
ATOM 4588 O O . PHE B 1 228 ? 23.953 27.5 10.992 1 90.5 228 PHE B O 1
ATOM 4595 N N . LEU B 1 229 ? 22.75 25.594 11.086 1 87.69 229 LEU B N 1
ATOM 4596 C CA . LEU B 1 229 ? 23.938 24.75 11.258 1 87.69 229 LEU B CA 1
ATOM 4597 C C . LEU B 1 229 ? 24.328 24.094 9.938 1 87.69 229 LEU B C 1
ATOM 4599 O O . LEU B 1 229 ? 23.484 23.906 9.062 1 87.69 229 LEU B O 1
ATOM 4603 N N . THR B 1 230 ? 25.578 23.953 9.672 1 80.38 230 THR B N 1
ATOM 4604 C CA . THR B 1 230 ? 26.078 23.234 8.5 1 80.38 230 THR B CA 1
ATOM 4605 C C . THR B 1 230 ? 26.781 21.953 8.906 1 80.38 230 THR B C 1
ATOM 4607 O O . THR B 1 230 ? 27.359 21.875 10 1 80.38 230 THR B O 1
ATOM 4610 N N . LYS B 1 231 ? 26.438 20.875 8.148 1 65.81 231 LYS B N 1
ATOM 4611 C CA . LYS B 1 231 ? 27.141 19.609 8.383 1 65.81 231 LYS B CA 1
ATOM 4612 C C . LYS B 1 231 ? 28.484 19.594 7.684 1 65.81 231 LYS B C 1
ATOM 4614 O O . LYS B 1 231 ? 28.594 19.938 6.504 1 65.81 231 LYS B O 1
ATOM 4619 N N . SER B 1 232 ? 29.609 20 8.32 1 59.69 232 SER B N 1
ATOM 4620 C CA . SER B 1 232 ? 30.922 19.891 7.676 1 59.69 232 SER B CA 1
ATOM 4621 C C . SER B 1 232 ? 31.562 18.547 7.977 1 59.69 232 SER B C 1
ATOM 4623 O O . SER B 1 232 ? 31.453 18.016 9.086 1 59.69 232 SER B O 1
ATOM 4625 N N . ARG B 1 233 ? 31.812 17.797 6.93 1 49.12 233 ARG B N 1
ATOM 4626 C CA . ARG B 1 233 ? 32.594 16.578 7.117 1 49.12 233 ARG B CA 1
ATOM 4627 C C . ARG B 1 233 ? 34 16.891 7.574 1 49.12 233 ARG B C 1
ATOM 4629 O O . ARG B 1 233 ? 34.656 17.781 7.023 1 49.12 233 ARG B O 1
ATOM 4636 N N . ASP B 1 234 ? 34.219 16.578 8.773 1 44.84 234 ASP B N 1
ATOM 4637 C CA . ASP B 1 234 ? 35.625 16.734 9.133 1 44.84 234 ASP B CA 1
ATOM 4638 C C . ASP B 1 234 ? 36.5 15.758 8.352 1 44.84 234 ASP B C 1
ATOM 4640 O O . ASP B 1 234 ? 36.469 14.547 8.586 1 44.84 234 ASP B O 1
ATOM 4644 N N . HIS B 1 235 ? 37 16.188 7.297 1 46.78 235 HIS B N 1
ATOM 4645 C CA . HIS B 1 235 ? 37.938 15.375 6.512 1 46.78 235 HIS B CA 1
ATOM 4646 C C . HIS B 1 235 ? 39.156 14.984 7.328 1 46.78 235 HIS B C 1
ATOM 4648 O O . HIS B 1 235 ? 39.938 14.109 6.922 1 46.78 235 HIS B O 1
ATOM 4654 N N . ASN B 1 236 ? 39.5 15.711 8.125 1 48 236 ASN B N 1
ATOM 4655 C CA . ASN B 1 236 ? 40.75 15.398 8.844 1 48 236 ASN B CA 1
ATOM 4656 C C . ASN B 1 236 ? 40.531 14.289 9.859 1 48 236 ASN B C 1
ATOM 4658 O O . ASN B 1 236 ? 41.5 13.789 10.461 1 48 236 ASN B O 1
ATOM 4662 N N . SER B 1 237 ? 39.406 14.188 10.336 1 39.47 237 SER B N 1
ATOM 4663 C CA . SER B 1 237 ? 39.25 13.18 11.383 1 39.47 237 SER B CA 1
ATOM 4664 C C . SER B 1 237 ? 38.75 11.859 10.805 1 39.47 237 SER B C 1
ATOM 4666 O O . SER B 1 237 ? 38 11.844 9.844 1 39.47 237 SER B O 1
ATOM 4668 N N . VAL B 1 238 ? 39.531 10.828 11.078 1 44.97 238 VAL B N 1
ATOM 4669 C CA . VAL B 1 238 ? 39.312 9.438 10.719 1 44.97 238 VAL B CA 1
ATOM 4670 C C . VAL B 1 238 ? 37.844 9.094 10.914 1 44.97 238 VAL B C 1
ATOM 4672 O O . VAL B 1 238 ? 37.312 8.211 10.242 1 44.97 238 VAL B O 1
ATOM 4675 N N . SER B 1 239 ? 37.312 9.508 12.055 1 38.19 239 SER B N 1
ATOM 4676 C CA . SER B 1 239 ? 35.938 9.172 12.367 1 38.19 239 SER B CA 1
ATOM 4677 C C . SER B 1 239 ? 34.969 10.133 11.688 1 38.19 239 SER B C 1
ATOM 4679 O O . SER B 1 239 ? 35.125 11.352 11.773 1 38.19 239 SER B O 1
ATOM 4681 N N . LYS B 1 240 ? 34.531 9.945 10.539 1 44.62 240 LYS B N 1
ATOM 4682 C CA . LYS B 1 240 ? 33.531 10.578 9.695 1 44.62 240 LYS B CA 1
ATOM 4683 C C . LYS B 1 240 ? 32.438 11.227 10.539 1 44.62 240 LYS B C 1
ATOM 4685 O O . LYS B 1 240 ? 31.312 10.742 10.562 1 44.62 240 LYS B O 1
ATOM 4690 N N . ILE B 1 241 ? 32.906 11.891 11.727 1 42.22 241 ILE B N 1
ATOM 4691 C CA . ILE B 1 241 ? 31.859 12.492 12.555 1 42.22 241 ILE B CA 1
ATOM 4692 C C . ILE B 1 241 ? 31.297 13.734 11.867 1 42.22 241 ILE B C 1
ATOM 4694 O O . ILE B 1 241 ? 32.062 14.594 11.406 1 42.22 241 ILE B O 1
ATOM 4698 N N . MET B 1 242 ? 30.109 13.781 11.391 1 45.03 242 MET B N 1
ATOM 4699 C CA . MET B 1 242 ? 29.375 14.938 10.891 1 45.03 242 MET B CA 1
ATOM 4700 C C . MET B 1 242 ? 29.328 16.047 11.938 1 45.03 242 MET B C 1
ATOM 4702 O O . MET B 1 242 ? 28.969 15.812 13.094 1 45.03 242 MET B O 1
ATOM 4706 N N . LYS B 1 243 ? 30.219 17.125 11.727 1 49.97 243 LYS B N 1
ATOM 4707 C CA . LYS B 1 243 ? 30.203 18.281 12.617 1 49.97 243 LYS B CA 1
ATOM 4708 C C . LYS B 1 243 ? 29.234 19.344 12.117 1 49.97 243 LYS B C 1
ATOM 4710 O O . LYS B 1 243 ? 29.203 19.656 10.922 1 49.97 243 LYS B O 1
ATOM 4715 N N . HIS B 1 244 ? 28.234 19.766 12.891 1 53.91 244 HIS B N 1
ATOM 4716 C CA . HIS B 1 244 ? 27.359 20.906 12.648 1 53.91 244 HIS B CA 1
ATOM 4717 C C . HIS B 1 244 ? 28.031 22.203 13.047 1 53.91 244 HIS B C 1
ATOM 4719 O O . HIS B 1 244 ? 28.672 22.281 14.109 1 53.91 244 HIS B O 1
ATOM 4725 N N . ASP B 1 245 ? 28.328 23.109 12.039 1 58.06 245 ASP B N 1
ATOM 4726 C CA . ASP B 1 245 ? 28.922 24.406 12.359 1 58.06 245 ASP B CA 1
ATOM 4727 C C . ASP B 1 245 ? 27.906 25.531 12.164 1 58.06 245 ASP B C 1
ATOM 4729 O O . ASP B 1 245 ? 27.062 25.469 11.273 1 58.06 245 ASP B O 1
ATOM 4733 N N . LEU B 1 246 ? 27.891 26.438 13.148 1 68 246 LEU B N 1
ATOM 4734 C CA . LEU B 1 246 ? 27.062 27.641 13.039 1 68 246 LEU B CA 1
ATOM 4735 C C . LEU B 1 246 ? 27.641 28.609 12.008 1 68 246 LEU B C 1
ATOM 4737 O O . LEU B 1 246 ? 28.828 28.906 12.039 1 68 246 LEU B O 1
ATOM 4741 N N . VAL B 1 247 ? 26.875 28.969 11.07 1 60.53 247 VAL B N 1
ATOM 4742 C CA . VAL B 1 247 ? 27.359 29.859 10.023 1 60.53 247 VAL B CA 1
ATOM 4743 C C . VAL B 1 247 ? 27.578 31.266 10.586 1 60.53 247 VAL B C 1
ATOM 4745 O O . VAL B 1 247 ? 28.578 31.922 10.289 1 60.53 247 VAL B O 1
ATOM 4748 N N . HIS B 1 248 ? 26.641 31.703 11.336 1 65.81 248 HIS B N 1
ATOM 4749 C CA . HIS B 1 248 ? 26.844 33 11.953 1 65.81 248 HIS B CA 1
ATOM 4750 C C . HIS B 1 248 ? 27.188 32.875 13.43 1 65.81 248 HIS B C 1
ATOM 4752 O O . HIS B 1 248 ? 26.578 32.062 14.148 1 65.81 248 HIS B O 1
ATOM 4758 N N . GLN B 1 249 ? 28.25 33.5 13.688 1 67.25 249 GLN B N 1
ATOM 4759 C CA . GLN B 1 249 ? 28.688 33.5 15.086 1 67.25 249 GLN B CA 1
ATOM 4760 C C . GLN B 1 249 ? 27.688 34.25 15.977 1 67.25 249 GLN B C 1
ATOM 4762 O O . GLN B 1 249 ? 27.641 35.469 15.953 1 67.25 249 GLN B O 1
ATOM 4767 N N . ILE B 1 250 ? 26.734 33.5 16.359 1 75.38 250 ILE B N 1
ATOM 4768 C CA . ILE B 1 250 ? 25.797 34.062 17.328 1 75.38 250 ILE B CA 1
ATOM 4769 C C . ILE B 1 250 ? 26.172 33.625 18.734 1 75.38 250 ILE B C 1
ATOM 4771 O O . ILE B 1 250 ? 26.531 32.469 18.938 1 75.38 250 ILE B O 1
ATOM 4775 N N . ASP B 1 251 ? 26.328 34.594 19.625 1 76.44 251 ASP B N 1
ATOM 4776 C CA . ASP B 1 251 ? 26.484 34.281 21.047 1 76.44 251 ASP B CA 1
ATOM 4777 C C . ASP B 1 251 ? 25.141 33.875 21.672 1 76.44 251 ASP B C 1
ATOM 4779 O O . ASP B 1 251 ? 24.219 34.719 21.75 1 76.44 251 ASP B O 1
ATOM 4783 N N . PHE B 1 252 ? 25.047 32.625 22.078 1 84.94 252 PHE B N 1
ATOM 4784 C CA . PHE B 1 252 ? 23.797 32.094 22.609 1 84.94 252 PHE B CA 1
ATOM 4785 C C . PHE B 1 252 ? 23.719 32.281 24.109 1 84.94 252 PHE B C 1
ATOM 4787 O O . PHE B 1 252 ? 22.75 31.859 24.75 1 84.94 252 PHE B O 1
ATOM 4794 N N . THR B 1 253 ? 24.766 32.969 24.656 1 83.25 253 THR B N 1
ATOM 4795 C CA . THR B 1 253 ? 24.781 33.125 26.109 1 83.25 253 THR B CA 1
ATOM 4796 C C . THR B 1 253 ? 23.531 33.875 26.578 1 83.25 253 THR B C 1
ATOM 4798 O O . THR B 1 253 ? 23.25 34.969 26.125 1 83.25 253 THR B O 1
ATOM 4801 N N . GLY B 1 254 ? 22.781 33.188 27.406 1 84.31 254 GLY B N 1
ATOM 4802 C CA . GLY B 1 254 ? 21.594 33.781 28 1 84.31 254 GLY B CA 1
ATOM 4803 C C . GLY B 1 254 ? 20.391 33.75 27.078 1 84.31 254 GLY B C 1
ATOM 4804 O O . GLY B 1 254 ? 19.328 34.281 27.422 1 84.31 254 GLY B O 1
ATOM 4805 N N . LYS B 1 255 ? 20.547 33.094 25.969 1 89.06 255 LYS B N 1
ATOM 4806 C CA . LYS B 1 255 ? 19.453 33.094 25 1 89.06 255 LYS B CA 1
ATOM 4807 C C . LYS B 1 255 ? 18.828 31.688 24.906 1 89.06 255 LYS B C 1
ATOM 4809 O O . LYS B 1 255 ? 19.453 30.703 25.297 1 89.06 255 LYS B O 1
ATOM 4814 N N . LYS B 1 256 ? 17.594 31.656 24.453 1 95.38 256 LYS B N 1
ATOM 4815 C CA . LYS B 1 256 ? 16.922 30.406 24.109 1 95.38 256 LYS B CA 1
ATOM 4816 C C . LYS B 1 256 ? 17.031 30.109 22.625 1 95.38 256 LYS B C 1
ATOM 4818 O O . LYS B 1 256 ? 16.984 31.016 21.797 1 95.38 256 LYS B O 1
ATOM 4823 N N . ALA B 1 257 ? 17.266 28.844 22.375 1 95.81 257 ALA B N 1
ATOM 4824 C CA . ALA B 1 257 ? 17.344 28.406 20.984 1 95.81 257 ALA B CA 1
ATOM 4825 C C . ALA B 1 257 ? 16.078 27.656 20.562 1 95.81 257 ALA B C 1
ATOM 4827 O O . ALA B 1 257 ? 15.586 26.812 21.328 1 95.81 257 ALA B O 1
ATOM 4828 N N . LEU B 1 258 ? 15.539 28.031 19.453 1 97.5 258 LEU B N 1
ATOM 4829 C CA . LEU B 1 258 ? 14.398 27.344 18.875 1 97.5 258 LEU B CA 1
ATOM 4830 C C . LEU B 1 258 ? 14.797 26.609 17.594 1 97.5 258 LEU B C 1
ATOM 4832 O O . LEU B 1 258 ? 14.977 27.25 16.547 1 97.5 258 LEU B O 1
ATOM 4836 N N . LEU B 1 259 ? 14.922 25.297 17.703 1 96.88 259 LEU B N 1
ATOM 4837 C CA . LEU B 1 259 ? 15.219 24.438 16.562 1 96.88 259 LEU B CA 1
ATOM 4838 C C . LEU B 1 259 ? 13.945 24.109 15.781 1 96.88 259 LEU B C 1
ATOM 4840 O O . LEU B 1 259 ? 13 23.547 16.344 1 96.88 259 LEU B O 1
ATOM 4844 N N . VAL B 1 260 ? 13.953 24.438 14.461 1 97.62 260 VAL B N 1
ATOM 4845 C CA . VAL B 1 260 ? 12.734 24.234 13.688 1 97.62 260 VAL B CA 1
ATOM 4846 C C . VAL B 1 260 ? 13.016 23.297 12.516 1 97.62 260 VAL B C 1
ATOM 4848 O O . VAL B 1 260 ? 13.992 23.469 11.789 1 97.62 260 VAL B O 1
ATOM 4851 N N . ASP B 1 261 ? 12.18 22.281 12.344 1 96.88 261 ASP B N 1
ATOM 4852 C CA . ASP B 1 261 ? 12.219 21.344 11.227 1 96.88 261 ASP B CA 1
ATOM 4853 C C . ASP B 1 261 ? 10.82 20.891 10.836 1 96.88 261 ASP B C 1
ATOM 4855 O O . ASP B 1 261 ? 9.852 21.156 11.555 1 96.88 261 ASP B O 1
ATOM 4859 N N . ASP B 1 262 ? 10.672 20.344 9.672 1 96.81 262 ASP B N 1
ATOM 4860 C CA . ASP B 1 262 ? 9.359 19.844 9.266 1 96.81 262 ASP B CA 1
ATOM 4861 C C . ASP B 1 262 ? 9.055 18.5 9.914 1 96.81 262 ASP B C 1
ATOM 4863 O O . ASP B 1 262 ? 7.93 18.266 10.359 1 96.81 262 ASP B O 1
ATOM 4867 N N . ILE B 1 263 ? 10.055 17.609 9.977 1 97.5 263 ILE B N 1
ATOM 4868 C CA . ILE B 1 263 ? 9.828 16.234 10.43 1 97.5 263 ILE B CA 1
ATOM 4869 C C . ILE B 1 263 ? 10.805 15.898 11.555 1 97.5 263 ILE B C 1
ATOM 4871 O O . ILE B 1 263 ? 11.992 16.219 11.477 1 97.5 263 ILE B O 1
ATOM 4875 N N . GLY B 1 264 ? 10.305 15.445 12.656 1 97.25 264 GLY B N 1
ATOM 4876 C CA . GLY B 1 264 ? 11.102 14.781 13.68 1 97.25 264 GLY B CA 1
ATOM 4877 C C . GLY B 1 264 ? 10.977 13.273 13.648 1 97.25 264 GLY B C 1
ATOM 4878 O O . GLY B 1 264 ? 9.969 12.727 14.102 1 97.25 264 GLY B O 1
ATOM 4879 N N . ASP B 1 265 ? 11.992 12.633 13.148 1 96.12 265 ASP B N 1
ATOM 4880 C CA . ASP B 1 265 ? 11.953 11.18 13 1 96.12 265 ASP B CA 1
ATOM 4881 C C . ASP B 1 265 ? 12.719 10.492 14.133 1 96.12 265 ASP B C 1
ATOM 4883 O O . ASP B 1 265 ? 12.195 10.367 15.25 1 96.12 265 ASP B O 1
ATOM 4887 N N . THR B 1 266 ? 14.008 10.219 14.016 1 94.44 266 THR B N 1
ATOM 4888 C CA . THR B 1 266 ? 14.789 9.617 15.094 1 94.44 266 THR B CA 1
ATOM 4889 C C . THR B 1 266 ? 15.289 10.688 16.062 1 94.44 266 THR B C 1
ATOM 4891 O O . THR B 1 266 ? 15.75 10.367 17.156 1 94.44 266 THR B O 1
ATOM 4894 N N . LEU B 1 267 ? 15.281 11.883 15.586 1 95 267 LEU B N 1
ATOM 4895 C CA . LEU B 1 267 ? 15.68 13.07 16.328 1 95 267 LEU B CA 1
ATOM 4896 C C . LEU B 1 267 ? 17.203 13.156 16.453 1 95 267 LEU B C 1
ATOM 4898 O O . LEU B 1 267 ? 17.719 13.977 17.203 1 95 267 LEU B O 1
ATOM 4902 N N . GLY B 1 268 ? 17.891 12.359 15.703 1 92.12 268 GLY B N 1
ATOM 4903 C CA . GLY B 1 268 ? 19.344 12.391 15.734 1 92.12 268 GLY B CA 1
ATOM 4904 C C . GLY B 1 268 ? 19.922 13.75 15.367 1 92.12 268 GLY B C 1
ATOM 4905 O O . GLY B 1 268 ? 20.75 14.297 16.094 1 92.12 268 GLY B O 1
ATOM 4906 N N . THR B 1 269 ? 19.469 14.305 14.266 1 91.12 269 THR B N 1
ATOM 4907 C CA . THR B 1 269 ? 19.938 15.594 13.781 1 91.12 269 THR B CA 1
ATOM 4908 C C . THR B 1 269 ? 19.578 16.703 14.766 1 91.12 269 THR B C 1
ATOM 4910 O O . THR B 1 269 ? 20.406 17.547 15.102 1 91.12 269 THR B O 1
ATOM 4913 N N . LEU B 1 270 ? 18.406 16.656 15.258 1 94.5 270 LEU B N 1
ATOM 4914 C CA . LEU B 1 270 ? 17.953 17.672 16.203 1 94.5 270 LEU B CA 1
ATOM 4915 C C . LEU B 1 270 ? 18.75 17.594 17.5 1 94.5 270 LEU B C 1
ATOM 4917 O O . LEU B 1 270 ? 19.109 18.625 18.078 1 94.5 270 LEU B O 1
ATOM 4921 N N . ASN B 1 271 ? 18.984 16.422 17.891 1 93.88 271 ASN B N 1
ATOM 4922 C CA . ASN B 1 271 ? 19.75 16.234 19.125 1 93.88 271 ASN B CA 1
ATOM 4923 C C . ASN B 1 271 ? 21.188 16.734 18.969 1 93.88 271 ASN B C 1
ATOM 4925 O O . ASN B 1 271 ? 21.719 17.359 19.875 1 93.88 271 ASN B O 1
ATOM 4929 N N . SER B 1 272 ? 21.781 16.375 17.922 1 92.06 272 SER B N 1
ATOM 4930 C CA . SER B 1 272 ? 23.141 16.844 17.656 1 92.06 272 SER B CA 1
ATOM 4931 C C . SER B 1 272 ? 23.203 18.359 17.609 1 92.06 272 SER B C 1
ATOM 4933 O O . SER B 1 272 ? 24.125 18.969 18.141 1 92.06 272 SER B O 1
ATOM 4935 N N . ALA B 1 273 ? 22.234 18.906 16.984 1 92.75 273 ALA B N 1
ATOM 4936 C CA . ALA B 1 273 ? 22.156 20.359 16.938 1 92.75 273 ALA B CA 1
ATOM 4937 C C . ALA B 1 273 ? 21.969 20.953 18.328 1 92.75 273 ALA B C 1
ATOM 4939 O O . ALA B 1 273 ? 22.609 21.953 18.672 1 92.75 273 ALA B O 1
ATOM 4940 N N . ALA B 1 274 ? 21.109 20.391 19.109 1 94.56 274 ALA B N 1
ATOM 4941 C CA . ALA B 1 274 ? 20.844 20.859 20.453 1 94.56 274 ALA B CA 1
ATOM 4942 C C . ALA B 1 274 ? 22.109 20.812 21.312 1 94.56 274 ALA B C 1
ATOM 4944 O O . ALA B 1 274 ? 22.344 21.719 22.125 1 94.56 274 ALA B O 1
ATOM 4945 N N . LYS B 1 275 ? 22.812 19.766 21.125 1 92.56 275 LYS B N 1
ATOM 4946 C CA . LYS B 1 275 ? 24.062 19.641 21.859 1 92.56 275 LYS B CA 1
ATOM 4947 C C . LYS B 1 275 ? 25 20.812 21.562 1 92.56 275 LYS B C 1
ATOM 4949 O O . LYS B 1 275 ? 25.562 21.406 22.484 1 92.56 275 LYS B O 1
ATOM 4954 N N . ILE B 1 276 ? 25.156 21.094 20.344 1 90 276 ILE B N 1
ATOM 4955 C CA . ILE B 1 276 ? 26.016 22.172 19.922 1 90 276 ILE B CA 1
ATOM 4956 C C . ILE B 1 276 ? 25.531 23.5 20.516 1 90 276 ILE B C 1
ATOM 4958 O O . ILE B 1 276 ? 26.328 24.297 20.984 1 90 276 ILE B O 1
ATOM 4962 N N . LEU B 1 277 ? 24.281 23.703 20.516 1 92.56 277 LEU B N 1
ATOM 4963 C CA . LEU B 1 277 ? 23.703 24.938 21.016 1 92.56 277 LEU B CA 1
ATOM 4964 C C . LEU B 1 277 ? 23.922 25.062 22.516 1 92.56 277 LEU B C 1
ATOM 4966 O O . LEU B 1 277 ? 24.219 26.156 23.016 1 92.56 277 LEU B O 1
ATOM 4970 N N . LYS B 1 278 ? 23.766 24 23.203 1 92 278 LYS B N 1
ATOM 4971 C CA . LYS B 1 278 ? 24.062 24 24.625 1 92 278 LYS B CA 1
ATOM 4972 C C . LYS B 1 278 ? 25.531 24.312 24.891 1 92 278 LYS B C 1
ATOM 4974 O O . LYS B 1 278 ? 25.844 25.078 25.812 1 92 278 LYS B O 1
ATOM 4979 N N . GLU B 1 279 ? 26.328 23.75 24.141 1 89.38 279 GLU B N 1
ATOM 4980 C CA . GLU B 1 279 ? 27.75 23.984 24.266 1 89.38 279 GLU B CA 1
ATOM 4981 C C . GLU B 1 279 ? 28.094 25.453 23.984 1 89.38 279 GLU B C 1
ATOM 4983 O O . GLU B 1 279 ? 29.062 25.984 24.531 1 89.38 279 GLU B O 1
ATOM 4988 N N . LYS B 1 280 ? 27.328 26.047 23.234 1 88.56 280 LYS B N 1
ATOM 4989 C CA . LYS B 1 280 ? 27.547 27.438 22.875 1 88.56 280 LYS B CA 1
ATOM 4990 C C . LYS B 1 280 ? 26.859 28.375 23.875 1 88.56 280 LYS B C 1
ATOM 4992 O O . LYS B 1 280 ? 26.875 29.594 23.688 1 88.56 280 LYS B O 1
ATOM 4997 N N . GLY B 1 281 ? 26.172 27.766 24.844 1 89.31 281 GLY B N 1
ATOM 4998 C CA . GLY B 1 281 ? 25.719 28.594 25.953 1 89.31 281 GLY B CA 1
ATOM 4999 C C . GLY B 1 281 ? 24.219 28.766 26 1 89.31 281 GLY B C 1
ATOM 5000 O O . GLY B 1 281 ? 23.703 29.484 26.844 1 89.31 281 GLY B O 1
ATOM 5001 N N . ALA B 1 282 ? 23.484 28.141 25.125 1 92.94 282 ALA B N 1
ATOM 5002 C CA . ALA B 1 282 ? 22.031 28.266 25.156 1 92.94 282 ALA B CA 1
ATOM 5003 C C . ALA B 1 282 ? 21.469 27.797 26.5 1 92.94 282 ALA B C 1
ATOM 5005 O O . ALA B 1 282 ? 21.828 26.719 26.984 1 92.94 282 ALA B O 1
ATOM 5006 N N . VAL B 1 283 ? 20.656 28.578 27.094 1 93.56 283 VAL B N 1
ATOM 5007 C CA . VAL B 1 283 ? 20.109 28.25 28.406 1 93.56 283 VAL B CA 1
ATOM 5008 C C . VAL B 1 283 ? 19.016 27.188 28.266 1 93.56 283 VAL B C 1
ATOM 5010 O O . VAL B 1 283 ? 18.797 26.391 29.188 1 93.56 283 VAL B O 1
ATOM 5013 N N . GLU B 1 284 ? 18.344 27.281 27.109 1 95.31 284 GLU B N 1
ATOM 5014 C CA . GLU B 1 284 ? 17.281 26.328 26.797 1 95.31 284 GLU B CA 1
ATOM 5015 C C . GLU B 1 284 ? 17.203 26.062 25.297 1 95.31 284 GLU B C 1
ATOM 5017 O O . GLU B 1 284 ? 17.406 26.969 24.484 1 95.31 284 GLU B O 1
ATOM 5022 N N . VAL B 1 285 ? 16.953 24.812 24.969 1 96.5 285 VAL B N 1
ATOM 5023 C CA . VAL B 1 285 ? 16.797 24.422 23.578 1 96.5 285 VAL B CA 1
ATOM 5024 C C . VAL B 1 285 ? 15.422 23.812 23.359 1 96.5 285 VAL B C 1
ATOM 5026 O O . VAL B 1 285 ? 15.125 22.734 23.875 1 96.5 285 VAL B O 1
ATOM 5029 N N . ILE B 1 286 ? 14.602 24.562 22.641 1 97.31 286 ILE B N 1
ATOM 5030 C CA . ILE B 1 286 ? 13.258 24.125 22.266 1 97.31 286 ILE B CA 1
ATOM 5031 C C . ILE B 1 286 ? 13.25 23.688 20.797 1 97.31 286 ILE B C 1
ATOM 5033 O O . ILE B 1 286 ? 13.883 24.328 19.953 1 97.31 286 ILE B O 1
ATOM 5037 N N . ALA B 1 287 ? 12.562 22.594 20.562 1 97.88 287 ALA B N 1
ATOM 5038 C CA . ALA B 1 287 ? 12.422 22.141 19.172 1 97.88 287 ALA B CA 1
ATOM 5039 C C . ALA B 1 287 ? 10.969 22.203 18.719 1 97.88 287 ALA B C 1
ATOM 5041 O O . ALA B 1 287 ? 10.055 22.078 19.531 1 97.88 287 ALA B O 1
ATOM 5042 N N . ALA B 1 288 ? 10.773 22.516 17.453 1 98.5 288 ALA B N 1
ATOM 5043 C CA . ALA B 1 288 ? 9.461 22.5 16.812 1 98.5 288 ALA B CA 1
ATOM 5044 C C . ALA B 1 288 ? 9.5 21.734 15.5 1 98.5 288 ALA B C 1
ATOM 5046 O O . ALA B 1 288 ? 10.281 22.062 14.602 1 98.5 288 ALA B O 1
ATOM 5047 N N . VAL B 1 289 ? 8.688 20.719 15.398 1 98.56 289 VAL B N 1
ATOM 5048 C CA . VAL B 1 289 ? 8.516 19.969 14.164 1 98.56 289 VAL B CA 1
ATOM 5049 C C . VAL B 1 289 ? 7.027 19.797 13.859 1 98.56 289 VAL B C 1
ATOM 5051 O O . VAL B 1 289 ? 6.223 19.594 14.773 1 98.56 289 VAL B O 1
ATOM 5054 N N . THR B 1 290 ? 6.641 19.891 12.617 1 98.5 290 THR B N 1
ATOM 5055 C CA . THR B 1 290 ? 5.234 19.719 12.266 1 98.5 290 THR B CA 1
ATOM 5056 C C . THR B 1 290 ? 4.82 18.25 12.406 1 98.5 290 THR B C 1
ATOM 5058 O O . THR B 1 290 ? 3.77 17.953 12.977 1 98.5 290 THR B O 1
ATOM 5061 N N . HIS B 1 291 ? 5.645 17.406 11.867 1 98.69 291 HIS B N 1
ATOM 5062 C CA . HIS B 1 291 ? 5.348 15.977 11.852 1 98.69 291 HIS B CA 1
ATOM 5063 C C . HIS B 1 291 ? 6.277 15.219 12.789 1 98.69 291 HIS B C 1
ATOM 5065 O O . HIS B 1 291 ? 7.418 14.914 12.43 1 98.69 291 HIS B O 1
ATOM 5071 N N . GLY B 1 292 ? 5.793 14.922 13.961 1 98.31 292 GLY B N 1
ATOM 5072 C CA . GLY B 1 292 ? 6.566 14.102 14.891 1 98.31 292 GLY B CA 1
ATOM 5073 C C . GLY B 1 292 ? 6.387 12.617 14.656 1 98.31 292 GLY B C 1
ATOM 5074 O O . GLY B 1 292 ? 5.445 12.016 15.18 1 98.31 292 GLY B O 1
ATOM 5075 N N . ILE B 1 293 ? 7.262 12.016 13.93 1 97.69 293 ILE B N 1
ATOM 5076 C CA . ILE B 1 293 ? 7.234 10.57 13.688 1 97.69 293 ILE B CA 1
ATOM 5077 C C . ILE B 1 293 ? 7.793 9.836 14.906 1 97.69 293 ILE B C 1
ATOM 5079 O O . ILE B 1 293 ? 7.215 8.852 15.359 1 97.69 293 ILE B O 1
ATOM 5083 N N . PHE B 1 294 ? 8.93 10.336 15.43 1 97.19 294 PHE B N 1
ATOM 5084 C CA . PHE B 1 294 ? 9.594 9.875 16.641 1 97.19 294 PHE B CA 1
ATOM 5085 C C . PHE B 1 294 ? 9.867 8.375 16.578 1 97.19 294 PHE B C 1
ATOM 5087 O O . PHE B 1 294 ? 9.508 7.629 17.484 1 97.19 294 PHE B O 1
ATOM 5094 N N . SER B 1 295 ? 10.57 7.902 15.602 1 94.88 295 SER B N 1
ATOM 5095 C CA . SER B 1 295 ? 10.891 6.492 15.406 1 94.88 295 SER B CA 1
ATOM 5096 C C . SER B 1 295 ? 12.258 6.145 15.984 1 94.88 295 SER B C 1
ATOM 5098 O O . SER B 1 295 ? 13.008 7.031 16.391 1 94.88 295 SER B O 1
ATOM 5100 N N . GLY B 1 296 ? 12.492 4.867 16.156 1 92.75 296 GLY B N 1
ATOM 5101 C CA . GLY B 1 296 ? 13.812 4.41 16.547 1 92.75 296 GLY B CA 1
ATOM 5102 C C . GLY B 1 296 ? 14.242 4.914 17.922 1 92.75 296 GLY B C 1
ATOM 5103 O O . GLY B 1 296 ? 13.516 4.746 18.906 1 92.75 296 GLY B O 1
ATOM 5104 N N . ASN B 1 297 ? 15.398 5.695 17.875 1 91 297 ASN B N 1
ATOM 5105 C CA . ASN B 1 297 ? 16.016 6.148 19.125 1 91 297 ASN B CA 1
ATOM 5106 C C . ASN B 1 297 ? 15.477 7.504 19.562 1 91 297 ASN B C 1
ATOM 5108 O O . ASN B 1 297 ? 16.078 8.188 20.375 1 91 297 ASN B O 1
ATOM 5112 N N . ALA B 1 298 ? 14.391 7.84 19.031 1 94.88 298 ALA B N 1
ATOM 5113 C CA . ALA B 1 298 ? 13.867 9.18 19.281 1 94.88 298 ALA B CA 1
ATOM 5114 C C . ALA B 1 298 ? 13.703 9.453 20.766 1 94.88 298 ALA B C 1
ATOM 5116 O O . ALA B 1 298 ? 14.086 10.516 21.266 1 94.88 298 ALA B O 1
ATOM 5117 N N . PHE B 1 299 ? 13.281 8.531 21.5 1 94.81 299 PHE B N 1
ATOM 5118 C CA . PHE B 1 299 ? 12.961 8.758 22.906 1 94.81 299 PHE B CA 1
ATOM 5119 C C . PHE B 1 299 ? 14.219 8.695 23.766 1 94.81 299 PHE B C 1
ATOM 5121 O O . PHE B 1 299 ? 14.297 9.336 24.812 1 94.81 299 PHE B O 1
ATOM 5128 N N . GLU B 1 300 ? 15.148 7.93 23.297 1 91.94 300 GLU B N 1
ATOM 5129 C CA . GLU B 1 300 ? 16.453 7.988 23.953 1 91.94 300 GLU B CA 1
ATOM 5130 C C . GLU B 1 300 ? 17.062 9.383 23.844 1 91.94 300 GLU B C 1
ATOM 5132 O O . GLU B 1 300 ? 17.547 9.93 24.844 1 91.94 300 GLU B O 1
ATOM 5137 N N . TYR B 1 301 ? 16.953 9.867 22.641 1 89.31 301 TYR B N 1
ATOM 5138 C CA . TYR B 1 301 ? 17.469 11.211 22.406 1 89.31 301 TYR B CA 1
ATOM 5139 C C . TYR B 1 301 ? 16.672 12.25 23.188 1 89.31 301 TYR B C 1
ATOM 5141 O O . TYR B 1 301 ? 17.234 13.172 23.766 1 89.31 301 TYR B O 1
ATOM 5149 N N . LEU B 1 302 ? 15.422 12.109 23.25 1 91.5 302 LEU B N 1
ATOM 5150 C CA . LEU B 1 302 ? 14.547 13.094 23.891 1 91.5 302 LEU B CA 1
ATOM 5151 C C . LEU B 1 302 ? 14.711 13.07 25.406 1 91.5 302 LEU B C 1
ATOM 5153 O O . LEU B 1 302 ? 14.805 14.125 26.031 1 91.5 302 LEU B O 1
ATOM 5157 N N . ASN B 1 303 ? 14.797 11.906 25.938 1 89.44 303 ASN B N 1
ATOM 5158 C CA . ASN B 1 303 ? 14.781 11.789 27.391 1 89.44 303 ASN B CA 1
ATOM 5159 C C . ASN B 1 303 ? 16.156 12.07 28 1 89.44 303 ASN B C 1
ATOM 5161 O O . ASN B 1 303 ? 16.266 12.523 29.141 1 89.44 303 ASN B O 1
ATOM 5165 N N . GLN B 1 304 ? 17.188 11.812 27.25 1 82 304 GLN B N 1
ATOM 5166 C CA . GLN B 1 304 ? 18.547 12.039 27.75 1 82 304 GLN B CA 1
ATOM 5167 C C . GLN B 1 304 ? 19.156 13.273 27.125 1 82 304 GLN B C 1
ATOM 5169 O O . GLN B 1 304 ? 20.328 13.578 27.344 1 82 304 GLN B O 1
ATOM 5174 N N . SER B 1 305 ? 18.328 14.055 26.469 1 72.69 305 SER B N 1
ATOM 5175 C CA . SER B 1 305 ? 18.953 14.875 25.438 1 72.69 305 SER B CA 1
ATOM 5176 C C . SER B 1 305 ? 18.984 16.344 25.828 1 72.69 305 SER B C 1
ATOM 5178 O O . SER B 1 305 ? 18.531 16.703 26.922 1 72.69 305 SER B O 1
ATOM 5180 N N . TYR B 1 306 ? 19.562 17.031 24.984 1 88.75 306 TYR B N 1
ATOM 5181 C CA . TYR B 1 306 ? 19.859 18.453 24.969 1 88.75 306 TYR B CA 1
ATOM 5182 C C . TYR B 1 306 ? 18.641 19.266 24.562 1 88.75 306 TYR B C 1
ATOM 5184 O O . TYR B 1 306 ? 18.625 20.484 24.688 1 88.75 306 TYR B O 1
ATOM 5192 N N . ILE B 1 307 ? 17.562 18.5 24.234 1 95.25 307 ILE B N 1
ATOM 5193 C CA . ILE B 1 307 ? 16.312 19.172 23.922 1 95.25 307 ILE B CA 1
ATOM 5194 C C . ILE B 1 307 ? 15.453 19.281 25.172 1 95.25 307 ILE B C 1
ATOM 5196 O O . ILE B 1 307 ? 15.172 18.281 25.844 1 95.25 307 ILE B O 1
ATOM 5200 N N . ASP B 1 308 ? 15.086 20.422 25.5 1 96.12 308 ASP B N 1
ATOM 5201 C CA . ASP B 1 308 ? 14.344 20.641 26.734 1 96.12 308 ASP B CA 1
ATOM 5202 C C . ASP B 1 308 ? 12.852 20.359 26.531 1 96.12 308 ASP B C 1
ATOM 5204 O O . ASP B 1 308 ? 12.188 19.859 27.438 1 96.12 308 ASP B O 1
ATOM 5208 N N . ARG B 1 309 ? 12.344 20.75 25.406 1 97 309 ARG B N 1
ATOM 5209 C CA . ARG B 1 309 ? 10.953 20.547 25.016 1 97 309 ARG B CA 1
ATOM 5210 C C . ARG B 1 309 ? 10.812 20.469 23.5 1 97 309 ARG B C 1
ATOM 5212 O O . ARG B 1 309 ? 11.547 21.125 22.766 1 97 309 ARG B O 1
ATOM 5219 N N . ILE B 1 310 ? 9.852 19.641 23.062 1 98.31 310 ILE B N 1
ATOM 5220 C CA . ILE B 1 310 ? 9.633 19.547 21.625 1 98.31 310 ILE B CA 1
ATOM 5221 C C . ILE B 1 310 ? 8.141 19.703 21.328 1 98.31 310 ILE B C 1
ATOM 5223 O O . ILE B 1 310 ? 7.305 19.016 21.922 1 98.31 310 ILE B O 1
ATOM 5227 N N . TYR B 1 311 ? 7.879 20.656 20.453 1 98.75 311 TYR B N 1
ATOM 5228 C CA . TYR B 1 311 ? 6.52 20.906 19.984 1 98.75 311 TYR B CA 1
ATOM 5229 C C . TYR B 1 311 ? 6.266 20.219 18.656 1 98.75 311 TYR B C 1
ATOM 5231 O O . TYR B 1 311 ? 7.109 20.281 17.75 1 98.75 311 TYR B O 1
ATOM 5239 N N . THR B 1 312 ? 5.176 19.516 18.531 1 98.88 312 THR B N 1
ATOM 5240 C CA . THR B 1 312 ? 4.727 18.906 17.297 1 98.88 312 THR B CA 1
ATOM 5241 C C . THR B 1 312 ? 3.221 19.094 17.109 1 98.88 312 THR B C 1
ATOM 5243 O O . THR B 1 312 ? 2.57 19.75 17.922 1 98.88 312 THR B O 1
ATOM 5246 N N . THR B 1 313 ? 2.66 18.594 15.992 1 98.81 313 THR B N 1
ATOM 5247 C CA . THR B 1 313 ? 1.23 18.734 15.742 1 98.81 313 THR B CA 1
ATOM 5248 C C . THR B 1 313 ? 0.551 17.359 15.75 1 98.81 313 THR B C 1
ATOM 5250 O O . THR B 1 313 ? 1.207 16.344 15.953 1 98.81 313 THR B O 1
ATOM 5253 N N . ASN B 1 314 ? -0.74 17.406 15.586 1 98.62 314 ASN B N 1
ATOM 5254 C CA . ASN B 1 314 ? -1.507 16.156 15.539 1 98.62 314 ASN B CA 1
ATOM 5255 C C . ASN B 1 314 ? -1.679 15.664 14.102 1 98.62 314 ASN B C 1
ATOM 5257 O O . ASN B 1 314 ? -2.648 14.969 13.797 1 98.62 314 ASN B O 1
ATOM 5261 N N . THR B 1 315 ? -0.747 16.031 13.219 1 98.75 315 THR B N 1
ATOM 5262 C CA . THR B 1 315 ? -0.762 15.492 11.867 1 98.75 315 THR B CA 1
ATOM 5263 C C . THR B 1 315 ? -0.578 13.977 11.891 1 98.75 315 THR B C 1
ATOM 5265 O O . THR B 1 315 ? -0.962 13.281 10.945 1 98.75 315 THR B O 1
ATOM 5268 N N . LEU B 1 316 ? 0.074 13.516 12.859 1 98.5 316 LEU B N 1
ATOM 5269 C CA . LEU B 1 316 ? 0.204 12.094 13.188 1 98.5 316 LEU B CA 1
ATOM 5270 C C . LEU B 1 316 ? -0.326 11.812 14.586 1 98.5 316 LEU B C 1
ATOM 5272 O O . LEU B 1 316 ? -0.303 12.688 15.453 1 98.5 316 LEU B O 1
ATOM 5276 N N . PRO B 1 317 ? -0.824 10.562 14.758 1 97.69 317 PRO B N 1
ATOM 5277 C CA . PRO B 1 317 ? -1.211 10.227 16.125 1 97.69 317 PRO B CA 1
ATOM 5278 C C . PRO B 1 317 ? -0.049 10.344 17.109 1 97.69 317 PRO B C 1
ATOM 5280 O O . PRO B 1 317 ? 1.058 9.883 16.828 1 97.69 317 PRO B O 1
ATOM 5283 N N . GLN B 1 318 ? -0.324 10.984 18.297 1 97.88 318 GLN B N 1
ATOM 5284 C CA . GLN B 1 318 ? 0.76 11.258 19.234 1 97.88 318 GLN B CA 1
ATOM 5285 C C . GLN B 1 318 ? 0.467 10.656 20.609 1 97.88 318 GLN B C 1
ATOM 5287 O O . GLN B 1 318 ? 1.271 10.781 21.531 1 97.88 318 GLN B O 1
ATOM 5292 N N . GLU B 1 319 ? -0.642 9.984 20.766 1 95.31 319 GLU B N 1
ATOM 5293 C CA . GLU B 1 319 ? -1.089 9.523 22.078 1 95.31 319 GLU B CA 1
ATOM 5294 C C . GLU B 1 319 ? -0.027 8.656 22.75 1 95.31 319 GLU B C 1
ATOM 5296 O O . GLU B 1 319 ? 0.321 8.883 23.922 1 95.31 319 GLU B O 1
ATOM 5301 N N . THR B 1 320 ? 0.533 7.73 22.031 1 95.19 320 THR B N 1
ATOM 5302 C CA . THR B 1 320 ? 1.541 6.84 22.578 1 95.19 320 THR B CA 1
ATOM 5303 C C . THR B 1 320 ? 2.857 7.578 22.797 1 95.19 320 THR B C 1
ATOM 5305 O O . THR B 1 320 ? 3.588 7.289 23.75 1 95.19 320 THR B O 1
ATOM 5308 N N . ASN B 1 321 ? 3.145 8.531 21.922 1 96.62 321 ASN B N 1
ATOM 5309 C CA . ASN B 1 321 ? 4.395 9.273 22.016 1 96.62 321 ASN B CA 1
ATOM 5310 C C . ASN B 1 321 ? 4.445 10.148 23.266 1 96.62 321 ASN B C 1
ATOM 5312 O O . ASN B 1 321 ? 5.469 10.203 23.953 1 96.62 321 ASN B O 1
ATOM 5316 N N . VAL B 1 322 ? 3.355 10.773 23.578 1 97.06 322 VAL B N 1
ATOM 5317 C CA . VAL B 1 322 ? 3.277 11.672 24.719 1 97.06 322 VAL B CA 1
ATOM 5318 C C . VAL B 1 322 ? 3.449 10.875 26.016 1 97.06 322 VAL B C 1
ATOM 5320 O O . VAL B 1 322 ? 3.959 11.398 27.016 1 97.06 322 VAL B O 1
ATOM 5323 N N . GLU B 1 323 ? 3.068 9.625 26.016 1 96.44 323 GLU B N 1
ATOM 5324 C CA . GLU B 1 323 ? 3.236 8.766 27.188 1 96.44 323 GLU B CA 1
ATOM 5325 C C . GLU B 1 323 ? 4.703 8.398 27.406 1 96.44 323 GLU B C 1
ATOM 5327 O O . GLU B 1 323 ? 5.129 8.156 28.531 1 96.44 323 GLU B O 1
ATOM 5332 N N . LYS B 1 324 ? 5.426 8.461 26.359 1 96.31 324 LYS B N 1
ATOM 5333 C CA . LYS B 1 324 ? 6.812 8.008 26.422 1 96.31 324 LYS B CA 1
ATOM 5334 C C . LYS B 1 324 ? 7.75 9.141 26.812 1 96.31 324 LYS B C 1
ATOM 5336 O O . LYS B 1 324 ? 8.891 8.906 27.219 1 96.31 324 LYS B O 1
ATOM 5341 N N . SER B 1 325 ? 7.27 10.391 26.625 1 96.19 325 SER B N 1
ATOM 5342 C CA . SER B 1 325 ? 8.109 11.531 27 1 96.19 325 SER B CA 1
ATOM 5343 C C . SER B 1 325 ? 7.262 12.734 27.391 1 96.19 325 SER B C 1
ATOM 5345 O O . SER B 1 325 ? 6.457 13.219 26.594 1 96.19 325 SER B O 1
ATOM 5347 N N . HIS B 1 326 ? 7.605 13.305 28.516 1 95.12 326 HIS B N 1
ATOM 5348 C CA . HIS B 1 326 ? 6.883 14.469 29 1 95.12 326 HIS B CA 1
ATOM 5349 C C . HIS B 1 326 ? 7.332 15.742 28.297 1 95.12 326 HIS B C 1
ATOM 5351 O O . HIS B 1 326 ? 6.699 16.781 28.422 1 95.12 326 HIS B O 1
ATOM 5357 N N . LYS B 1 327 ? 8.328 15.609 27.484 1 97.25 327 LYS B N 1
ATOM 5358 C CA . LYS B 1 327 ? 8.883 16.766 26.797 1 97.25 327 LYS B CA 1
ATOM 5359 C C . LYS B 1 327 ? 8.07 17.109 25.547 1 97.25 327 LYS B C 1
ATOM 5361 O O . LYS B 1 327 ? 8.242 18.172 24.953 1 97.25 327 LYS B O 1
ATOM 5366 N N . ILE B 1 328 ? 7.168 16.219 25.125 1 98.38 328 ILE B N 1
ATOM 5367 C CA . ILE B 1 328 ? 6.422 16.391 23.875 1 98.38 328 ILE B CA 1
ATOM 5368 C C . ILE B 1 328 ? 5.164 17.219 24.141 1 98.38 328 ILE B C 1
ATOM 5370 O O . ILE B 1 328 ? 4.375 16.891 25.031 1 98.38 328 ILE B O 1
ATOM 5374 N N . VAL B 1 329 ? 5.047 18.25 23.406 1 98.62 329 VAL B N 1
ATOM 5375 C CA . VAL B 1 329 ? 3.834 19.062 23.406 1 98.62 329 VAL B CA 1
ATOM 5376 C C . VAL B 1 329 ? 3.146 18.969 22.047 1 98.62 329 VAL B C 1
ATOM 5378 O O . VAL B 1 329 ? 3.748 19.281 21.031 1 98.62 329 VAL B O 1
ATOM 5381 N N . VAL B 1 330 ? 1.891 18.562 22.047 1 98.75 330 VAL B N 1
ATOM 5382 C CA . VAL B 1 330 ? 1.155 18.375 20.797 1 98.75 330 VAL B CA 1
ATOM 5383 C C . VAL B 1 330 ? 0.212 19.562 20.578 1 98.75 330 VAL B C 1
ATOM 5385 O O . VAL B 1 330 ? -0.6 19.891 21.438 1 98.75 330 VAL B O 1
ATOM 5388 N N . VAL B 1 331 ? 0.362 20.188 19.469 1 98.75 331 VAL B N 1
ATOM 5389 C CA . VAL B 1 331 ? -0.49 21.312 19.078 1 98.75 331 VAL B CA 1
ATOM 5390 C C . VAL B 1 331 ? -1.564 20.828 18.109 1 98.75 331 VAL B C 1
ATOM 5392 O O . VAL B 1 331 ? -1.256 20.203 17.094 1 98.75 331 VAL B O 1
ATOM 5395 N N . ASP B 1 332 ? -2.803 21.047 18.406 1 98.5 332 ASP B N 1
ATOM 5396 C CA . ASP B 1 332 ? -3.924 20.672 17.562 1 98.5 332 ASP B CA 1
ATOM 5397 C C . ASP B 1 332 ? -4.094 21.656 16.391 1 98.5 332 ASP B C 1
ATOM 5399 O O . ASP B 1 332 ? -4.289 22.844 16.609 1 98.5 332 ASP B O 1
ATOM 5403 N N . ILE B 1 333 ? -4.023 21.125 15.188 1 98.44 333 ILE B N 1
ATOM 5404 C CA . ILE B 1 333 ? -4.156 22.031 14.047 1 98.44 333 ILE B CA 1
ATOM 5405 C C . ILE B 1 333 ? -5.406 21.672 13.25 1 98.44 333 ILE B C 1
ATOM 5407 O O . ILE B 1 333 ? -5.469 21.906 12.039 1 98.44 333 ILE B O 1
ATOM 5411 N N . SER B 1 334 ? -6.406 21.047 13.828 1 98.38 334 SER B N 1
ATOM 5412 C CA . SER B 1 334 ? -7.66 20.656 13.188 1 98.38 334 SER B CA 1
ATOM 5413 C C . SER B 1 334 ? -8.32 21.844 12.516 1 98.38 334 SER B C 1
ATOM 5415 O O . SER B 1 334 ? -8.891 21.719 11.422 1 98.38 334 SER B O 1
ATOM 5417 N N . GLU B 1 335 ? -8.227 23 13.18 1 97.38 335 GLU B N 1
ATOM 5418 C CA . GLU B 1 335 ? -8.844 24.219 12.664 1 97.38 335 GLU B CA 1
ATOM 5419 C C . GLU B 1 335 ? -8.258 24.594 11.305 1 97.38 335 GLU B C 1
ATOM 5421 O O . GLU B 1 335 ? -8.969 25.109 10.438 1 97.38 335 GLU B O 1
ATOM 5426 N N . LEU B 1 336 ? -6.984 24.391 11.156 1 97.69 336 LEU B N 1
ATOM 5427 C CA . LEU B 1 336 ? -6.309 24.688 9.898 1 97.69 336 LEU B CA 1
ATOM 5428 C C . LEU B 1 336 ? -6.965 23.953 8.742 1 97.69 336 LEU B C 1
ATOM 5430 O O . LEU B 1 336 ? -7.273 24.547 7.711 1 97.69 336 LEU B O 1
ATOM 5434 N N . PHE B 1 337 ? -7.207 22.656 8.906 1 98.06 337 PHE B N 1
ATOM 5435 C CA . PHE B 1 337 ? -7.809 21.828 7.855 1 98.06 337 PHE B CA 1
ATOM 5436 C C . PHE B 1 337 ? -9.281 22.172 7.684 1 98.06 337 PHE B C 1
ATOM 5438 O O . PHE B 1 337 ? -9.805 22.172 6.562 1 98.06 337 PHE B O 1
ATOM 5445 N N . ALA B 1 338 ? -10 22.438 8.781 1 97.5 338 ALA B N 1
ATOM 5446 C CA . ALA B 1 338 ? -11.398 22.844 8.688 1 97.5 338 ALA B CA 1
ATOM 5447 C C . ALA B 1 338 ? -11.539 24.109 7.836 1 97.5 338 ALA B C 1
ATOM 5449 O O . ALA B 1 338 ? -12.414 24.188 6.973 1 97.5 338 ALA B O 1
ATOM 5450 N N . ASN B 1 339 ? -10.664 25.062 8.117 1 95.56 339 ASN B N 1
ATOM 5451 C CA . ASN B 1 339 ? -10.68 26.312 7.352 1 95.56 339 ASN B CA 1
ATOM 5452 C C . ASN B 1 339 ? -10.383 26.062 5.875 1 95.56 339 ASN B C 1
ATOM 5454 O O . ASN B 1 339 ? -10.977 26.703 5.004 1 95.56 339 ASN B O 1
ATOM 5458 N N . ALA B 1 340 ? -9.453 25.172 5.613 1 96.44 340 ALA B N 1
ATOM 5459 C CA . ALA B 1 340 ? -9.141 24.844 4.227 1 96.44 340 ALA B CA 1
ATOM 5460 C C . ALA B 1 340 ? -10.352 24.234 3.521 1 96.44 340 ALA B C 1
ATOM 5462 O O . ALA B 1 340 ? -10.656 24.594 2.383 1 96.44 340 ALA B O 1
ATOM 5463 N N . ILE B 1 341 ? -11.039 23.328 4.18 1 96.75 341 ILE B N 1
ATOM 5464 C CA . ILE B 1 341 ? -12.234 22.688 3.625 1 96.75 341 ILE B CA 1
ATOM 5465 C C . ILE B 1 341 ? -13.297 23.75 3.342 1 96.75 341 ILE B C 1
ATOM 5467 O O . ILE B 1 341 ? -13.867 23.797 2.25 1 96.75 341 ILE B O 1
ATOM 5471 N N . LEU B 1 342 ? -13.539 24.641 4.273 1 93.75 342 LEU B N 1
ATOM 5472 C CA . LEU B 1 342 ? -14.547 25.688 4.121 1 93.75 342 LEU B CA 1
ATOM 5473 C C . LEU B 1 342 ? -14.188 26.625 2.98 1 93.75 342 LEU B C 1
ATOM 5475 O O . LEU B 1 342 ? -15.07 27.094 2.258 1 93.75 342 LEU B O 1
ATOM 5479 N N . SER B 1 343 ? -12.922 26.891 2.889 1 92.94 343 SER B N 1
ATOM 5480 C CA . SER B 1 343 ? -12.477 27.734 1.781 1 92.94 343 SER B CA 1
ATOM 5481 C C . SER B 1 343 ? -12.781 27.078 0.437 1 92.94 343 SER B C 1
ATOM 5483 O O . SER B 1 343 ? -13.188 27.75 -0.511 1 92.94 343 SER B O 1
ATOM 5485 N N . CYS B 1 344 ? -12.562 25.781 0.335 1 91.94 344 CYS B N 1
ATOM 5486 C CA . CYS B 1 344 ? -12.875 25.047 -0.883 1 91.94 344 CYS B CA 1
ATOM 5487 C C . CYS B 1 344 ? -14.375 25.047 -1.157 1 91.94 344 CYS B C 1
ATOM 5489 O O . CYS B 1 344 ? -14.805 25.281 -2.289 1 91.94 344 CYS B O 1
ATOM 5491 N N . VAL B 1 345 ? -15.156 24.812 -0.124 1 91 345 VAL B N 1
ATOM 5492 C CA . VAL B 1 345 ? -16.609 24.719 -0.235 1 91 345 VAL B CA 1
ATOM 5493 C C . VAL B 1 345 ? -17.188 26.047 -0.695 1 91 345 VAL B C 1
ATOM 5495 O O . VAL B 1 345 ? -18.078 26.078 -1.549 1 91 345 VAL B O 1
ATOM 5498 N N . ASN B 1 346 ? -16.609 27.109 -0.153 1 85.94 346 ASN B N 1
ATOM 5499 C CA . ASN B 1 346 ? -17.141 28.438 -0.415 1 85.94 346 ASN B CA 1
ATOM 5500 C C . ASN B 1 346 ? -16.438 29.109 -1.599 1 85.94 346 ASN B C 1
ATOM 5502 O O . ASN B 1 346 ? -16.75 30.25 -1.942 1 85.94 346 ASN B O 1
ATOM 5506 N N . ALA B 1 347 ? -15.477 28.422 -2.203 1 81.31 347 ALA B N 1
ATOM 5507 C CA . ALA B 1 347 ? -14.734 28.906 -3.361 1 81.31 347 ALA B CA 1
ATOM 5508 C C . ALA B 1 347 ? -13.992 30.188 -3.035 1 81.31 347 ALA B C 1
ATOM 5510 O O . ALA B 1 347 ? -14.039 31.156 -3.811 1 81.31 347 ALA B O 1
ATOM 5511 N N . THR B 1 348 ? -13.539 30.219 -1.839 1 80.12 348 THR B N 1
ATOM 5512 C CA . THR B 1 348 ? -12.719 31.359 -1.443 1 80.12 348 THR B CA 1
ATOM 5513 C C . THR B 1 348 ? -11.234 31 -1.527 1 80.12 348 THR B C 1
ATOM 5515 O O . THR B 1 348 ? -10.875 29.828 -1.658 1 80.12 348 THR B O 1
ATOM 5518 N N . SER B 1 349 ? -10.414 31.984 -1.559 1 73.94 349 SER B N 1
ATOM 5519 C CA . SER B 1 349 ? -8.977 31.797 -1.714 1 73.94 349 SER B CA 1
ATOM 5520 C C . SER B 1 349 ? -8.398 31.016 -0.543 1 73.94 349 SER B C 1
ATOM 5522 O O . SER B 1 349 ? -8.773 31.234 0.609 1 73.94 349 SER B O 1
ATOM 5524 N N . MET B 1 350 ? -7.508 30.125 -0.868 1 79.69 350 MET B N 1
ATOM 5525 C CA . MET B 1 350 ? -6.801 29.344 0.141 1 79.69 350 MET B CA 1
ATOM 5526 C C . MET B 1 350 ? -5.809 30.219 0.906 1 79.69 350 MET B C 1
ATOM 5528 O O . MET B 1 350 ? -5.363 29.844 1.994 1 79.69 350 MET B O 1
ATOM 5532 N N . SER B 1 351 ? -5.473 31.312 0.346 1 73.12 351 SER B N 1
ATOM 5533 C CA . SER B 1 351 ? -4.488 32.219 0.951 1 73.12 351 SER B CA 1
ATOM 5534 C C . SER B 1 351 ? -4.949 32.688 2.32 1 73.12 351 SER B C 1
ATOM 5536 O O . SER B 1 351 ? -4.129 33.062 3.168 1 73.12 351 SER B O 1
ATOM 5538 N N . VAL B 1 352 ? -6.242 32.656 2.488 1 66.38 352 VAL B N 1
ATOM 5539 C CA . VAL B 1 352 ? -6.801 33.156 3.742 1 66.38 352 VAL B CA 1
ATOM 5540 C C . VAL B 1 352 ? -6.5 32.188 4.867 1 66.38 352 VAL B C 1
ATOM 5542 O O . VAL B 1 352 ? -6.562 32.531 6.047 1 66.38 352 VAL B O 1
ATOM 5545 N N . VAL B 1 353 ? -6.125 31.016 4.492 1 79.38 353 VAL B N 1
ATOM 5546 C CA . VAL B 1 353 ? -5.898 29.953 5.457 1 79.38 353 VAL B CA 1
ATOM 5547 C C . VAL B 1 353 ? -4.473 30.031 6 1 79.38 353 VAL B C 1
ATOM 5549 O O . VAL B 1 353 ? -4.195 29.578 7.109 1 79.38 353 VAL B O 1
ATOM 5552 N N . PHE B 1 354 ? -3.633 30.688 5.227 1 70.94 354 PHE B N 1
ATOM 5553 C CA . PHE B 1 354 ? -2.219 30.734 5.574 1 70.94 354 PHE B CA 1
ATOM 5554 C C . PHE B 1 354 ? -1.96 31.781 6.645 1 70.94 354 PHE B C 1
ATOM 5556 O O . PHE B 1 354 ? -2.615 32.844 6.668 1 70.94 354 PHE B O 1
#

Solvent-accessible surface area (backbone atoms only — not comparable to full-atom values): 36138 Å² total; per-residue (Å²): 118,71,65,59,52,51,49,50,49,50,49,50,49,50,50,50,50,51,50,49,48,48,48,53,49,47,50,49,48,51,47,49,49,40,29,68,37,25,36,36,33,46,37,80,35,24,48,70,39,32,51,42,20,54,60,62,42,66,73,50,44,48,76,42,54,65,39,77,45,72,46,80,71,54,50,68,49,21,20,57,70,58,90,46,59,68,18,37,37,38,38,36,33,20,51,25,52,52,98,53,40,22,41,47,38,48,50,36,50,40,31,30,38,29,9,41,44,76,43,44,32,65,42,36,33,39,30,26,39,33,59,64,50,41,87,30,67,53,68,86,50,89,49,43,41,40,48,26,41,52,50,32,47,46,44,48,71,29,46,41,52,29,41,37,34,41,53,60,78,46,73,70,56,44,71,47,36,97,48,58,51,47,71,41,66,60,59,68,62,54,48,52,55,50,53,72,75,37,80,92,57,47,37,32,30,13,68,35,72,86,38,46,71,60,41,50,54,53,18,62,77,63,71,41,54,66,48,37,22,35,76,44,72,40,78,84,43,89,64,79,49,74,40,72,41,67,74,58,92,68,83,28,64,84,26,31,35,34,39,46,46,53,66,31,40,42,39,60,64,56,37,55,44,26,42,53,42,44,74,51,36,28,74,40,30,36,35,38,20,51,37,52,67,54,25,86,54,16,60,59,43,52,75,74,40,47,44,65,34,35,38,25,31,44,42,33,80,48,74,71,56,45,72,74,32,86,43,52,40,77,42,83,55,24,56,59,56,28,48,46,51,49,22,60,64,65,70,44,69,65,70,76,65,97,117,71,63,59,54,49,49,50,50,49,49,50,50,50,49,50,48,50,50,49,49,48,48,53,50,46,50,49,48,52,47,49,49,41,28,69,37,25,35,36,32,45,37,80,37,25,48,71,37,33,51,41,20,54,60,62,41,66,74,51,44,49,76,41,54,64,41,80,44,71,46,80,70,55,51,68,48,21,19,58,70,58,89,48,60,67,17,36,37,36,39,35,33,20,51,25,52,53,98,54,40,22,40,46,35,48,50,35,50,42,31,32,38,29,10,40,45,76,43,44,32,64,41,35,33,40,30,26,38,33,58,64,51,42,85,29,67,52,69,87,50,88,49,43,41,40,47,27,42,53,50,32,48,47,45,47,72,31,45,41,52,30,40,37,34,40,53,59,80,45,73,71,56,43,71,48,34,97,46,60,50,47,72,41,66,60,60,68,62,54,48,53,54,48,54,72,76,38,79,92,56,48,36,34,31,12,67,36,73,88,36,46,71,61,42,50,55,50,18,61,76,62,70,42,56,66,49,37,22,37,74,42,73,42,80,83,45,90,65,77,50,74,38,70,41,66,73,58,92,68,83,29,65,82,26,31,35,35,39,47,47,53,65,31,41,42,40,60,64,56,38,54,44,25,44,54,41,44,75,51,36,28,74,41,29,35,35,37,21,50,37,53,67,54,24,87,54,16,57,60,44,51,75,73,39,48,43,66,34,36,38,24,31,45,43,34,80,48,73,72,56,44,75,72,34,88,42,53,41,77,40,82,56,25,58,60,55,28,47,46,52,50,21,60,62,66,70,45,68,66,70,75,65,96

pLDDT: mean 90.21, std 12.54, range [38.19, 98.88]

Organism: NCBI:txid2126985

Foldseek 3Di:
DVVVVVVVVVVVVVVVVVVVVVV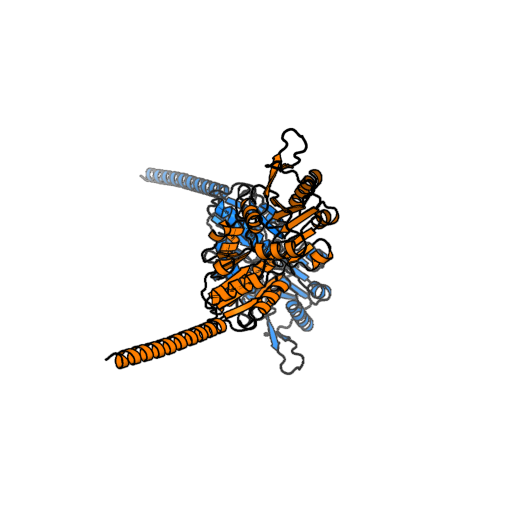VVVLVVLLLVLLAQEAEEEDPQQVPLSVLLVVLLVVSHHYWYKDWDQDPVRDIAIETPDQNAQGEYEYEHEQAQPPHHSVSRLVNQLRHLLRNVVSHHPAYEYEYAHQPLLVLCDDPDPPDDSVLLVSLVSCVVSPHQEYEYELRQDPCSCVSHPHHYYYHYCLVQQLVVVVVVDPLQEEEEELEPSCVVVSVVNCVVSVHHYWYWYQDQPPVDPPSPGDTHIPDPDQQAVTEYEYEDAEAECCPSVQNVLVVSVVSHHPAYEYEYAHYNNDDNSLVCVVVGSHQAYEYESSGPCVVVCVSDVRYDYGYPSNLVSVQVSCVSSVHDNVVSD/DVVVVVVVVVVVVVVVVVVVVVVVVVLVVLLLVLLAQEAEEEDPQQVPLSVLLVVLLVVSHHYWYKDWDQDPVRDIAIETPDQNAQGEYEYEHEQAQPPHHSVSRLVNQLRHLLRNVVSHHPAYEYEYAHQPLLVLCDDPDPPDDSVLLVSLVSCVVSPHQEYEYELRQDPCSCVSHPHHYYYHYCLVQQVVVVVVVDPLQEEEEELEPSCVVVSVVNCVVSVHHYWYWYQDQPPVDPPSPGDTHTPDPDQQAVTEYEYEDAEAACCPSVQNVLVVSVVSHHPAYEYEYAHYNNDDNSLVCVVVGSHQAYEYESSGPCVVVCVSDVRYDYGRPSNLVSVCVSCVSSVHDNVVSD

Sequence (708 aa):
MNSSIEKEIIALYEENNELLNRITNLEKIVKNIKQNDSVVIVLDSCKELGDGVVDCLKEKLEKINTTYFRFGNNEINTFPSKSVRSKDVYIVGTGSNYNGTINDNLIAMFGMIRSCRDASAKHITAITAYYPYSRSDKKDQSRTPIMSKLVSDFFKTAGANRLITVDLHAAQIQGFFKGPFDNLYATKYLLKKILEDYPNDFVVISPDAGGIKRIQDWASQMDCTYTFLTKSRDHNSVSKIMKHDLVHQIDFTGKKALLVDDIGDTLGTLNSAAKILKEKGAVEVIAAVTHGIFSGNAFEYLNQSYIDRIYTTNTLPQETNVEKSHKIVVVDISELFANAILSCVNATSMSVVFMNSSIEKEIIALYEENNELLNRITNLEKIVKNIKQNDSVVIVLDSCKELGDGVVDCLKEKLEKINTTYFRFGNNEINTFPSKSVRSKDVYIVGTGSNYNGTINDNLIAMFGMIRSCRDASAKHITAITAYYPYSRSDKKDQSRTPIMSKLVSDFFKTAGANRLITVDLHAAQIQGFFKGPFDNLYATKYLLKKILEDYPNDFVVISPDAGGIKRIQDWASQMDCTYTFLTKSRDHNSVSKIMKHDLVHQIDFTGKKALLVDDIGDTLGTLNSAAKILKEKGAVEVIAAVTHGIFSGNAFEYLNQSYIDRIYTTNTLPQETNVEKSHKIVVVDISELFANAILSCVNATSMSVVF

Radius of gyration: 32.41 Å; Cα contacts (8 Å, |Δi|>4): 1471; chains: 2; bounding box: 79×117×98 Å

Secondary structure (DSSP, 8-state):
-HHHHHHHHHHHHHHHHHHHHHHHHHHHHHHHHHHHTEEEEE-GGGHHHHHHHHHHHTTSSEEEPEEEEE-TTS-EEEEESS--TT-EEEEEE-S--TTS-HHHHHHHHHHHHHHHHHTT-SEEEEEESS-TTTT-SS--STT---HHHHHHHHHHHHT-SEEEEES-S-GGGGGGSSS-EEEE--HHHHHHHHHHHS-S-EEEEESSGGGHHHHHHHHHHHT--EEEEEEEE-TTSSS--EEEEESS----TT-EEEEEEEEESS-HHHHHHHHHHHHTT-SEEEEEEEEE---TTHHHHHHTSS-SEEEEETTS--HHHHHH-TTEEEEP-HHHHHHHHHHHHTT--GGGG-/-HHHHHHHHHHHHHHHHHHHHHHHHHHHHHHHHHHHTEEEEE-GGGHHHHHHHHHHHTTSSEEEPEEEEE-TTS-EEEEESS--TT-EEEEEE-S--TTS-HHHHHHHHHHHHHHHHHTT-SEEEEEESS-TTTT-SS--STT---HHHHHHHHHHHHT-SEEEEES-S-GGGGGGSSS-EEEE--HHHHHHHHHHHS-S-EEEEESSGGGHHHHHHHHHHHT--EEEEEEEE-SSSSS--EEEEESS----TT-EEEEEEEEESS-HHHHHHHHHHHHTT-SEEEEEEEEE---TTHHHHHHSSS-SEEEEETTS--HHHHHH-TTEEEEP-HHHHHHHHHHHHTT--GGGG-

Nearest PDB structures (foldseek):
  8dbe-assembly1_A  TM=9.586E-01  e=3.327E-31  Homo sapiens
  8dbo-assembly1_A  TM=9.563E-01  e=4.803E-31  Homo sapiens
  4m0p-assembly1_B-2  TM=9.473E-01  e=5.113E-29  Homo sapiens
  4m0u-assembly1_B  TM=9.496E-01  e=6.307E-29  Homo sapiens
  2h06-assembly1_A  TM=9.430E-01  e=1.314E-28  Homo sapiens